Protein AF-A0A875SDY0-F1 (afdb_monomer_lite)

Secondary structure (DSSP, 8-state):
--TTSB-TTTSSSB--EEETTEEE-HHHHHHHHHHHHHHHT-SGGGSPEE-S-HHHHHHT--EEEEEE---HHHHHHHHHHHHHHHHHHHT-TTEE-S-EEEEEEE-SSS-HHHHHHHHHHHHHHTTHHHHHHHTTEEEEEE-HHHHHHH-SS------BTTB----TTPPPP--HHHHHHT---HHHHHHHHHHHHHHHHHHHHHHTT-SEEE----HHHHHHHHHHHHHTT-THHHHHHTTS-S-TTS--EEE-TTTTS-HHHHHHHHHHTT-GGGSPPPPPPPSSGGGS-HHHHHHHHHHHHTTT-HHHHHHHHHHHHT--PPPPSS--EE-TTT--EE-S-HHHHHHHSS--SPPP--SHHHHHHHHHHHHHHH---S-HHHHT---TTTHHHHHHHHHHHHHHHHHHHHHHHHHHHHHHHHHHHHHHHHHHHHHTTSTTHHHHHHHHSTTGGGSS-GGGHHHHTTEEEEEEEESEETTEE-S-TT-EEEEEEE--SSSSS--EEEEEEEEEEE-TTT--EEEEE-----PPPGGGTTT-HHHHHHT-SSS---HHHHHHHHHHTTSHHHHTT--SSSTTTS-TTHHHHHHIIIIIITTTHHHHHHHH-TTTTSSS---------S-----------------PPPPPP---

Structure (mmCIF, N/CA/C/O backbone):
data_AF-A0A875SDY0-F1
#
_entry.id   AF-A0A875SDY0-F1
#
loop_
_atom_site.group_PDB
_atom_site.id
_atom_site.type_symbol
_atom_site.label_atom_id
_atom_site.label_alt_id
_atom_site.label_comp_id
_atom_site.label_asym_id
_atom_site.label_entity_id
_atom_site.label_seq_id
_atom_site.pdbx_PDB_ins_code
_atom_site.Cartn_x
_atom_site.Cartn_y
_atom_site.Cartn_z
_atom_site.occupancy
_atom_site.B_iso_or_equiv
_atom_site.auth_seq_id
_atom_site.auth_comp_id
_atom_site.auth_asym_id
_atom_site.auth_atom_id
_atom_site.pdbx_PDB_model_num
ATOM 1 N N . MET A 1 1 ? 22.640 21.453 -15.446 1.00 47.69 1 MET A N 1
ATOM 2 C CA . MET A 1 1 ? 21.489 20.772 -14.834 1.00 47.69 1 MET A CA 1
ATOM 3 C C . MET A 1 1 ? 21.457 19.369 -15.402 1.00 47.69 1 MET A C 1
ATOM 5 O O . MET A 1 1 ? 21.454 19.221 -16.622 1.00 47.69 1 MET A O 1
ATOM 9 N N . GLY A 1 2 ? 21.637 18.367 -14.544 1.00 50.72 2 GLY A N 1
ATOM 10 C CA . GLY A 1 2 ? 21.528 16.958 -14.913 1.00 50.72 2 GLY A CA 1
ATOM 11 C C . GLY A 1 2 ? 20.076 16.587 -15.224 1.00 50.72 2 GLY A C 1
ATOM 12 O O . GLY A 1 2 ? 19.162 17.350 -14.926 1.00 50.72 2 GLY A O 1
ATOM 13 N N . SER A 1 3 ? 19.848 15.412 -15.816 1.00 58.78 3 SER A N 1
ATOM 14 C CA . SER A 1 3 ? 18.494 14.882 -16.067 1.00 58.78 3 SER A CA 1
ATOM 15 C C . SER A 1 3 ? 17.655 14.715 -14.797 1.00 58.78 3 SER A C 1
ATOM 17 O O . SER A 1 3 ? 16.435 14.640 -14.881 1.00 58.78 3 SER A O 1
ATOM 19 N N . ASP A 1 4 ? 18.313 14.658 -13.641 1.00 65.56 4 ASP A N 1
ATOM 20 C CA . ASP A 1 4 ? 17.711 14.375 -12.338 1.00 65.56 4 ASP A CA 1
ATOM 21 C C . ASP A 1 4 ? 17.230 15.661 -11.630 1.00 65.56 4 ASP A C 1
ATOM 23 O O . ASP A 1 4 ? 16.432 15.608 -10.689 1.00 65.56 4 ASP A O 1
ATOM 27 N N . ASP A 1 5 ? 17.638 16.829 -12.143 1.00 83.38 5 ASP A N 1
ATOM 28 C CA . ASP A 1 5 ? 17.277 18.145 -11.601 1.00 83.38 5 ASP A CA 1
ATOM 29 C C . ASP A 1 5 ? 15.899 18.626 -12.094 1.00 83.38 5 ASP A C 1
ATOM 31 O O . ASP A 1 5 ? 15.351 19.582 -11.551 1.00 83.38 5 ASP A O 1
ATOM 35 N N . ILE A 1 6 ? 15.327 17.983 -13.120 1.00 90.81 6 ILE A N 1
ATOM 36 C CA . ILE A 1 6 ? 14.077 18.402 -13.769 1.00 90.81 6 ILE A CA 1
ATOM 37 C C . ILE A 1 6 ? 12.999 17.330 -13.578 1.00 90.81 6 ILE A C 1
ATOM 39 O O . ILE A 1 6 ? 13.236 16.134 -13.739 1.00 90.81 6 ILE A O 1
ATOM 43 N N . CYS A 1 7 ? 11.775 17.770 -13.289 1.00 91.94 7 CYS A N 1
ATOM 44 C CA . CYS A 1 7 ? 10.616 16.905 -13.137 1.00 91.94 7 CYS A CA 1
ATOM 45 C C . CYS A 1 7 ? 10.350 16.069 -14.397 1.00 91.94 7 CYS A C 1
ATOM 47 O O . CYS A 1 7 ? 10.145 16.613 -15.482 1.00 91.94 7 CYS A O 1
ATOM 49 N N . ARG A 1 8 ? 10.220 14.747 -14.234 1.00 90.50 8 ARG A N 1
ATOM 50 C CA . ARG A 1 8 ? 9.959 13.802 -15.334 1.00 90.50 8 ARG A CA 1
ATOM 51 C C . ARG A 1 8 ? 8.550 13.873 -15.921 1.00 90.50 8 ARG A C 1
ATOM 53 O O . ARG A 1 8 ? 8.337 13.371 -17.012 1.00 90.50 8 ARG A O 1
ATOM 60 N N . ARG A 1 9 ? 7.589 14.485 -15.223 1.00 87.69 9 ARG A N 1
ATOM 61 C CA . ARG A 1 9 ? 6.194 14.585 -15.688 1.00 87.69 9 ARG A CA 1
ATOM 62 C C . ARG A 1 9 ? 5.933 15.811 -16.551 1.00 87.69 9 ARG A C 1
ATOM 64 O O . ARG A 1 9 ? 5.196 15.713 -17.521 1.00 87.69 9 ARG A O 1
ATOM 71 N N . CYS A 1 10 ? 6.475 16.970 -16.171 1.00 90.56 10 CYS A N 1
ATOM 72 C CA . CYS A 1 10 ? 6.262 18.210 -16.922 1.00 90.56 10 CYS A CA 1
ATOM 73 C C . CYS A 1 10 ? 7.485 18.672 -17.711 1.00 90.56 10 CYS A C 1
ATOM 75 O O . CYS A 1 10 ? 7.329 19.553 -18.539 1.00 90.56 10 CYS A O 1
ATOM 77 N N . HIS A 1 11 ? 8.682 18.134 -17.448 1.00 88.06 11 HIS A N 1
ATOM 78 C CA . HIS A 1 11 ? 9.944 18.506 -18.106 1.00 88.06 11 HIS A CA 1
ATOM 79 C C . HIS A 1 11 ? 10.313 20.004 -18.056 1.00 88.06 11 HIS A C 1
ATOM 81 O O . HIS A 1 11 ? 11.216 20.443 -18.760 1.00 88.06 11 HIS A O 1
ATOM 87 N N . GLU A 1 12 ? 9.642 20.784 -17.205 1.00 88.94 12 GLU A N 1
ATOM 88 C CA . GLU A 1 12 ? 9.775 22.249 -17.136 1.00 88.94 12 GLU A CA 1
ATOM 89 C C . GLU A 1 12 ? 10.271 22.749 -15.777 1.00 88.94 12 GLU A C 1
ATOM 91 O O . GLU A 1 12 ? 11.008 23.726 -15.703 1.00 88.94 12 GLU A O 1
ATOM 96 N N . ARG A 1 13 ? 9.821 22.118 -14.687 1.00 91.25 13 ARG A N 1
ATOM 97 C CA . ARG A 1 13 ? 10.078 22.567 -13.313 1.00 91.25 13 ARG A CA 1
ATOM 98 C C . ARG A 1 13 ? 11.136 21.706 -12.650 1.00 91.25 13 ARG A C 1
ATOM 100 O O . ARG A 1 13 ? 11.244 20.521 -12.959 1.00 91.25 13 ARG A O 1
ATOM 107 N N . GLU A 1 14 ? 11.846 22.295 -11.699 1.00 92.50 14 GLU A N 1
ATOM 108 C CA . GLU A 1 14 ? 12.843 21.590 -10.901 1.00 92.50 14 GLU A CA 1
ATOM 109 C C . GLU A 1 14 ? 12.214 20.487 -10.041 1.00 92.50 14 GLU A C 1
ATOM 111 O O . GLU A 1 14 ? 11.044 20.550 -9.638 1.00 92.50 14 GLU A O 1
ATOM 116 N N . THR A 1 15 ? 13.000 19.446 -9.795 1.00 92.25 15 THR A N 1
ATOM 117 C CA . THR A 1 15 ? 12.623 18.334 -8.925 1.00 92.25 15 THR A CA 1
ATOM 118 C C . THR A 1 15 ? 12.629 18.775 -7.462 1.00 92.25 15 THR A C 1
ATOM 120 O O . THR A 1 15 ? 13.616 19.306 -6.969 1.00 92.25 15 THR A O 1
ATOM 123 N N . VAL A 1 16 ? 11.535 18.495 -6.751 1.00 92.88 16 VAL A N 1
ATOM 124 C CA . VAL A 1 16 ? 11.351 18.789 -5.315 1.00 92.88 16 VAL A CA 1
ATOM 125 C C . VAL A 1 16 ? 11.131 17.508 -4.500 1.00 92.88 16 VAL A C 1
ATOM 127 O O . VAL A 1 16 ? 11.344 17.483 -3.284 1.00 92.88 16 VAL A O 1
ATOM 130 N N . VAL A 1 17 ? 10.683 16.437 -5.160 1.00 91.75 17 VAL A N 1
ATOM 131 C CA . VAL A 1 17 ? 10.389 15.140 -4.547 1.00 91.75 17 VAL A CA 1
ATOM 132 C C . VAL A 1 17 ? 10.893 14.028 -5.453 1.00 91.75 17 VAL A C 1
ATOM 134 O O . VAL A 1 17 ? 10.655 14.057 -6.659 1.00 91.75 17 VAL A O 1
ATOM 137 N N . VAL A 1 18 ? 11.537 13.022 -4.867 1.00 90.19 18 VAL A N 1
ATOM 138 C CA . VAL A 1 18 ? 11.798 11.741 -5.528 1.00 90.19 18 VAL A CA 1
ATOM 139 C C . VAL A 1 18 ? 10.926 10.694 -4.849 1.00 90.19 18 VAL A C 1
ATOM 141 O O . VAL A 1 18 ? 11.001 10.521 -3.638 1.00 90.19 18 VAL A O 1
ATOM 144 N N . SER A 1 19 ? 10.070 10.028 -5.617 1.00 87.62 19 SER A N 1
ATOM 145 C CA . SER A 1 19 ? 9.193 8.955 -5.139 1.00 87.62 19 SER A CA 1
ATOM 146 C C . SER A 1 19 ? 9.307 7.793 -6.116 1.00 87.62 19 SER A C 1
ATOM 148 O O . SER A 1 19 ? 9.231 7.995 -7.327 1.00 87.62 19 SER A O 1
ATOM 150 N N . ARG A 1 20 ? 9.558 6.583 -5.598 1.00 84.38 20 ARG A N 1
ATOM 151 C CA . ARG A 1 20 ? 9.698 5.348 -6.396 1.00 84.38 20 ARG A CA 1
ATOM 152 C C . ARG A 1 20 ? 10.662 5.497 -7.584 1.00 84.38 20 ARG A C 1
ATOM 154 O O . ARG A 1 20 ? 10.351 5.097 -8.699 1.00 84.38 20 ARG A O 1
ATOM 161 N N . LYS A 1 21 ? 11.826 6.119 -7.350 1.00 83.75 21 LYS A N 1
ATOM 162 C CA . LYS A 1 21 ? 12.869 6.397 -8.366 1.00 83.75 21 LYS A CA 1
ATOM 163 C C . LYS A 1 21 ? 12.433 7.369 -9.490 1.00 83.75 21 LYS A C 1
ATOM 165 O O . LYS A 1 21 ? 13.184 7.587 -10.444 1.00 83.75 21 LYS A O 1
ATOM 170 N N . GLU A 1 22 ? 11.259 8.000 -9.379 1.00 88.50 22 GLU A N 1
ATOM 171 C CA . GLU A 1 22 ? 10.761 9.038 -10.288 1.00 88.50 22 GLU A CA 1
ATOM 172 C C . GLU A 1 22 ? 10.897 10.440 -9.658 1.00 88.50 22 GLU A C 1
ATOM 174 O O . GLU A 1 22 ? 10.642 10.646 -8.471 1.00 88.50 22 GLU A O 1
ATOM 179 N N . HIS A 1 23 ? 11.317 11.417 -10.467 1.00 92.44 23 HIS A N 1
ATOM 180 C CA . HIS A 1 23 ? 11.578 12.795 -10.047 1.00 92.44 23 HIS A CA 1
ATOM 181 C C . HIS A 1 23 ? 10.373 13.699 -10.347 1.00 92.44 23 HIS A C 1
ATOM 183 O O . HIS A 1 23 ? 9.979 13.876 -11.507 1.00 92.44 23 HIS A O 1
ATOM 189 N N . PHE A 1 24 ? 9.811 14.327 -9.316 1.00 95.25 24 PHE A N 1
ATOM 190 C CA . PHE A 1 24 ? 8.634 15.186 -9.403 1.00 95.25 24 PHE A CA 1
ATOM 191 C C . PHE A 1 24 ? 8.930 16.619 -8.954 1.00 95.25 24 PHE A C 1
ATOM 193 O O . PHE A 1 24 ? 9.575 16.852 -7.934 1.00 95.25 24 PHE A O 1
ATOM 200 N N . CYS A 1 25 ? 8.371 17.598 -9.667 1.00 95.56 25 CYS A N 1
ATOM 201 C CA . CYS A 1 25 ? 8.109 18.912 -9.088 1.00 95.56 25 CYS A CA 1
ATOM 202 C C . CYS A 1 25 ? 6.877 18.825 -8.179 1.00 95.56 25 CYS A C 1
ATOM 204 O O . CYS A 1 25 ? 6.039 17.937 -8.355 1.00 95.56 25 CYS A O 1
ATOM 206 N N . GLU A 1 26 ? 6.719 19.794 -7.281 1.00 95.75 26 GLU A N 1
ATOM 207 C CA . GLU A 1 26 ? 5.603 19.885 -6.331 1.00 95.75 26 GLU A CA 1
ATOM 208 C C . GLU A 1 26 ? 4.230 19.621 -6.980 1.00 95.75 26 GLU A C 1
ATOM 210 O O . GLU A 1 26 ? 3.555 18.651 -6.645 1.00 95.75 26 GLU A O 1
ATOM 215 N N . LYS A 1 27 ? 3.843 20.401 -8.000 1.00 94.81 27 LYS A N 1
ATOM 216 C CA . LYS A 1 27 ? 2.528 20.261 -8.660 1.00 94.81 27 LYS A CA 1
ATOM 217 C C . LYS A 1 27 ? 2.293 18.879 -9.272 1.00 94.81 27 LYS A C 1
ATOM 219 O O . LYS A 1 27 ? 1.166 18.386 -9.275 1.00 94.81 27 LYS A O 1
ATOM 224 N N . CYS A 1 28 ? 3.331 18.274 -9.849 1.00 95.12 28 CYS A N 1
ATOM 225 C CA . CYS A 1 28 ? 3.217 16.950 -10.458 1.00 95.12 28 CYS A CA 1
ATOM 226 C C . CYS A 1 28 ? 3.124 15.856 -9.395 1.00 95.12 28 CYS A C 1
ATOM 228 O O . CYS A 1 28 ? 2.360 14.916 -9.590 1.00 95.12 28 CYS A O 1
ATOM 230 N N . PHE A 1 29 ? 3.836 16.007 -8.276 1.00 96.88 29 PHE A N 1
ATOM 231 C CA . PHE A 1 29 ? 3.736 15.099 -7.139 1.00 96.88 29 PHE A CA 1
ATOM 232 C C . PHE A 1 29 ? 2.334 15.133 -6.517 1.00 96.88 29 PHE A C 1
ATOM 234 O O . PHE A 1 29 ? 1.697 14.092 -6.395 1.00 96.88 29 PHE A O 1
ATOM 241 N N . LEU A 1 30 ? 1.791 16.323 -6.231 1.00 96.88 30 LEU A N 1
ATOM 242 C CA . LEU A 1 30 ? 0.435 16.456 -5.679 1.00 96.88 30 LEU A CA 1
ATOM 243 C C . LEU A 1 30 ? -0.616 15.824 -6.607 1.00 96.88 30 LEU A C 1
ATOM 245 O O . LEU A 1 30 ? -1.479 15.075 -6.153 1.00 96.88 30 LEU A O 1
ATOM 249 N N . ARG A 1 31 ? -0.514 16.054 -7.926 1.00 95.06 31 ARG A N 1
ATOM 250 C CA . ARG A 1 31 ? -1.393 15.412 -8.922 1.00 95.06 31 ARG A CA 1
ATOM 251 C C . ARG A 1 31 ? -1.246 13.892 -8.955 1.00 95.06 31 ARG A C 1
ATOM 253 O O . ARG A 1 31 ? -2.248 13.206 -9.120 1.00 95.06 31 ARG A O 1
ATOM 260 N N . PHE A 1 32 ? -0.026 13.380 -8.815 1.00 95.00 32 PHE A N 1
ATOM 261 C CA . PHE A 1 32 ? 0.253 11.946 -8.770 1.00 95.00 32 PHE A CA 1
ATOM 262 C C . PHE A 1 32 ? -0.393 11.271 -7.552 1.00 95.00 32 PHE A C 1
ATOM 264 O O . PHE A 1 32 ? -0.992 10.209 -7.689 1.00 95.00 32 PHE A O 1
ATOM 271 N N . ILE A 1 33 ? -0.347 11.895 -6.374 1.00 96.88 33 I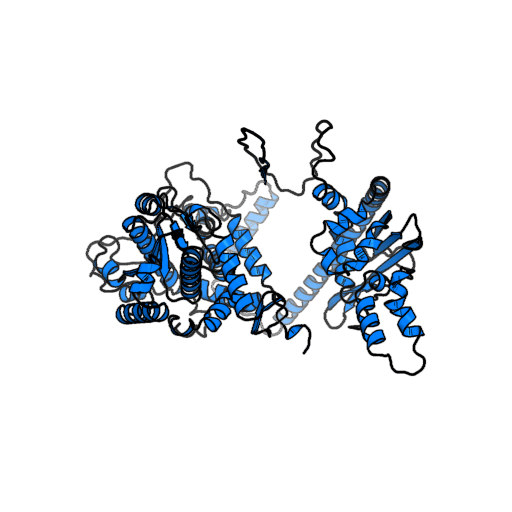LE A N 1
ATOM 272 C CA . ILE A 1 33 ? -1.013 11.350 -5.181 1.00 96.88 33 ILE A CA 1
ATOM 273 C C . ILE A 1 33 ? -2.540 11.440 -5.311 1.00 96.88 33 ILE A C 1
ATOM 275 O O . ILE A 1 33 ? -3.242 10.454 -5.082 1.00 96.88 33 ILE A O 1
ATOM 279 N N . ARG A 1 34 ? -3.067 12.581 -5.773 1.00 96.06 34 ARG A N 1
ATOM 280 C CA . ARG A 1 34 ? -4.511 12.764 -6.011 1.00 96.06 34 ARG A CA 1
ATOM 281 C C . ARG A 1 34 ? -5.066 11.776 -7.044 1.00 96.06 34 ARG A C 1
ATOM 283 O O . ARG A 1 34 ? -6.190 11.310 -6.896 1.00 96.06 34 ARG A O 1
ATOM 290 N N . SER A 1 35 ? -4.304 11.416 -8.080 1.00 93.12 35 SER A N 1
ATOM 291 C CA . SER A 1 35 ? -4.769 10.439 -9.074 1.00 93.12 35 SER A CA 1
ATOM 292 C C . SER A 1 35 ? -4.891 9.022 -8.503 1.00 93.12 35 SER A C 1
ATOM 294 O O . SER A 1 35 ? -5.816 8.305 -8.886 1.00 93.12 35 SER A O 1
ATOM 296 N N . LYS A 1 36 ? -4.029 8.633 -7.553 1.00 93.81 36 LYS A N 1
ATOM 297 C CA . LYS A 1 36 ? -4.155 7.358 -6.825 1.00 93.81 36 LYS A CA 1
ATOM 298 C C . LYS A 1 36 ? -5.433 7.315 -5.989 1.00 93.81 36 LYS A C 1
ATOM 300 O O . LYS A 1 36 ? -6.174 6.341 -6.085 1.00 93.81 36 LYS A O 1
ATOM 305 N N . GLN A 1 37 ? -5.741 8.396 -5.269 1.00 94.38 37 GLN A N 1
ATOM 306 C CA . GLN A 1 37 ? -7.007 8.526 -4.540 1.00 94.38 37 GLN A CA 1
ATOM 307 C C . GLN A 1 37 ? -8.217 8.347 -5.469 1.00 94.38 37 GLN A C 1
ATOM 309 O O . GLN A 1 37 ? -9.106 7.549 -5.177 1.00 94.38 37 GLN A O 1
ATOM 314 N N . ARG A 1 38 ? -8.227 9.013 -6.629 1.00 92.88 38 ARG A N 1
ATOM 315 C CA . ARG A 1 38 ? -9.324 8.884 -7.608 1.00 92.88 38 ARG A CA 1
ATOM 316 C C . ARG A 1 38 ? -9.472 7.474 -8.162 1.00 92.88 38 ARG A C 1
ATOM 318 O O . ARG A 1 38 ? -10.589 7.045 -8.421 1.00 92.88 38 ARG A O 1
ATOM 325 N N . LYS A 1 39 ? -8.366 6.748 -8.346 1.00 91.69 39 LYS A N 1
ATOM 326 C CA . LYS A 1 39 ? -8.401 5.344 -8.781 1.00 91.69 39 LYS A CA 1
ATOM 327 C C . LYS A 1 39 ? -9.114 4.461 -7.752 1.00 91.69 39 LYS A C 1
ATOM 329 O O . LYS A 1 39 ? -9.872 3.578 -8.146 1.00 91.69 39 LYS A O 1
ATOM 334 N N . GLN A 1 40 ? -8.890 4.719 -6.463 1.00 91.31 40 GLN A N 1
ATOM 335 C CA . GLN A 1 40 ? -9.540 4.002 -5.363 1.00 91.31 40 GLN A CA 1
ATOM 336 C C . GLN A 1 40 ? -11.013 4.413 -5.175 1.00 91.31 40 GLN A C 1
ATOM 338 O O . GLN A 1 40 ? -11.811 3.620 -4.698 1.00 91.31 40 GLN A O 1
ATOM 343 N N . MET A 1 41 ? -11.400 5.614 -5.619 1.00 92.94 41 MET A N 1
ATOM 344 C CA . MET A 1 41 ? -12.784 6.118 -5.609 1.00 92.94 41 MET A CA 1
ATOM 345 C C . MET A 1 41 ? -13.347 6.283 -7.034 1.00 92.94 41 MET A C 1
ATOM 347 O O . MET A 1 41 ? -13.889 7.331 -7.385 1.00 92.94 41 MET A O 1
ATOM 351 N N . LYS A 1 42 ? -13.173 5.261 -7.885 1.00 87.88 42 LYS A N 1
ATOM 352 C CA . LYS A 1 42 ? -13.503 5.317 -9.326 1.00 87.88 42 LYS A CA 1
ATOM 353 C C . LYS A 1 42 ? -14.993 5.181 -9.663 1.00 87.88 42 LYS A C 1
ATOM 355 O O . LYS A 1 42 ? -15.358 5.436 -10.812 1.00 87.88 42 LYS A O 1
ATOM 360 N N . ASP A 1 43 ? -15.803 4.748 -8.699 1.00 88.88 43 ASP A N 1
ATOM 361 C CA . ASP A 1 43 ? -17.248 4.558 -8.843 1.00 88.88 43 ASP A CA 1
ATOM 362 C C . ASP A 1 43 ? -17.922 5.863 -9.313 1.00 88.88 43 ASP A C 1
ATOM 364 O O . ASP A 1 43 ? -17.583 6.959 -8.854 1.00 88.88 43 ASP A O 1
ATOM 368 N N . GLU A 1 44 ? -18.863 5.745 -10.254 1.00 86.44 44 GLU A N 1
ATOM 369 C CA . GLU A 1 44 ? -19.617 6.870 -10.814 1.00 86.44 44 GLU A CA 1
ATOM 370 C C . GLU A 1 44 ? -20.330 7.680 -9.728 1.00 86.44 44 GLU A C 1
ATOM 372 O O . GLU A 1 44 ? -20.451 8.898 -9.861 1.00 86.44 44 GLU A O 1
ATOM 377 N N . LYS A 1 45 ? -20.720 7.042 -8.614 1.00 90.50 45 LYS A N 1
ATOM 378 C CA . LYS A 1 45 ? -21.420 7.716 -7.512 1.00 90.50 45 LYS A CA 1
ATOM 379 C C . LYS A 1 45 ? -20.625 8.852 -6.864 1.00 90.50 45 LYS A C 1
ATOM 381 O O . LYS A 1 45 ? -21.236 9.733 -6.278 1.00 90.50 45 LYS A O 1
ATOM 386 N N . PHE A 1 46 ? -19.292 8.857 -6.974 1.00 92.81 46 PHE A N 1
ATOM 387 C CA . PHE A 1 46 ? -18.432 9.903 -6.399 1.00 92.81 46 PHE A CA 1
ATOM 388 C C . PHE A 1 46 ? -18.019 10.987 -7.403 1.00 92.81 46 PHE A C 1
ATOM 390 O O . PHE A 1 46 ? -17.369 11.970 -7.029 1.00 92.81 46 PHE A O 1
ATOM 397 N N . LYS A 1 47 ? -18.336 10.810 -8.689 1.00 89.81 47 LYS A N 1
ATOM 398 C CA . LYS A 1 47 ? -17.937 11.745 -9.744 1.00 89.81 47 LYS A CA 1
ATOM 399 C C . LYS A 1 47 ? -18.843 12.972 -9.768 1.00 89.81 47 LYS A C 1
ATOM 401 O O . LYS A 1 47 ? -19.957 12.964 -9.255 1.00 89.81 47 LYS A O 1
ATOM 406 N N . VAL A 1 48 ? -18.338 14.035 -10.394 1.00 90.62 48 VAL A N 1
ATOM 407 C CA . VAL A 1 48 ? -19.087 15.276 -10.622 1.00 90.62 48 VAL A CA 1
ATOM 408 C C . VAL A 1 48 ? -20.424 14.980 -11.298 1.00 90.62 48 VAL A C 1
ATOM 410 O O . VAL A 1 48 ? -20.496 14.222 -12.268 1.00 90.62 48 VAL A O 1
ATOM 413 N N . LYS A 1 49 ? -21.482 15.615 -10.805 1.00 88.31 49 LYS A N 1
ATOM 414 C CA . LYS A 1 49 ? -22.832 15.471 -11.343 1.00 88.31 49 LYS A CA 1
ATOM 415 C C . LYS A 1 49 ? -23.196 16.680 -12.191 1.00 88.31 49 LYS A C 1
ATOM 417 O O . LYS A 1 49 ? -22.765 17.801 -11.925 1.00 88.31 49 LYS A O 1
ATOM 422 N N . TYR A 1 50 ? -24.020 16.465 -13.213 1.00 87.50 50 TYR A N 1
ATOM 423 C CA . TYR A 1 50 ? -24.494 17.530 -14.094 1.00 87.50 50 TYR A CA 1
ATOM 424 C C . TYR A 1 50 ? -26.011 17.497 -14.204 1.00 87.50 50 TYR A C 1
ATOM 426 O O . TYR A 1 50 ? -26.599 16.469 -14.525 1.00 87.50 50 TYR A O 1
ATOM 434 N N . GLY A 1 51 ? -26.652 18.649 -14.034 1.00 81.94 51 GLY A N 1
ATOM 435 C CA . GLY A 1 51 ? -28.085 18.769 -14.269 1.00 81.94 51 GLY A CA 1
ATOM 436 C C . GLY A 1 51 ? -28.658 20.093 -13.787 1.00 81.94 51 GLY A C 1
ATOM 437 O O . GLY A 1 51 ? -27.948 20.939 -13.248 1.00 81.94 51 GLY A O 1
ATOM 438 N N . LYS A 1 52 ? -29.949 20.292 -14.070 1.00 78.25 52 LYS A N 1
ATOM 439 C CA . LYS A 1 52 ? -30.709 21.491 -13.672 1.00 78.25 52 LYS A CA 1
ATOM 440 C C . LYS A 1 52 ? -31.625 21.252 -12.471 1.00 78.25 52 LYS A C 1
ATOM 442 O O . LYS A 1 52 ? -32.099 22.220 -11.895 1.00 78.25 52 LYS A O 1
ATOM 447 N N . ASP A 1 53 ? -31.913 19.992 -12.169 1.00 84.19 53 ASP A N 1
ATOM 448 C CA . ASP A 1 53 ? -32.790 19.584 -11.077 1.00 84.19 53 ASP A CA 1
ATOM 449 C C . ASP A 1 53 ? -31.933 19.351 -9.830 1.00 84.19 53 ASP A C 1
ATOM 451 O O . ASP A 1 53 ? -31.350 18.282 -9.654 1.00 84.19 53 ASP A O 1
ATOM 455 N N . GLU A 1 54 ? -31.753 20.407 -9.037 1.00 81.31 54 GLU A N 1
ATOM 456 C CA . GLU A 1 54 ? -30.868 20.376 -7.868 1.00 81.31 54 GLU A CA 1
ATOM 457 C C . GLU A 1 54 ? -31.382 19.441 -6.771 1.00 81.31 54 GLU A C 1
ATOM 459 O O . GLU A 1 54 ? -30.574 18.820 -6.083 1.00 81.31 54 GLU A O 1
ATOM 464 N N . ASP A 1 55 ? -32.702 19.324 -6.617 1.00 83.25 55 ASP A N 1
ATOM 465 C CA . ASP A 1 55 ? -33.315 18.519 -5.560 1.00 83.25 55 ASP A CA 1
ATOM 466 C C . ASP A 1 55 ? -33.094 17.033 -5.830 1.00 83.25 55 ASP A C 1
ATOM 468 O O . ASP A 1 55 ? -32.589 16.313 -4.967 1.00 83.25 55 ASP A O 1
ATOM 472 N N . ARG A 1 56 ? -33.334 16.594 -7.071 1.00 86.69 56 ARG A N 1
ATOM 473 C CA . ARG A 1 56 ? -33.031 15.221 -7.482 1.00 86.69 56 ARG A CA 1
ATOM 474 C C . ARG A 1 56 ? -31.542 14.895 -7.352 1.00 86.69 56 ARG A C 1
ATOM 476 O O . ARG A 1 56 ? -31.182 13.816 -6.888 1.00 86.69 56 ARG A O 1
ATOM 483 N N . ILE A 1 57 ? -30.666 15.816 -7.761 1.00 85.44 57 ILE A N 1
ATOM 484 C CA . ILE A 1 57 ? -29.214 15.609 -7.669 1.00 85.44 57 ILE A CA 1
ATOM 485 C C . ILE A 1 57 ? -28.791 15.429 -6.213 1.00 85.44 57 ILE A C 1
ATOM 487 O O . ILE A 1 57 ? -28.016 14.516 -5.937 1.00 85.44 57 ILE A O 1
ATOM 491 N N . LYS A 1 58 ? -29.313 16.256 -5.297 1.00 83.44 58 LYS A N 1
ATOM 492 C CA . LYS A 1 58 ? -29.053 16.143 -3.856 1.00 83.44 58 LYS A CA 1
ATOM 493 C C . LYS A 1 58 ? -29.539 14.814 -3.284 1.00 83.44 58 LYS A C 1
ATOM 495 O O . LYS A 1 58 ? -28.808 14.213 -2.508 1.00 83.44 58 LYS A O 1
ATOM 500 N N . GLU A 1 59 ? -30.722 14.338 -3.672 1.00 83.50 59 GLU A N 1
ATOM 501 C CA . GLU A 1 59 ? -31.241 13.038 -3.215 1.00 83.50 59 GLU A CA 1
ATOM 502 C C . GLU A 1 59 ? -30.382 11.856 -3.687 1.00 83.50 59 GLU A C 1
ATOM 504 O O . GLU A 1 59 ? -30.178 10.902 -2.941 1.00 83.50 59 GLU A O 1
ATOM 509 N N . GLU A 1 60 ? -29.835 11.926 -4.902 1.00 85.81 60 GLU A N 1
ATOM 510 C CA . GLU A 1 60 ? -28.951 10.892 -5.451 1.00 85.81 60 GLU A CA 1
ATOM 511 C C . GLU A 1 60 ? -27.502 11.003 -4.923 1.00 85.81 60 GLU A C 1
ATOM 513 O O . GLU A 1 60 ? -26.655 10.177 -5.272 1.00 85.81 60 GLU A O 1
ATOM 518 N N . THR A 1 61 ? -27.135 12.065 -4.191 1.00 91.75 61 THR A N 1
ATOM 519 C CA . THR A 1 61 ? -25.750 12.320 -3.745 1.00 91.75 61 THR A CA 1
ATOM 520 C C . THR A 1 61 ? -25.410 11.492 -2.512 1.00 91.75 61 THR A C 1
ATOM 522 O O . THR A 1 61 ? -26.004 11.704 -1.456 1.00 91.75 61 THR A O 1
ATOM 525 N N . PRO A 1 62 ? -24.455 10.542 -2.611 1.00 93.94 62 PRO A N 1
ATOM 526 C CA . PRO A 1 62 ? -24.042 9.763 -1.459 1.00 93.94 62 PRO A CA 1
ATOM 527 C C . PRO A 1 62 ? -23.396 10.665 -0.412 1.00 93.94 62 PRO A C 1
ATOM 529 O O . PRO A 1 62 ? -22.639 11.585 -0.728 1.00 93.94 62 PRO A O 1
ATOM 532 N N . LYS A 1 63 ? -23.655 10.350 0.853 1.00 95.81 63 LYS A N 1
ATOM 533 C CA . LYS A 1 63 ? -22.984 10.982 1.982 1.00 95.81 63 LYS A CA 1
ATOM 534 C C . LYS A 1 63 ? -21.905 10.050 2.503 1.00 95.81 63 LYS A C 1
ATOM 536 O O . LYS A 1 63 ? -22.186 8.894 2.825 1.00 95.81 63 LYS A O 1
ATOM 541 N N . ILE A 1 64 ? -20.682 10.551 2.592 1.00 96.50 64 ILE A N 1
ATOM 542 C CA . ILE A 1 64 ? -19.527 9.786 3.056 1.00 96.50 64 ILE A CA 1
ATOM 543 C C . ILE A 1 64 ? -18.962 10.395 4.333 1.00 96.50 64 ILE A C 1
ATOM 545 O O . ILE A 1 64 ? -19.073 11.601 4.555 1.00 96.50 64 ILE A O 1
ATOM 549 N N . MET A 1 65 ? -18.346 9.570 5.176 1.00 97.19 65 MET A N 1
ATOM 550 C CA . MET A 1 65 ? -17.730 10.019 6.423 1.00 97.19 65 MET A CA 1
ATOM 551 C C . MET A 1 65 ? -16.240 9.694 6.467 1.00 97.19 65 MET A C 1
ATOM 553 O O . MET A 1 65 ? -15.849 8.561 6.199 1.00 97.19 65 MET A O 1
ATOM 557 N N . ILE A 1 66 ? -15.424 10.671 6.868 1.00 97.19 66 ILE A N 1
ATOM 558 C CA . ILE A 1 66 ? -13.995 10.501 7.149 1.00 97.19 66 ILE A CA 1
ATOM 559 C C . ILE A 1 66 ? -13.708 10.743 8.640 1.00 97.19 66 ILE A C 1
ATOM 561 O O . ILE A 1 66 ? -13.993 11.830 9.152 1.00 97.19 66 ILE A O 1
ATOM 565 N N . PRO A 1 67 ? -13.108 9.775 9.355 1.00 96.12 67 PRO A N 1
ATOM 566 C CA . PRO A 1 67 ? -12.580 10.002 10.697 1.00 96.12 67 PRO A CA 1
ATOM 567 C C . PRO A 1 67 ? -11.305 10.859 10.656 1.00 96.12 67 PRO A C 1
ATOM 569 O O . PRO A 1 67 ? -10.303 10.473 10.050 1.00 96.12 67 PRO A O 1
ATOM 572 N N . LEU A 1 68 ? -11.310 12.003 11.341 1.00 95.88 68 LEU A N 1
ATOM 573 C CA . LEU A 1 68 ? -10.168 12.911 11.437 1.00 95.88 68 LEU A CA 1
ATOM 574 C C . LEU A 1 68 ? -9.457 12.744 12.785 1.00 95.88 68 LEU A C 1
ATOM 576 O O . LEU A 1 68 ? -9.862 13.302 13.804 1.00 95.88 68 LEU A O 1
ATOM 580 N N . ARG A 1 69 ? -8.355 11.988 12.769 1.00 92.00 69 ARG A N 1
ATOM 581 C CA . ARG A 1 69 ? -7.500 11.725 13.943 1.00 92.00 69 ARG A CA 1
ATOM 582 C C . ARG A 1 69 ? -6.330 12.699 14.091 1.00 92.00 69 ARG A C 1
ATOM 584 O O . ARG A 1 69 ? -5.500 12.523 14.976 1.00 92.00 69 ARG A O 1
ATOM 591 N N . PHE A 1 70 ? -6.218 13.683 13.198 1.00 94.81 70 PHE A N 1
ATOM 592 C CA . PHE A 1 70 ? -5.061 14.583 13.099 1.00 94.81 70 PHE A CA 1
ATOM 593 C C . PHE A 1 70 ? -3.726 13.842 12.904 1.00 94.81 70 PHE A C 1
ATOM 595 O O . PHE A 1 70 ? -2.657 14.366 13.208 1.00 94.81 70 PHE A O 1
ATOM 602 N N . THR A 1 71 ? -3.763 12.623 12.361 1.00 94.19 71 THR A N 1
ATOM 603 C CA . THR A 1 71 ? -2.576 11.966 11.806 1.00 94.19 71 THR A CA 1
ATOM 604 C C . THR A 1 71 ? -2.241 12.585 10.455 1.00 94.19 71 THR A C 1
ATOM 606 O O . THR A 1 71 ? -3.117 13.141 9.783 1.00 94.19 71 THR A O 1
ATOM 609 N N . THR A 1 72 ? -0.989 12.449 10.021 1.00 96.50 72 THR A N 1
ATOM 610 C CA . THR A 1 72 ? -0.542 12.937 8.712 1.00 96.50 72 THR A CA 1
ATOM 611 C C . THR A 1 72 ? -1.446 12.431 7.585 1.00 96.50 72 THR A C 1
ATOM 613 O O . THR A 1 72 ? -1.923 13.237 6.791 1.00 96.50 72 THR A O 1
ATOM 616 N N . SER A 1 73 ? -1.776 11.138 7.562 1.00 97.12 73 SER A N 1
ATOM 617 C CA . SER A 1 73 ? -2.635 10.548 6.529 1.00 97.12 73 SER A CA 1
ATOM 618 C C . SER A 1 73 ? -4.069 11.073 6.569 1.00 97.12 73 SER A C 1
ATOM 620 O O . SER A 1 73 ? -4.629 11.374 5.517 1.00 97.12 73 SER A O 1
ATOM 622 N N . SER A 1 74 ? -4.655 11.264 7.760 1.00 96.75 74 SER A N 1
ATOM 623 C CA . SER A 1 74 ? -6.018 11.812 7.887 1.00 96.75 74 SER A CA 1
ATOM 624 C C . SER A 1 74 ? -6.129 13.250 7.375 1.00 96.75 74 SER A C 1
ATOM 626 O O . SER A 1 74 ? -7.087 13.585 6.681 1.00 96.75 74 SER A O 1
ATOM 628 N N . LEU A 1 75 ? -5.110 14.076 7.633 1.00 98.00 75 LEU A N 1
ATOM 629 C CA . LEU A 1 75 ? -5.038 15.453 7.142 1.00 98.00 75 LEU A CA 1
ATOM 630 C C . LEU A 1 75 ? -4.800 15.504 5.629 1.00 98.00 75 LEU A C 1
ATOM 632 O O . LEU A 1 75 ? -5.433 16.295 4.935 1.00 98.00 75 LEU A O 1
ATOM 636 N N . VAL A 1 76 ? -3.916 14.647 5.111 1.00 98.56 76 VAL A N 1
ATOM 637 C CA . VAL A 1 76 ? -3.641 14.545 3.670 1.00 98.56 76 VAL A CA 1
ATOM 638 C C . VAL A 1 76 ? -4.875 14.080 2.907 1.00 98.56 76 VAL A C 1
ATOM 640 O O . VAL A 1 76 ? -5.197 14.654 1.869 1.00 98.56 76 VAL A O 1
ATOM 643 N N . LEU A 1 77 ? -5.593 13.074 3.412 1.00 98.50 77 LEU A N 1
ATOM 644 C CA . LEU A 1 77 ? -6.817 12.621 2.765 1.00 98.50 77 LEU A CA 1
ATOM 645 C C . LEU A 1 77 ? -7.890 13.717 2.775 1.00 98.50 77 LEU A C 1
ATOM 647 O O . LEU A 1 77 ? -8.512 13.946 1.740 1.00 98.50 77 LEU A O 1
ATOM 651 N N . LEU A 1 78 ? -8.071 14.423 3.898 1.00 98.25 78 LEU A N 1
ATOM 652 C CA . LEU A 1 78 ? -8.990 15.559 3.966 1.00 98.25 78 LEU A CA 1
ATOM 653 C C . LEU A 1 78 ? -8.626 16.632 2.930 1.00 98.25 78 LEU A C 1
ATOM 655 O O . LEU A 1 78 ? -9.490 17.035 2.154 1.00 98.25 78 LEU A O 1
ATOM 659 N N . ASP A 1 79 ? -7.353 17.034 2.848 1.00 98.44 79 ASP A N 1
ATOM 660 C CA . ASP A 1 79 ? -6.882 17.989 1.838 1.00 98.44 79 ASP A CA 1
ATOM 661 C C . ASP A 1 79 ? -7.217 17.525 0.414 1.00 98.44 79 ASP A C 1
ATOM 663 O O . ASP A 1 79 ? -7.768 18.290 -0.380 1.00 98.44 79 ASP A O 1
ATOM 667 N N . ILE A 1 80 ? -6.930 16.261 0.090 1.00 98.31 80 ILE A N 1
ATOM 668 C CA . ILE A 1 80 ? -7.195 15.691 -1.234 1.00 98.31 80 ILE A CA 1
ATOM 669 C C . ILE A 1 80 ? -8.691 15.727 -1.565 1.00 98.31 80 ILE A C 1
ATOM 671 O O . ILE A 1 80 ? -9.046 16.117 -2.679 1.00 98.31 80 ILE A O 1
ATOM 675 N N . LEU A 1 81 ? -9.562 15.347 -0.624 1.00 97.94 81 LEU A N 1
ATOM 676 C CA . LEU A 1 81 ? -11.012 15.335 -0.832 1.00 97.94 81 LEU A CA 1
ATOM 677 C C . LEU A 1 81 ? -11.575 16.750 -1.003 1.00 97.94 81 LEU A C 1
ATOM 679 O O . LEU A 1 81 ? -12.359 16.973 -1.923 1.00 97.94 81 LEU A O 1
ATOM 683 N N . LEU A 1 82 ? -11.129 17.716 -0.194 1.00 97.31 82 LEU A N 1
ATOM 684 C CA . LEU A 1 82 ? -11.532 19.122 -0.324 1.00 97.31 82 LEU A CA 1
ATOM 685 C C . LEU A 1 82 ? -11.125 19.701 -1.682 1.00 97.31 82 LEU A C 1
ATOM 687 O O . LEU A 1 82 ? -11.948 20.291 -2.380 1.00 97.31 82 LEU A O 1
ATOM 691 N N . ASN A 1 83 ? -9.878 19.466 -2.101 1.00 96.44 83 ASN A N 1
ATOM 692 C CA . ASN A 1 83 ? -9.408 19.874 -3.425 1.00 96.44 83 ASN A CA 1
ATOM 693 C C . ASN A 1 83 ? -10.204 19.187 -4.544 1.00 96.44 83 ASN A C 1
ATOM 695 O O . ASN A 1 83 ? -10.449 19.790 -5.583 1.00 96.44 83 ASN A O 1
ATOM 699 N N . TRP A 1 84 ? -10.602 17.925 -4.364 1.00 95.81 84 TRP A N 1
ATOM 700 C CA . TRP A 1 84 ? -11.386 17.220 -5.371 1.00 95.81 84 TRP A CA 1
ATOM 701 C C . TRP A 1 84 ? -12.793 17.806 -5.510 1.00 95.81 84 TRP A C 1
ATOM 703 O O . TRP A 1 84 ? -13.223 18.043 -6.637 1.00 95.81 84 TRP A O 1
ATOM 713 N N . LEU A 1 85 ? -13.475 18.095 -4.399 1.00 96.00 85 LEU A N 1
ATOM 714 C CA . LEU A 1 85 ? -14.784 18.755 -4.400 1.00 96.00 85 LEU A CA 1
ATOM 715 C C . LEU A 1 85 ? -14.713 20.144 -5.052 1.00 96.00 85 LEU A C 1
ATOM 717 O O . LEU A 1 85 ? -15.560 20.484 -5.882 1.00 96.00 85 LEU A O 1
ATOM 721 N N . ASP A 1 86 ? -13.666 20.915 -4.752 1.00 95.12 86 ASP A N 1
ATOM 722 C CA . ASP A 1 86 ? -13.440 22.218 -5.381 1.00 95.12 86 ASP A CA 1
ATOM 723 C C . ASP A 1 86 ? -13.198 22.102 -6.896 1.00 95.12 86 ASP A C 1
ATOM 725 O O . ASP A 1 86 ? -13.806 22.820 -7.698 1.00 95.12 86 ASP A O 1
ATOM 729 N N . GLU A 1 87 ? -12.368 21.140 -7.314 1.00 93.88 87 GLU A N 1
ATOM 730 C CA . GLU A 1 87 ? -12.128 20.852 -8.728 1.00 93.88 87 GLU A CA 1
ATOM 731 C C . GLU A 1 87 ? -13.423 20.462 -9.456 1.00 93.88 87 GLU A C 1
ATOM 733 O O . GLU A 1 87 ? -13.635 20.924 -10.577 1.00 93.88 87 GLU A O 1
ATOM 738 N N . GLN A 1 88 ? -14.300 19.659 -8.835 1.00 93.00 88 GLN A N 1
ATOM 739 C CA . GLN A 1 88 ? -15.588 19.258 -9.416 1.00 93.00 88 GLN A CA 1
ATOM 740 C C . GLN A 1 88 ? -16.497 20.468 -9.667 1.00 93.00 88 GLN A C 1
ATOM 742 O O . GLN A 1 88 ? -16.997 20.639 -10.782 1.00 93.00 88 GLN A O 1
ATOM 747 N N . LEU A 1 89 ? -16.661 21.342 -8.671 1.00 92.00 89 LEU A N 1
ATOM 748 C CA . LEU A 1 89 ? -17.471 22.559 -8.803 1.00 92.00 89 LEU A CA 1
ATOM 749 C C . LEU A 1 89 ? -16.878 23.552 -9.811 1.00 92.00 89 LEU A C 1
ATOM 751 O O . LEU A 1 89 ? -17.613 24.263 -10.496 1.00 92.00 89 LEU A O 1
ATOM 755 N N . SER A 1 90 ? -15.554 23.567 -9.955 1.00 91.56 90 SER A N 1
ATOM 756 C CA . SER A 1 90 ? -14.853 24.442 -10.898 1.00 91.56 90 SER A CA 1
ATOM 757 C C . SER A 1 90 ? -14.978 24.008 -12.367 1.00 91.56 90 SER A C 1
ATOM 759 O O . SER A 1 90 ? -14.650 24.791 -13.260 1.00 91.56 90 SER A O 1
ATOM 761 N N . MET A 1 91 ? -15.454 22.789 -12.665 1.00 89.81 91 MET A N 1
ATOM 762 C CA . MET A 1 91 ? -15.522 22.289 -14.049 1.00 89.81 91 MET A CA 1
ATOM 763 C C . MET A 1 91 ? -16.577 23.004 -14.906 1.00 89.81 91 MET A C 1
ATOM 765 O O . MET A 1 91 ? -16.404 23.135 -16.118 1.00 89.81 91 MET A O 1
ATOM 769 N N . SER A 1 92 ? -17.706 23.409 -14.317 1.00 87.81 92 SER A N 1
ATOM 770 C CA . SER A 1 92 ? -18.827 24.023 -15.038 1.00 87.81 92 SER A CA 1
ATOM 771 C C . SER A 1 92 ? -19.770 24.748 -14.075 1.00 87.81 92 SER A C 1
ATOM 773 O O . SER A 1 92 ? -20.010 24.241 -12.987 1.00 87.81 92 SER A O 1
ATOM 775 N N . PRO A 1 93 ? -20.441 25.839 -14.491 1.00 83.19 93 PRO A N 1
ATOM 776 C CA . PRO A 1 93 ? -21.487 26.479 -13.684 1.00 83.19 93 PRO A CA 1
ATOM 777 C C . PRO A 1 93 ? -22.700 25.588 -13.362 1.00 83.19 93 PRO A C 1
ATOM 779 O O . PRO A 1 93 ? -23.549 25.983 -12.574 1.00 83.19 93 PRO A O 1
ATOM 782 N N . ARG A 1 94 ? -22.838 24.431 -14.026 1.00 85.12 94 ARG A N 1
ATOM 783 C CA . ARG A 1 94 ? -23.888 23.424 -13.760 1.00 85.12 94 ARG A CA 1
ATOM 784 C C . ARG A 1 94 ? -23.335 22.148 -13.118 1.00 85.12 94 ARG A C 1
ATOM 786 O O . ARG A 1 94 ? -24.014 21.122 -13.146 1.00 85.12 94 ARG A O 1
ATOM 793 N N . ALA A 1 95 ? -22.077 22.178 -12.682 1.00 88.62 95 ALA A N 1
ATOM 794 C CA . ALA A 1 95 ? -21.470 21.074 -11.966 1.00 88.62 95 ALA A CA 1
ATOM 795 C C . ALA A 1 95 ? -21.979 21.070 -10.525 1.00 88.62 95 ALA A C 1
ATOM 797 O O . ALA A 1 95 ? -22.013 22.106 -9.865 1.00 88.62 95 ALA A O 1
ATOM 798 N N . HIS A 1 96 ? -22.344 19.887 -10.061 1.00 90.12 96 HIS A N 1
ATOM 799 C CA . HIS A 1 96 ? -22.671 19.595 -8.677 1.00 90.12 96 HIS A CA 1
ATOM 800 C C . HIS A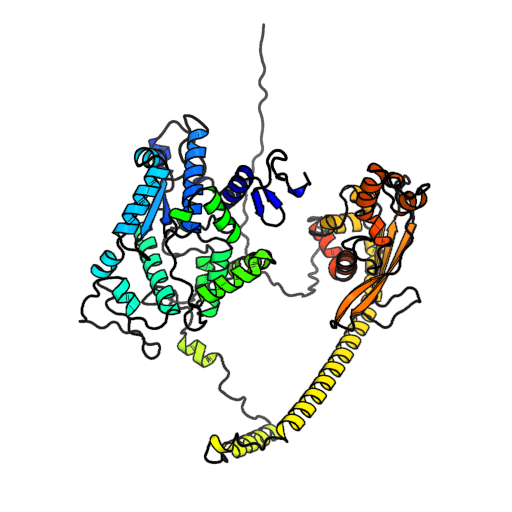 1 96 ? -21.639 18.608 -8.149 1.00 90.12 96 HIS A C 1
ATOM 802 O O . HIS A 1 96 ? -21.092 17.805 -8.913 1.00 90.12 96 HIS A O 1
ATOM 808 N N . ILE A 1 97 ? -21.366 18.667 -6.852 1.00 92.75 97 ILE A N 1
ATOM 809 C CA . ILE A 1 97 ? -20.455 17.714 -6.223 1.00 92.75 97 ILE A CA 1
ATOM 810 C C . ILE A 1 97 ? -20.983 16.280 -6.333 1.00 92.75 97 ILE A C 1
ATOM 812 O O . ILE A 1 97 ? -22.189 16.037 -6.415 1.00 92.75 97 ILE A O 1
ATOM 816 N N . GLY A 1 98 ? -20.055 15.331 -6.325 1.00 93.12 98 GLY A N 1
ATOM 817 C CA . GLY A 1 98 ? -20.363 13.910 -6.367 1.00 93.12 98 GLY A CA 1
ATOM 818 C C . GLY A 1 98 ? -20.825 13.338 -5.032 1.00 93.12 98 GLY A C 1
ATOM 819 O O . GLY A 1 98 ? -21.587 12.384 -5.041 1.00 93.12 98 GLY A O 1
ATOM 820 N N . PHE A 1 99 ? -20.405 13.904 -3.898 1.00 95.69 99 PHE A N 1
ATOM 821 C CA . PHE A 1 99 ? -20.714 13.382 -2.563 1.00 95.69 99 PHE A CA 1
ATOM 822 C C . PHE A 1 99 ? -20.731 14.487 -1.503 1.00 95.69 99 PHE A C 1
ATOM 824 O O . PHE A 1 99 ? -19.958 15.437 -1.595 1.00 95.69 99 PHE A O 1
ATOM 831 N N . ASP A 1 100 ? -21.557 14.318 -0.470 1.00 96.69 100 ASP A N 1
ATOM 832 C CA . ASP A 1 100 ? -21.511 15.139 0.745 1.00 96.69 100 ASP A CA 1
ATOM 833 C C . ASP A 1 100 ? -20.468 14.557 1.712 1.00 96.69 100 ASP A C 1
ATOM 835 O O . ASP A 1 100 ? -20.434 13.341 1.933 1.00 96.69 10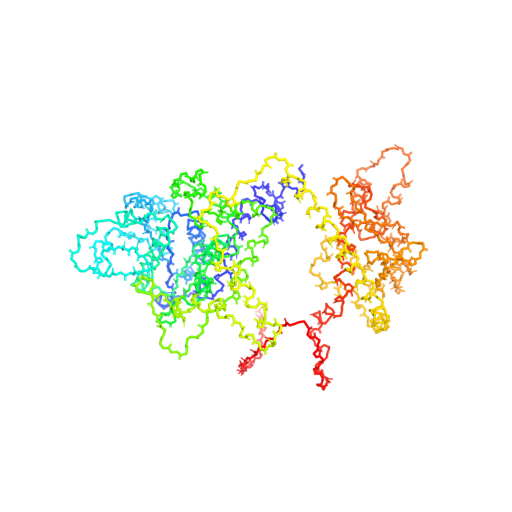0 ASP A O 1
ATOM 839 N N . LEU A 1 101 ? -19.634 15.405 2.320 1.00 97.75 101 LEU A N 1
ATOM 840 C CA . LEU A 1 101 ? -18.532 14.963 3.180 1.00 97.75 101 LEU A CA 1
ATOM 841 C C . LEU A 1 101 ? -18.790 15.297 4.653 1.00 97.75 101 LEU A C 1
ATOM 843 O O . LEU A 1 101 ? -18.838 16.462 5.043 1.00 97.75 101 LEU A O 1
ATOM 847 N N . VAL A 1 102 ? -18.867 14.270 5.497 1.00 98.19 102 VAL A N 1
ATOM 848 C CA . VAL A 1 102 ? -18.897 14.414 6.957 1.00 98.19 102 VAL A CA 1
ATOM 849 C C . VAL A 1 102 ? -17.508 14.140 7.522 1.00 98.19 102 VAL A C 1
ATOM 851 O O . VAL A 1 102 ? -16.986 13.034 7.400 1.00 98.19 102 VAL A O 1
ATOM 854 N N . VAL A 1 103 ? -16.903 15.131 8.166 1.00 98.00 103 VAL A N 1
ATOM 855 C CA . VAL A 1 103 ? -15.595 14.995 8.814 1.00 98.00 103 VAL A CA 1
ATOM 856 C C . VAL A 1 103 ? -15.811 14.821 10.310 1.00 98.00 103 VAL A C 1
ATOM 858 O O . VAL A 1 103 ? -16.280 15.739 10.979 1.00 98.00 103 VAL A O 1
ATOM 861 N N . LEU A 1 104 ? -15.469 13.647 10.835 1.00 97.44 104 LEU A N 1
ATOM 862 C CA . LEU A 1 104 ? -15.654 13.297 12.240 1.00 97.44 104 LEU A CA 1
ATOM 863 C C . LEU A 1 104 ? -14.342 13.470 13.011 1.00 97.44 104 LEU A C 1
ATOM 865 O O . LEU A 1 104 ? -13.492 12.579 13.008 1.00 97.44 104 LEU A O 1
ATOM 869 N N . ALA A 1 105 ? -14.166 14.611 13.669 1.00 96.12 105 ALA A N 1
ATOM 870 C CA . ALA A 1 105 ? -13.028 14.879 14.539 1.00 96.12 105 ALA A CA 1
ATOM 871 C C . ALA A 1 105 ? -13.281 14.332 15.951 1.00 96.12 105 ALA A C 1
ATOM 873 O O . ALA A 1 105 ? -14.334 14.562 16.544 1.00 96.12 105 ALA A O 1
ATOM 874 N N . MET A 1 106 ? -12.298 13.631 16.513 1.00 90.62 106 MET A N 1
ATOM 875 C CA . MET A 1 106 ? -12.387 13.032 17.851 1.00 90.62 106 MET A CA 1
ATOM 876 C C . MET A 1 106 ? -11.238 13.522 18.737 1.00 90.62 106 MET A C 1
ATOM 878 O O . MET A 1 106 ? -10.136 13.792 18.258 1.00 90.62 106 MET A O 1
ATOM 882 N N . ASN A 1 107 ? -11.481 13.636 20.041 1.00 88.88 107 ASN A N 1
ATOM 883 C CA . ASN A 1 107 ? -10.480 13.997 21.052 1.00 88.88 107 ASN A CA 1
ATOM 884 C C . ASN A 1 107 ? -9.727 12.770 21.604 1.00 88.88 107 ASN A C 1
ATOM 886 O O . ASN A 1 107 ? -9.489 12.667 22.802 1.00 88.88 107 ASN A O 1
ATOM 890 N N . SER A 1 108 ? -9.349 11.828 20.736 1.00 80.56 108 SER A N 1
ATOM 891 C CA . SER A 1 108 ? -8.732 10.555 21.141 1.00 80.56 108 SER A CA 1
ATOM 892 C C . SER A 1 108 ? -7.375 10.704 21.825 1.00 80.56 108 SER A C 1
ATOM 894 O O . SER A 1 108 ? -7.066 9.975 22.761 1.00 80.56 108 SER A O 1
ATOM 896 N N . PHE A 1 109 ? -6.560 11.646 21.348 1.00 79.88 109 PHE A N 1
ATOM 897 C CA . PHE A 1 109 ? -5.160 11.804 21.766 1.00 79.88 109 PHE A CA 1
ATOM 898 C C . PHE A 1 109 ? -4.875 13.146 22.450 1.00 79.88 109 PHE A C 1
ATOM 900 O O . PHE A 1 109 ? -3.789 13.353 22.982 1.00 79.88 109 PHE A O 1
ATOM 907 N N . GLN A 1 110 ? -5.813 14.088 22.381 1.00 87.44 110 GLN A N 1
ATOM 908 C CA . GLN A 1 110 ? -5.661 15.465 22.852 1.00 87.44 110 GLN A CA 1
ATOM 909 C C . GLN A 1 110 ? -6.955 15.926 23.515 1.00 87.44 110 GLN A C 1
ATOM 911 O O . GLN A 1 110 ? -7.997 15.299 23.357 1.00 87.44 110 GLN A O 1
ATOM 916 N N . SER A 1 111 ? -6.909 17.037 24.248 1.00 89.38 111 SER A N 1
ATOM 917 C CA . SER A 1 111 ? -8.108 17.580 24.886 1.00 89.38 111 SER A CA 1
ATOM 918 C C . SER A 1 111 ? -9.145 18.051 23.859 1.00 89.38 111 SER A C 1
ATOM 920 O O . SER A 1 111 ? -8.810 18.501 22.762 1.00 89.38 111 SER A O 1
ATOM 922 N N . LEU A 1 112 ? -10.422 18.054 24.255 1.00 91.00 112 LEU A N 1
ATOM 923 C CA . LEU A 1 112 ? -11.513 18.584 23.429 1.00 91.00 112 LEU A CA 1
ATOM 924 C C . LEU A 1 112 ? -11.261 20.036 22.982 1.00 91.00 112 LEU A C 1
ATOM 926 O O . LEU A 1 112 ? -11.595 20.406 21.857 1.00 91.00 112 LEU A O 1
ATOM 930 N N . SER A 1 113 ? -10.645 20.853 23.843 1.00 93.44 113 SER A N 1
ATOM 931 C CA . SER A 1 113 ? -10.284 22.236 23.518 1.00 93.44 113 SER A CA 1
ATOM 932 C C . SER A 1 113 ? -9.260 22.310 22.385 1.00 93.44 113 SER A C 1
ATOM 934 O O . SER A 1 113 ? -9.434 23.111 21.473 1.00 93.44 113 SER A O 1
ATOM 936 N N . TRP A 1 114 ? -8.234 21.451 22.414 1.00 93.81 114 TRP A N 1
ATOM 937 C CA . TRP A 1 114 ? -7.215 21.379 21.367 1.00 93.81 114 TRP A CA 1
ATOM 938 C C . TRP A 1 114 ? -7.829 20.926 20.041 1.00 93.81 114 TRP A C 1
ATOM 940 O O . TRP A 1 114 ? -7.613 21.562 19.012 1.00 93.81 114 TRP A O 1
ATOM 950 N N . THR A 1 115 ? -8.659 19.878 20.072 1.00 93.69 115 THR A N 1
ATOM 951 C CA . THR A 1 115 ? -9.359 19.377 18.881 1.00 93.69 115 THR A CA 1
ATOM 952 C C . THR A 1 115 ? -10.249 20.457 18.272 1.00 93.69 115 THR A C 1
ATOM 954 O O . THR A 1 115 ? -10.198 20.689 17.067 1.00 93.69 115 THR A O 1
ATOM 957 N N . THR A 1 116 ? -11.015 21.168 19.103 1.00 95.56 116 THR A N 1
ATOM 958 C CA . THR A 1 116 ? -11.900 22.255 18.656 1.00 95.56 116 THR A CA 1
ATOM 959 C C . THR A 1 116 ? -11.114 23.401 18.029 1.00 95.56 116 THR A C 1
ATOM 961 O O . THR A 1 116 ? -11.465 23.865 16.949 1.00 95.56 116 THR A O 1
ATOM 964 N N . GLU A 1 117 ? -10.017 23.825 18.658 1.00 96.06 117 GLU A N 1
ATOM 965 C CA . GLU A 1 117 ? -9.141 24.861 18.109 1.00 96.06 117 GLU A CA 1
ATOM 966 C C . GLU A 1 117 ? -8.569 24.454 16.743 1.00 96.06 117 GLU A C 1
ATOM 968 O O . GLU A 1 117 ? -8.576 25.247 15.801 1.00 96.06 117 GLU A O 1
ATOM 973 N N . LYS A 1 118 ? -8.110 23.204 16.609 1.00 95.50 118 LYS A N 1
ATOM 974 C CA . LYS A 1 118 ? -7.529 22.697 15.362 1.00 95.50 118 LYS A CA 1
ATOM 975 C C . LYS A 1 118 ? -8.548 22.536 14.245 1.00 95.50 118 LYS A C 1
ATOM 977 O O . LYS A 1 118 ? -8.209 22.836 13.102 1.00 95.50 118 LYS A O 1
ATOM 982 N N . VAL A 1 119 ? -9.777 22.123 14.555 1.00 96.19 119 VAL A N 1
ATOM 983 C CA . VAL A 1 119 ? -10.884 22.127 13.586 1.00 96.19 119 VAL A CA 1
ATOM 984 C C . VAL A 1 119 ? -11.132 23.546 13.076 1.00 96.19 119 VAL A C 1
ATOM 986 O O . VAL A 1 119 ? -11.117 23.744 11.866 1.00 96.19 119 VAL A O 1
ATOM 989 N N . SER A 1 120 ? -11.246 24.540 13.963 1.00 96.44 120 SER A N 1
ATOM 990 C CA . SER A 1 120 ? -11.452 25.938 13.556 1.00 96.44 120 SER A CA 1
ATOM 991 C C . SER A 1 120 ? -10.312 26.470 12.679 1.00 96.44 120 SER A C 1
ATOM 993 O O . SER A 1 120 ? -10.558 27.089 11.647 1.00 96.44 120 SER A O 1
ATOM 995 N N . GLN A 1 121 ? -9.053 26.189 13.037 1.00 96.31 121 GLN A N 1
ATOM 996 C CA . GLN A 1 121 ? -7.888 26.586 12.232 1.00 96.31 121 GLN A CA 1
ATOM 997 C C . GLN A 1 121 ? -7.874 25.906 10.850 1.00 96.31 121 GLN A C 1
ATOM 999 O O . GLN A 1 121 ? -7.467 26.523 9.863 1.00 96.31 121 GLN A O 1
ATOM 1004 N N . LEU A 1 122 ? -8.302 24.639 10.759 1.00 95.81 122 LEU A N 1
ATOM 1005 C CA . LEU A 1 122 ? -8.439 23.936 9.480 1.00 95.81 122 LEU A CA 1
ATOM 1006 C C . LEU A 1 122 ? -9.551 24.551 8.630 1.00 95.81 122 LEU A C 1
ATOM 1008 O O . LEU A 1 122 ? -9.329 24.803 7.449 1.00 95.81 122 LEU A O 1
ATOM 1012 N N . GLU A 1 123 ? -10.716 24.835 9.215 1.00 95.62 123 GLU A N 1
ATOM 1013 C CA . GLU A 1 123 ? -11.800 25.513 8.503 1.00 95.62 123 GLU A CA 1
ATOM 1014 C C . GLU A 1 123 ? -11.322 26.847 7.926 1.00 95.62 123 GLU A C 1
ATOM 1016 O O . GLU A 1 123 ? -11.506 27.094 6.737 1.00 95.62 123 GLU A O 1
ATOM 1021 N N . GLU A 1 124 ? -10.641 27.676 8.722 1.00 96.44 124 GLU A N 1
ATOM 1022 C CA . GLU A 1 124 ? -10.069 28.948 8.264 1.00 96.44 124 GLU A CA 1
ATOM 1023 C C . GLU A 1 124 ? -9.066 28.771 7.117 1.00 96.44 124 GLU A C 1
ATOM 1025 O O . GLU A 1 124 ? -9.142 29.498 6.122 1.00 96.44 124 GLU A O 1
ATOM 1030 N N . LYS A 1 125 ? -8.164 27.783 7.212 1.00 95.50 125 LYS A N 1
ATOM 1031 C CA . LYS A 1 125 ? -7.180 27.471 6.160 1.00 95.50 125 LYS A CA 1
ATOM 1032 C C . LYS A 1 125 ? -7.840 27.198 4.806 1.00 95.50 125 LYS A C 1
ATOM 1034 O O . LYS A 1 125 ? -7.291 27.578 3.774 1.00 95.50 125 LYS A O 1
ATOM 1039 N N . TYR A 1 126 ? -9.011 26.573 4.812 1.00 95.62 126 TYR A N 1
ATOM 1040 C CA . TYR A 1 126 ? -9.764 26.206 3.615 1.00 95.62 126 TYR A CA 1
ATOM 1041 C C . TYR A 1 126 ? -10.930 27.166 3.321 1.00 95.62 126 TYR A C 1
ATOM 1043 O O . TYR A 1 126 ? -11.919 26.762 2.724 1.00 95.62 126 TYR A O 1
ATOM 1051 N N . GLY A 1 127 ? -10.834 28.443 3.715 1.00 94.00 127 GLY A N 1
ATOM 1052 C CA . GLY A 1 127 ? -11.798 29.486 3.322 1.00 94.00 127 GLY A CA 1
ATOM 1053 C C . GLY A 1 127 ? -12.975 29.700 4.285 1.00 94.00 127 GLY A C 1
ATOM 1054 O O . GLY A 1 127 ? -13.875 30.497 4.004 1.00 94.00 127 GLY A O 1
ATOM 1055 N N . GLY A 1 128 ? -12.957 29.043 5.443 1.00 95.50 128 GLY A N 1
ATOM 1056 C CA . GLY A 1 128 ? -13.928 29.181 6.525 1.00 95.50 128 GLY A CA 1
ATOM 1057 C C . GLY A 1 128 ? -15.252 28.453 6.281 1.00 95.50 128 GLY A C 1
ATOM 1058 O O . GLY A 1 128 ? -15.463 27.787 5.268 1.00 95.50 128 GLY A O 1
ATOM 1059 N N . ALA A 1 129 ? -16.198 28.633 7.207 1.00 93.31 129 ALA A N 1
ATOM 1060 C CA . ALA A 1 129 ? -17.483 27.926 7.203 1.00 93.31 129 ALA A CA 1
ATOM 1061 C C . ALA A 1 129 ? -18.307 28.102 5.910 1.00 93.31 129 ALA A C 1
ATOM 1063 O O . ALA A 1 129 ? -19.036 27.198 5.511 1.00 93.31 129 ALA A O 1
ATOM 1064 N N . LYS A 1 130 ? -18.190 29.252 5.228 1.00 94.38 130 LYS A N 1
ATOM 1065 C CA . LYS A 1 130 ? -18.883 29.489 3.948 1.00 94.38 130 LYS A CA 1
ATOM 1066 C C . LYS A 1 130 ? -18.345 28.604 2.831 1.00 94.38 130 LYS A C 1
ATOM 1068 O O . LYS A 1 130 ? -19.126 28.117 2.020 1.00 94.38 130 LYS A O 1
ATOM 1073 N N . GLU A 1 131 ? -17.031 28.418 2.792 1.00 95.06 131 GLU A N 1
ATOM 1074 C CA . GLU A 1 131 ? -16.393 27.580 1.786 1.00 95.06 131 GLU A CA 1
ATOM 1075 C C . GLU A 1 131 ? -16.660 26.101 2.068 1.00 95.06 131 GLU A C 1
ATOM 1077 O O . GLU A 1 131 ? -17.043 25.368 1.161 1.00 95.06 131 GLU A O 1
ATOM 1082 N N . MET A 1 132 ? -16.618 25.689 3.339 1.00 95.69 132 MET A N 1
ATOM 1083 C CA . MET A 1 132 ? -17.055 24.348 3.748 1.00 95.69 132 MET A CA 1
ATOM 1084 C C . MET A 1 132 ? -18.503 24.073 3.343 1.00 95.69 132 MET A C 1
ATOM 1086 O O . MET A 1 132 ? -18.798 23.033 2.762 1.00 95.69 132 MET A O 1
ATOM 1090 N N . GLN A 1 133 ? -19.402 25.037 3.552 1.00 94.25 133 GLN A N 1
ATOM 1091 C CA . GLN A 1 133 ? -20.785 24.919 3.103 1.00 94.25 133 GLN A CA 1
ATOM 1092 C C . GLN A 1 133 ? -20.892 24.826 1.573 1.00 94.25 133 GLN A C 1
ATOM 1094 O O . GLN A 1 133 ? -21.681 24.024 1.078 1.00 94.25 133 GLN A O 1
ATOM 1099 N N . ARG A 1 134 ? -20.096 25.600 0.817 1.00 94.50 134 ARG A N 1
ATOM 1100 C CA . ARG A 1 134 ? -20.045 25.527 -0.656 1.00 94.50 134 ARG A CA 1
ATOM 1101 C C . ARG A 1 134 ? -19.599 24.147 -1.142 1.00 94.50 134 ARG A C 1
ATOM 1103 O O . ARG A 1 134 ? -20.134 23.659 -2.130 1.00 94.50 134 ARG A O 1
ATOM 1110 N N . LEU A 1 135 ? -18.650 23.528 -0.445 1.00 95.06 135 LEU A N 1
ATOM 1111 C CA . LEU A 1 135 ? -18.141 22.185 -0.734 1.00 95.06 135 LEU A CA 1
ATOM 1112 C C . LEU A 1 135 ? -19.024 21.060 -0.153 1.00 95.06 135 LEU A C 1
ATOM 1114 O O . LEU A 1 135 ? -18.686 19.895 -0.318 1.00 95.06 135 LEU A O 1
ATOM 1118 N N . HIS A 1 136 ? -20.129 21.395 0.526 1.00 95.19 136 HIS A N 1
ATOM 1119 C CA . HIS A 1 136 ? -20.981 20.481 1.306 1.00 95.19 136 HIS A CA 1
ATOM 1120 C C . HIS A 1 136 ? -20.193 19.608 2.297 1.00 95.19 136 HIS A C 1
ATOM 1122 O O . HIS A 1 136 ? -20.390 18.394 2.418 1.00 95.19 136 HIS A O 1
ATOM 1128 N N . VAL A 1 137 ? -19.288 20.250 3.024 1.00 97.38 137 VAL A N 1
ATOM 1129 C CA . VAL A 1 137 ? -18.487 19.630 4.073 1.00 97.38 137 VAL A CA 1
ATOM 1130 C C . VAL A 1 137 ? -19.080 20.009 5.422 1.00 97.38 137 VAL A C 1
ATOM 1132 O O . VAL A 1 137 ? -19.242 21.190 5.730 1.00 97.38 137 VAL A O 1
ATOM 1135 N N . SER A 1 138 ? -19.391 19.010 6.243 1.00 96.38 138 SER A N 1
ATOM 1136 C CA . SER A 1 138 ? -19.819 19.205 7.627 1.00 96.38 138 SER A CA 1
ATOM 1137 C C . SER A 1 138 ? -18.750 18.698 8.588 1.00 96.38 138 SER A C 1
ATOM 1139 O O . SER A 1 138 ? -18.445 17.503 8.594 1.00 96.38 138 SER A O 1
ATOM 1141 N N . MET A 1 139 ? -18.219 19.593 9.418 1.00 95.81 139 MET A N 1
ATOM 1142 C CA . MET A 1 139 ? -17.300 19.250 10.500 1.00 95.81 139 MET A CA 1
ATOM 1143 C C . MET A 1 139 ? -18.099 18.878 11.751 1.00 95.81 139 MET A C 1
ATOM 1145 O O . MET A 1 139 ? -18.936 19.647 12.223 1.00 95.81 139 MET A O 1
ATOM 1149 N N . GLU A 1 140 ? -17.841 17.699 12.302 1.00 95.31 140 GLU A N 1
ATOM 1150 C CA . GLU A 1 140 ? -18.457 17.209 13.528 1.00 95.31 140 GLU A CA 1
ATOM 1151 C C . GLU A 1 140 ? -17.366 16.875 14.549 1.00 95.31 140 GLU A C 1
ATOM 1153 O O . GLU A 1 140 ? -16.396 16.199 14.218 1.00 95.31 140 GLU A O 1
ATOM 1158 N N . ILE A 1 141 ? -17.524 17.334 15.792 1.00 95.50 141 ILE A N 1
ATOM 1159 C CA . ILE A 1 141 ? -16.593 17.040 16.886 1.00 95.50 141 ILE A CA 1
ATOM 1160 C C . ILE A 1 141 ? -17.287 16.127 17.890 1.00 95.50 141 ILE A C 1
ATOM 1162 O O . ILE A 1 141 ? -18.359 16.461 18.397 1.00 95.50 141 ILE A O 1
ATOM 1166 N N . VAL A 1 142 ? -16.655 15.000 18.208 1.00 92.38 142 VAL A N 1
ATOM 1167 C CA . VAL A 1 142 ? -17.129 14.061 19.228 1.00 92.38 142 VAL A CA 1
ATOM 1168 C C . VAL A 1 142 ? -16.225 14.119 20.449 1.00 92.38 142 VAL A C 1
ATOM 1170 O O . VAL A 1 142 ? -15.013 13.932 20.340 1.00 92.38 142 VAL A O 1
ATOM 1173 N N . ASP A 1 143 ? -16.839 14.335 21.616 1.00 90.69 143 ASP A N 1
ATOM 1174 C CA . ASP A 1 143 ? -16.193 14.162 22.916 1.00 90.69 143 ASP A CA 1
ATOM 1175 C C . ASP A 1 143 ? -16.298 12.695 23.363 1.00 90.69 143 ASP A C 1
ATOM 1177 O O . ASP A 1 143 ? -17.339 12.233 23.843 1.00 90.69 143 ASP A O 1
ATOM 1181 N N . LEU A 1 144 ? -15.205 11.950 23.210 1.00 86.25 144 LEU A N 1
ATOM 1182 C CA . LEU A 1 144 ? -15.093 10.567 23.656 1.00 86.25 144 LEU A CA 1
ATOM 1183 C C . LEU A 1 144 ? -15.223 10.439 25.178 1.00 86.25 144 LEU A C 1
ATOM 1185 O O . LEU A 1 144 ? -15.794 9.455 25.646 1.00 86.25 144 LEU A O 1
ATOM 1189 N N . ASP A 1 145 ? -14.800 11.436 25.963 1.00 84.81 145 ASP A N 1
ATOM 1190 C CA . ASP A 1 145 ? -15.000 11.417 27.416 1.00 84.81 145 ASP A CA 1
ATOM 1191 C C . ASP A 1 145 ? -16.495 11.483 27.754 1.00 84.81 145 ASP A C 1
ATOM 1193 O O . ASP A 1 145 ? -16.966 10.826 28.683 1.00 84.81 145 ASP A O 1
ATOM 1197 N N . GLU A 1 146 ? -17.275 12.253 26.989 1.00 85.56 146 GLU A N 1
ATOM 1198 C CA . GLU A 1 146 ? -18.730 12.294 27.137 1.00 85.56 146 GLU A CA 1
ATOM 1199 C C . GLU A 1 146 ? -19.377 10.968 26.748 1.00 85.56 146 GLU A C 1
ATOM 1201 O O . GLU A 1 146 ? -20.295 10.515 27.439 1.00 85.56 146 GLU A O 1
ATOM 1206 N N . MET A 1 147 ? -18.882 10.319 25.693 1.00 81.12 147 MET A N 1
ATOM 1207 C CA . MET A 1 147 ? -19.337 8.984 25.304 1.00 81.12 147 MET A CA 1
ATOM 1208 C C . MET A 1 147 ? -19.056 7.955 26.399 1.00 81.12 147 MET A C 1
ATOM 1210 O O . MET A 1 147 ? -19.967 7.212 26.764 1.00 81.12 147 MET A O 1
ATOM 1214 N N . VAL A 1 148 ? -17.865 7.970 27.004 1.00 78.06 148 VAL A N 1
ATOM 1215 C CA . VAL A 1 148 ? -17.523 7.109 28.149 1.00 78.06 148 VAL A CA 1
ATOM 1216 C C . VAL A 1 148 ? -18.434 7.400 29.346 1.00 78.06 148 VAL A C 1
ATOM 1218 O O . VAL A 1 148 ? -19.034 6.479 29.898 1.00 78.06 148 VAL A O 1
ATOM 1221 N N . ARG A 1 149 ? -18.653 8.675 29.701 1.00 79.50 149 ARG A N 1
ATOM 1222 C CA . ARG A 1 149 ? -19.541 9.078 30.815 1.00 79.50 149 ARG A CA 1
ATOM 1223 C C . ARG A 1 149 ? -21.001 8.648 30.621 1.00 79.50 149 ARG A C 1
ATOM 1225 O O . ARG A 1 149 ? -21.703 8.351 31.603 1.00 79.50 149 ARG A O 1
ATOM 1232 N N . LYS A 1 150 ? -21.480 8.663 29.372 1.00 77.88 150 LYS A N 1
ATOM 1233 C CA . LYS A 1 150 ? -22.835 8.239 28.984 1.00 77.88 150 LYS A CA 1
ATOM 1234 C C . LYS A 1 150 ? -22.949 6.731 28.773 1.00 77.88 150 LYS A C 1
ATOM 1236 O O . LYS A 1 150 ? -24.069 6.219 28.823 1.00 77.88 150 LYS A O 1
ATOM 1241 N N . ASN A 1 151 ? -21.838 6.021 28.572 1.00 71.25 151 ASN A N 1
ATOM 1242 C CA . ASN A 1 151 ? -21.848 4.578 28.399 1.00 71.25 151 ASN A CA 1
ATOM 1243 C C . ASN A 1 151 ? -22.373 3.903 29.675 1.00 71.25 151 ASN A C 1
ATOM 1245 O O . ASN A 1 151 ? -21.929 4.159 30.794 1.00 71.25 151 ASN A O 1
ATOM 1249 N N . THR A 1 152 ? -23.382 3.052 29.508 1.00 63.25 152 THR A N 1
ATOM 1250 C CA . THR A 1 152 ? -23.991 2.293 30.608 1.00 63.25 152 THR A CA 1
ATOM 1251 C C . THR A 1 152 ? -23.603 0.817 30.589 1.00 63.25 152 THR A C 1
ATOM 1253 O O . THR A 1 152 ? -23.845 0.133 31.588 1.00 63.25 152 THR A O 1
ATOM 1256 N N . GLN A 1 153 ? -22.991 0.354 29.493 1.00 59.59 153 GLN A N 1
ATOM 1257 C CA . GLN A 1 153 ? -22.666 -1.045 29.219 1.00 59.59 153 GLN A CA 1
ATOM 1258 C C . GLN A 1 153 ? -21.258 -1.418 29.703 1.00 59.59 153 GLN A C 1
ATOM 1260 O O . GLN A 1 153 ? -21.111 -2.404 30.421 1.00 59.59 153 GLN A O 1
ATOM 1265 N N . ILE A 1 154 ? -20.240 -0.610 29.383 1.00 59.16 154 ILE A N 1
ATOM 1266 C CA . ILE A 1 154 ? -18.845 -0.848 29.791 1.00 59.16 154 ILE A CA 1
ATOM 1267 C C . ILE A 1 154 ? -18.490 0.136 30.909 1.00 59.16 154 ILE A C 1
ATOM 1269 O O . ILE A 1 154 ? -18.533 1.346 30.700 1.00 59.16 154 ILE A O 1
ATOM 1273 N N . ARG A 1 155 ? -18.197 -0.380 32.111 1.00 56.62 155 ARG A N 1
ATOM 1274 C CA . ARG A 1 155 ? -17.881 0.437 33.301 1.00 56.62 155 ARG A CA 1
ATOM 1275 C C . ARG A 1 155 ? -16.432 0.330 33.759 1.00 56.62 155 ARG A C 1
ATOM 1277 O O . ARG A 1 155 ? -15.917 1.306 34.279 1.00 56.62 155 ARG A O 1
ATOM 1284 N N . GLU A 1 156 ? -15.808 -0.833 33.595 1.00 58.19 156 GLU A N 1
ATOM 1285 C CA . GLU A 1 156 ? -14.413 -1.081 33.963 1.00 58.19 156 GLU A CA 1
ATOM 1286 C C . GLU A 1 156 ? -13.880 -2.276 33.161 1.00 58.19 156 GLU A C 1
ATOM 1288 O O . GLU A 1 156 ? -14.653 -3.183 32.834 1.00 58.19 156 GLU A O 1
ATOM 1293 N N . VAL A 1 157 ? -12.583 -2.277 32.840 1.00 58.75 157 VAL A N 1
ATOM 1294 C CA . VAL A 1 157 ? -11.918 -3.364 32.107 1.00 58.75 157 VAL A CA 1
ATOM 1295 C C . VAL A 1 157 ? -10.940 -4.061 33.047 1.00 58.75 157 VAL A C 1
ATOM 1297 O O . VAL A 1 157 ? -9.866 -3.545 33.339 1.00 58.75 157 VAL A O 1
ATOM 1300 N N . TYR A 1 158 ? -11.305 -5.256 33.512 1.00 57.09 158 TYR A N 1
ATOM 1301 C CA . TYR A 1 158 ? -10.417 -6.115 34.295 1.00 57.09 158 TYR A CA 1
ATOM 1302 C C . TYR A 1 158 ? -9.934 -7.282 33.451 1.00 57.09 158 TYR A C 1
ATOM 1304 O O . TYR A 1 158 ? -10.740 -8.032 32.901 1.00 57.09 158 TYR A O 1
ATOM 1312 N N . LEU A 1 159 ? -8.619 -7.476 33.416 1.00 55.78 159 LEU A N 1
ATOM 1313 C CA . LEU A 1 159 ? -7.995 -8.598 32.731 1.00 55.78 159 LEU A CA 1
ATOM 1314 C C . LEU A 1 159 ? -7.212 -9.422 33.741 1.00 55.78 159 LEU A C 1
ATOM 1316 O O . LEU A 1 159 ? -6.142 -9.032 34.207 1.00 55.78 159 LEU A O 1
ATOM 1320 N N . ARG A 1 160 ? -7.768 -10.576 34.104 1.00 51.44 160 ARG A N 1
ATOM 1321 C CA . ARG A 1 160 ? -7.076 -11.590 34.901 1.00 51.44 160 ARG A CA 1
ATOM 1322 C C . ARG A 1 160 ? -7.339 -12.950 34.265 1.00 51.44 160 ARG A C 1
ATOM 1324 O O . ARG A 1 160 ? -8.488 -13.281 33.990 1.00 51.44 160 ARG A O 1
ATOM 1331 N N . ASN A 1 161 ? -6.282 -13.721 34.020 1.00 55.72 161 ASN A N 1
ATOM 1332 C CA . ASN A 1 161 ? -6.353 -15.094 33.499 1.00 55.72 161 ASN A CA 1
ATOM 1333 C C . ASN A 1 161 ? -7.171 -15.251 32.199 1.00 55.72 161 ASN A C 1
ATOM 1335 O O . ASN A 1 161 ? -7.923 -16.209 32.082 1.00 55.72 161 ASN A O 1
ATOM 1339 N N . TYR A 1 162 ? -7.079 -14.304 31.257 1.00 52.91 162 TYR A N 1
ATOM 1340 C CA . TYR A 1 162 ? -7.856 -14.318 30.000 1.00 52.91 162 TYR A CA 1
ATOM 1341 C C . TYR A 1 162 ? -9.387 -14.349 30.181 1.00 52.91 162 TYR A C 1
ATOM 1343 O O . TYR A 1 162 ? -10.120 -14.634 29.242 1.00 52.91 162 TYR A O 1
ATOM 1351 N N . THR A 1 163 ? -9.887 -14.017 31.375 1.00 53.28 163 THR A N 1
ATOM 1352 C CA . THR A 1 163 ? -11.324 -13.954 31.665 1.00 53.28 163 THR A CA 1
ATOM 1353 C C . THR A 1 163 ? -11.782 -12.505 31.792 1.00 53.28 163 THR A C 1
ATOM 1355 O O . THR A 1 163 ? -11.188 -11.716 32.530 1.00 53.28 163 THR A O 1
ATOM 1358 N N . SER A 1 164 ? -12.838 -12.150 31.058 1.00 55.25 164 SER A N 1
ATOM 1359 C CA . SER A 1 164 ? -13.497 -10.844 31.129 1.00 55.25 164 SER A CA 1
ATOM 1360 C C . SER A 1 164 ? -14.782 -10.950 31.950 1.00 55.25 164 SER A C 1
ATOM 1362 O O . SER A 1 164 ? -15.624 -11.801 31.662 1.00 55.25 164 SER A O 1
ATOM 1364 N N . PHE A 1 165 ? -14.978 -10.060 32.923 1.00 54.69 165 PHE A N 1
ATOM 1365 C CA . PHE A 1 165 ? -16.210 -9.997 33.715 1.00 54.69 165 PHE A CA 1
ATOM 1366 C C . PHE A 1 165 ? -16.807 -8.592 33.671 1.00 54.69 165 PHE A C 1
ATOM 1368 O O . PHE A 1 165 ? -16.096 -7.602 33.823 1.00 54.69 165 PHE A O 1
ATOM 1375 N N . CYS A 1 166 ? -18.131 -8.498 33.529 1.00 53.25 166 CYS A N 1
ATOM 1376 C CA . CYS A 1 166 ? -18.859 -7.246 33.719 1.00 53.25 166 CYS A CA 1
ATOM 1377 C C . CYS A 1 166 ? -19.340 -7.167 35.175 1.00 53.25 166 CYS A C 1
ATOM 1379 O O . CYS A 1 166 ? -20.287 -7.852 35.569 1.00 53.25 166 CYS A O 1
ATOM 1381 N N . ALA A 1 167 ? -18.681 -6.349 35.996 1.00 54.94 167 ALA A N 1
ATOM 1382 C CA . ALA A 1 167 ? -19.072 -6.154 37.388 1.00 54.94 167 ALA A CA 1
ATOM 1383 C C . ALA A 1 167 ? -20.130 -5.040 37.519 1.00 54.94 167 ALA A C 1
ATOM 1385 O O . ALA A 1 167 ? -19.953 -3.906 37.069 1.00 54.94 167 ALA A O 1
ATOM 1386 N N . LYS A 1 168 ? -21.259 -5.353 38.168 1.00 50.62 168 LYS A N 1
ATOM 1387 C CA . LYS A 1 168 ? -22.303 -4.369 38.494 1.00 50.62 168 LYS A CA 1
ATOM 1388 C C . LYS A 1 168 ? -21.932 -3.643 39.791 1.00 50.62 168 LYS A C 1
ATOM 1390 O O . LYS A 1 168 ? -21.818 -4.284 40.828 1.00 50.62 168 LYS A O 1
ATOM 1395 N N . GLY A 1 169 ? -21.818 -2.312 39.746 1.00 52.47 169 GLY A N 1
ATOM 1396 C CA . GLY A 1 169 ? -21.745 -1.469 40.955 1.00 52.47 169 GLY A CA 1
ATOM 1397 C C . GLY A 1 169 ? -20.439 -0.705 41.212 1.00 52.47 169 GLY A C 1
ATOM 1398 O O . GLY A 1 169 ? -20.294 -0.154 42.297 1.00 52.47 169 GLY A O 1
ATOM 1399 N N . LEU A 1 170 ? -19.517 -0.632 40.250 1.00 54.34 170 LEU A N 1
ATOM 1400 C CA . LEU A 1 170 ? -18.278 0.152 40.379 1.00 54.34 170 LEU A CA 1
ATOM 1401 C C . LEU A 1 170 ? -18.483 1.642 40.042 1.00 54.34 170 LEU A C 1
ATOM 1403 O O . LEU A 1 170 ? -19.464 2.005 39.378 1.00 54.34 170 LEU A O 1
ATOM 1407 N N . GLN A 1 171 ? -17.581 2.499 40.547 1.00 58.06 171 GLN A N 1
ATOM 1408 C CA . GLN A 1 171 ? -17.569 3.941 40.271 1.00 58.06 171 GLN A CA 1
ATOM 1409 C C . GLN A 1 171 ? -17.530 4.187 38.757 1.00 58.06 171 GLN A C 1
ATOM 1411 O O . GLN A 1 171 ? -16.823 3.501 38.027 1.00 58.06 171 GLN A O 1
ATOM 1416 N N . LYS A 1 172 ? -18.312 5.161 38.278 1.00 61.31 172 LYS A N 1
ATOM 1417 C CA . LYS A 1 172 ? -18.245 5.583 36.875 1.00 61.31 172 LYS A CA 1
ATOM 1418 C C . LYS A 1 172 ? -16.868 6.179 36.604 1.00 61.31 172 LYS A C 1
ATOM 1420 O O . LYS A 1 172 ? -16.483 7.117 37.297 1.00 61.31 172 LYS A O 1
ATOM 1425 N N . VAL A 1 173 ? -16.187 5.676 35.581 1.00 65.25 173 VAL A N 1
ATOM 1426 C CA . VAL A 1 173 ? -14.984 6.317 35.048 1.00 65.25 173 VAL A CA 1
ATOM 1427 C C . VAL A 1 173 ? -15.377 7.663 34.427 1.00 65.25 173 VAL A C 1
ATOM 1429 O O . VAL A 1 173 ? -16.403 7.758 33.745 1.00 65.25 173 VAL A O 1
ATOM 1432 N N . GLY A 1 174 ? -14.627 8.724 34.735 1.00 69.38 174 GLY A N 1
ATOM 1433 C CA . GLY A 1 174 ? -14.966 10.097 34.355 1.00 69.38 174 GLY A CA 1
ATOM 1434 C C . GLY A 1 174 ? -14.465 10.502 32.968 1.00 69.38 174 GLY A C 1
ATOM 1435 O O . GLY A 1 174 ? -15.044 11.405 32.356 1.00 69.38 174 GLY A O 1
ATOM 1436 N N . SER A 1 175 ? -13.421 9.836 32.468 1.00 80.69 175 SER A N 1
ATOM 1437 C CA . SER A 1 175 ? -12.792 10.116 31.171 1.00 80.69 175 SER A CA 1
ATOM 1438 C C . SER A 1 175 ? -12.258 8.854 30.486 1.00 80.69 175 SER A C 1
ATOM 1440 O O . SER A 1 175 ? -11.995 7.832 31.121 1.00 80.69 175 SER A O 1
ATOM 1442 N N . LEU A 1 176 ? -12.053 8.939 29.175 1.00 81.19 176 LEU A N 1
ATOM 1443 C CA . LEU A 1 176 ? -11.366 7.932 28.374 1.00 81.19 176 LEU A CA 1
ATOM 1444 C C . LEU A 1 176 ? -9.936 7.708 28.879 1.00 81.19 176 LEU A C 1
ATOM 1446 O O . LEU A 1 176 ? -9.498 6.566 28.977 1.00 81.19 176 LEU A O 1
ATOM 1450 N N . HIS A 1 177 ? -9.232 8.781 29.253 1.00 80.88 177 HIS A N 1
ATOM 1451 C CA . HIS A 1 177 ? -7.864 8.693 29.765 1.00 80.88 177 HIS A CA 1
ATOM 1452 C C . HIS A 1 177 ? -7.781 7.880 31.064 1.00 80.88 177 HIS A C 1
ATOM 1454 O O . HIS A 1 177 ? -6.918 7.014 31.191 1.00 80.88 177 HIS A O 1
ATOM 1460 N N . GLU A 1 178 ? -8.707 8.098 32.003 1.00 79.62 178 GLU A N 1
ATOM 1461 C CA . GLU A 1 178 ? -8.803 7.285 33.222 1.00 79.62 178 GLU A CA 1
ATOM 1462 C C . GLU A 1 178 ? -9.101 5.815 32.905 1.00 79.62 178 GLU A C 1
ATOM 1464 O O . GLU A 1 178 ? -8.545 4.931 33.552 1.00 79.62 178 GLU A O 1
ATOM 1469 N N . MET A 1 179 ? -9.948 5.545 31.906 1.00 78.19 179 MET A N 1
ATOM 1470 C CA . MET A 1 179 ? -10.323 4.183 31.514 1.00 78.19 179 MET A CA 1
ATOM 1471 C C . MET A 1 179 ? -9.151 3.429 30.878 1.00 78.19 179 MET A C 1
ATOM 1473 O O . MET A 1 179 ? -8.867 2.295 31.250 1.00 78.19 179 MET A O 1
ATOM 1477 N N . VAL A 1 180 ? -8.441 4.068 29.946 1.00 79.69 180 VAL A N 1
ATOM 1478 C CA . VAL A 1 180 ? -7.265 3.491 29.279 1.00 79.69 180 VAL A CA 1
ATOM 1479 C C . VAL A 1 180 ? -6.094 3.363 30.258 1.00 79.69 180 VAL A C 1
ATOM 1481 O O . VAL A 1 180 ? -5.377 2.366 30.233 1.00 79.69 180 VAL A O 1
ATOM 1484 N N . GLY A 1 181 ? -5.933 4.316 31.182 1.00 78.69 181 GLY A N 1
ATOM 1485 C CA . GLY A 1 181 ? -4.875 4.304 32.197 1.00 78.69 181 GLY A CA 1
ATOM 1486 C C . GLY A 1 181 ? -4.951 3.143 33.197 1.00 78.69 181 GLY A C 1
ATOM 1487 O O . GLY A 1 181 ? -3.956 2.848 33.856 1.00 78.69 181 GLY A O 1
ATOM 1488 N N . GLN A 1 182 ? -6.092 2.454 33.301 1.00 78.00 182 GLN A N 1
ATOM 1489 C CA . GLN A 1 182 ? -6.232 1.233 34.109 1.00 78.00 182 GLN A CA 1
ATOM 1490 C C . GLN A 1 182 ? -5.542 0.017 33.477 1.00 78.00 182 GLN A C 1
ATOM 1492 O O . GLN A 1 182 ? -5.226 -0.952 34.170 1.00 78.00 182 GLN A O 1
ATOM 1497 N N . ILE A 1 183 ? -5.301 0.054 32.167 1.00 79.06 183 ILE A N 1
ATOM 1498 C CA . ILE A 1 183 ? -4.652 -1.024 31.429 1.00 79.06 183 ILE A CA 1
ATOM 1499 C C . ILE A 1 183 ? -3.138 -0.855 31.574 1.00 79.06 183 ILE A C 1
ATOM 1501 O O . ILE A 1 183 ? -2.599 0.199 31.262 1.00 79.06 183 ILE A O 1
ATOM 1505 N N . THR A 1 184 ? -2.429 -1.880 32.047 1.00 80.06 184 THR A N 1
ATOM 1506 C CA . THR A 1 184 ? -0.971 -1.807 32.253 1.00 80.06 184 THR A CA 1
ATOM 1507 C C . THR A 1 184 ? -0.163 -2.086 30.986 1.00 80.06 184 THR A C 1
ATOM 1509 O O . THR A 1 184 ? 0.948 -1.575 30.846 1.00 80.06 184 THR A O 1
ATOM 1512 N N . ASP A 1 185 ? -0.701 -2.897 30.073 1.00 83.69 185 ASP A N 1
ATOM 1513 C CA . ASP A 1 185 ? -0.060 -3.234 28.803 1.00 83.69 185 ASP A CA 1
ATOM 1514 C C . ASP A 1 185 ? -0.353 -2.176 27.733 1.00 83.69 185 ASP A C 1
ATOM 1516 O O . ASP A 1 185 ? -1.506 -1.865 27.439 1.00 83.69 185 ASP A O 1
ATOM 1520 N N . LYS A 1 186 ? 0.700 -1.633 27.120 1.00 85.25 186 LYS A N 1
ATOM 1521 C CA . LYS A 1 186 ? 0.569 -0.555 26.133 1.00 85.25 186 LYS A CA 1
ATOM 1522 C C . LYS A 1 186 ? -0.052 -1.004 24.812 1.00 85.25 186 LYS A C 1
ATOM 1524 O O . LYS A 1 186 ? -0.793 -0.235 24.208 1.00 85.25 186 LYS A O 1
ATOM 1529 N N . SER A 1 187 ? 0.247 -2.221 24.350 1.00 86.56 187 SER A N 1
ATOM 1530 C CA . SER A 1 187 ? -0.330 -2.729 23.095 1.00 86.56 187 SER A CA 1
ATOM 1531 C C . SER A 1 187 ? -1.835 -2.899 23.237 1.00 86.56 187 SER A C 1
ATOM 1533 O O . SER A 1 187 ? -2.595 -2.598 22.324 1.00 86.56 187 SER A O 1
ATOM 1535 N N . LEU A 1 188 ? -2.270 -3.331 24.415 1.00 83.94 188 LEU A N 1
ATOM 1536 C CA . LEU A 1 188 ? -3.669 -3.445 24.761 1.00 83.94 188 LEU A CA 1
ATOM 1537 C C . LEU A 1 188 ? -4.346 -2.084 24.973 1.00 83.94 188 LEU A C 1
ATOM 1539 O O . LEU A 1 188 ? -5.497 -1.935 24.576 1.00 83.94 188 LEU A O 1
ATOM 1543 N N . GLN A 1 189 ? -3.663 -1.093 25.564 1.00 85.31 189 GLN A N 1
ATOM 1544 C CA . GLN A 1 189 ? -4.171 0.286 25.620 1.00 85.31 189 GLN A CA 1
ATOM 1545 C C . GLN A 1 189 ? -4.493 0.807 24.213 1.00 85.31 189 GLN A C 1
ATOM 1547 O O . GLN A 1 189 ? -5.583 1.330 23.983 1.00 85.31 189 GLN A O 1
ATOM 1552 N N . GLU A 1 190 ? -3.557 0.631 23.276 1.00 86.56 190 GLU A N 1
ATOM 1553 C CA . GLU A 1 190 ? -3.724 1.022 21.875 1.00 86.56 190 GLU A CA 1
ATOM 1554 C C . GLU A 1 190 ? -4.860 0.240 21.195 1.00 86.56 190 GLU A C 1
ATOM 1556 O O . GLU A 1 190 ? -5.742 0.842 20.586 1.00 86.56 190 GLU A O 1
ATOM 1561 N N . ASP A 1 191 ? -4.881 -1.091 21.325 1.00 85.56 191 ASP A N 1
ATOM 1562 C CA . ASP A 1 191 ? -5.908 -1.943 20.710 1.00 85.56 191 ASP A CA 1
ATOM 1563 C C . ASP A 1 191 ? -7.315 -1.621 21.234 1.00 85.56 191 ASP A C 1
ATOM 1565 O O . ASP A 1 191 ? -8.262 -1.508 20.455 1.00 85.56 191 ASP A O 1
ATOM 1569 N N . PHE A 1 192 ? -7.449 -1.406 22.544 1.00 83.88 192 PHE A N 1
ATOM 1570 C CA . PHE A 1 192 ? -8.716 -1.045 23.170 1.00 83.88 192 PHE A CA 1
ATOM 1571 C C . PHE A 1 192 ? -9.212 0.329 22.710 1.00 83.88 192 PHE A C 1
ATOM 1573 O O . PHE A 1 192 ? -10.395 0.481 22.405 1.00 83.88 192 PHE A O 1
ATOM 1580 N N . LEU A 1 193 ? -8.317 1.317 22.603 1.00 85.06 193 LEU A N 1
ATOM 1581 C CA . LEU A 1 193 ? -8.665 2.638 22.083 1.00 85.06 193 LEU A CA 1
ATOM 1582 C C . LEU A 1 193 ? -9.183 2.553 20.639 1.00 85.06 193 LEU A C 1
ATOM 1584 O O . LEU A 1 193 ? -10.218 3.141 20.333 1.00 85.06 193 LEU A O 1
ATOM 1588 N N . LEU A 1 194 ? -8.517 1.776 19.777 1.00 85.62 194 LEU A N 1
ATOM 1589 C CA . LEU A 1 194 ? -8.946 1.575 18.389 1.00 85.62 194 LEU A CA 1
ATOM 1590 C C . LEU A 1 194 ? -10.342 0.945 18.298 1.00 85.62 194 LEU A C 1
ATOM 1592 O O . LEU A 1 194 ? -11.153 1.390 17.489 1.00 85.62 194 LEU A O 1
ATOM 1596 N N . VAL A 1 195 ? -10.645 -0.043 19.149 1.00 83.50 195 VAL A N 1
ATOM 1597 C CA . VAL A 1 195 ? -11.976 -0.674 19.208 1.00 83.50 195 VAL A CA 1
ATOM 1598 C C . VAL A 1 195 ? -13.061 0.336 19.595 1.00 83.50 195 VAL A C 1
ATOM 1600 O O . VAL A 1 195 ? -14.130 0.352 18.987 1.00 83.50 195 VAL A O 1
ATOM 1603 N N . LEU A 1 196 ? -12.800 1.194 20.585 1.00 82.50 196 LEU A N 1
ATOM 1604 C CA . LEU A 1 196 ? -13.760 2.219 21.009 1.00 82.50 196 LEU A CA 1
ATOM 1605 C C . LEU A 1 196 ? -14.005 3.262 19.920 1.00 82.50 196 LEU A C 1
ATOM 1607 O O . LEU A 1 196 ? -15.147 3.655 19.685 1.00 82.50 196 LEU A O 1
ATOM 1611 N N . GLU A 1 197 ? -12.942 3.724 19.266 1.00 86.31 197 GLU A N 1
ATOM 1612 C CA . GLU A 1 197 ? -13.066 4.673 18.163 1.00 86.31 197 GLU A CA 1
ATOM 1613 C C . GLU A 1 197 ? -13.875 4.090 17.009 1.00 86.31 197 GLU A C 1
ATOM 1615 O O . GLU A 1 197 ? -14.733 4.776 16.460 1.00 86.31 197 GLU A O 1
ATOM 1620 N N . GLU A 1 198 ? -13.609 2.839 16.638 1.00 85.88 198 GLU A N 1
ATOM 1621 C CA . GLU A 1 198 ? -14.305 2.145 15.557 1.00 85.88 198 GLU A CA 1
ATOM 1622 C C . GLU A 1 198 ? -15.814 2.053 15.833 1.00 85.88 198 GLU A C 1
ATOM 1624 O O . GLU A 1 198 ? -16.617 2.443 14.983 1.00 85.88 198 GLU A O 1
ATOM 1629 N N . ASP A 1 199 ? -16.207 1.670 17.052 1.00 82.44 199 ASP A N 1
ATOM 1630 C CA . ASP A 1 199 ? -17.612 1.653 17.482 1.00 82.44 199 ASP A CA 1
ATOM 1631 C C . ASP A 1 199 ? -18.270 3.044 17.392 1.00 82.44 199 ASP A C 1
ATOM 1633 O O . ASP A 1 199 ? -19.384 3.190 16.873 1.00 82.44 199 ASP A O 1
ATOM 1637 N N . VAL A 1 200 ? -17.571 4.091 17.844 1.00 86.19 200 VAL A N 1
ATOM 1638 C CA . VAL A 1 200 ? -18.064 5.474 17.762 1.00 86.19 200 VAL A CA 1
ATOM 1639 C C . VAL A 1 200 ? -18.218 5.916 16.307 1.00 86.19 200 VAL A C 1
ATOM 1641 O O . VAL A 1 200 ? -19.266 6.459 15.949 1.00 86.19 200 VAL A O 1
ATOM 1644 N N . ILE A 1 201 ? -17.221 5.659 15.457 1.00 89.88 201 ILE A N 1
ATOM 1645 C CA . ILE A 1 201 ? -17.242 6.002 14.029 1.00 89.88 201 ILE A CA 1
ATOM 1646 C C . ILE A 1 201 ? -18.447 5.350 13.348 1.00 89.88 201 ILE A C 1
ATOM 1648 O O . ILE A 1 201 ? -19.222 6.044 12.688 1.00 89.88 201 ILE A O 1
ATOM 1652 N N . VAL A 1 202 ? -18.652 4.044 13.542 1.00 86.69 202 VAL A N 1
ATOM 1653 C CA . VAL A 1 202 ? -19.759 3.306 12.917 1.00 86.69 202 VAL A CA 1
ATOM 1654 C C . VAL A 1 202 ? -21.112 3.845 13.393 1.00 86.69 202 VAL A C 1
ATOM 1656 O O . VAL A 1 202 ? -21.982 4.150 12.573 1.00 86.69 202 VAL A O 1
ATOM 1659 N N . LYS A 1 203 ? -21.289 4.071 14.701 1.00 86.62 203 LYS A N 1
ATOM 1660 C CA . LYS A 1 203 ? -22.534 4.642 15.250 1.00 86.62 203 LYS A CA 1
ATOM 1661 C C . LYS A 1 203 ? -22.828 6.037 14.700 1.00 86.62 203 LYS A C 1
ATOM 1663 O O . LYS A 1 203 ? -23.979 6.337 14.373 1.00 86.62 203 LYS A O 1
ATOM 1668 N N . ARG A 1 204 ? -21.812 6.897 14.581 1.00 90.69 204 ARG A N 1
ATOM 1669 C CA . ARG A 1 204 ? -21.963 8.245 14.008 1.00 90.69 204 ARG A CA 1
ATOM 1670 C C . ARG A 1 204 ? -22.220 8.206 12.504 1.00 90.69 204 ARG A C 1
ATOM 1672 O O . ARG A 1 204 ? -23.007 9.019 12.022 1.00 90.69 204 ARG A O 1
ATOM 1679 N N . CYS A 1 205 ? -21.627 7.259 11.783 1.00 90.94 205 CYS A N 1
ATOM 1680 C CA . CYS A 1 205 ? -21.879 7.019 10.363 1.00 90.94 205 CYS A CA 1
ATOM 1681 C C . CYS A 1 205 ? -23.357 6.679 10.110 1.00 90.94 205 CYS A C 1
ATOM 1683 O O . CYS A 1 205 ? -24.023 7.349 9.318 1.00 90.94 205 CYS A O 1
ATOM 1685 N N . ILE A 1 206 ? -23.904 5.730 10.882 1.00 89.44 206 ILE A N 1
ATOM 1686 C CA . ILE A 1 206 ? -25.325 5.350 10.833 1.00 89.44 206 ILE A CA 1
ATOM 1687 C C . ILE A 1 206 ? -26.222 6.542 11.196 1.00 89.44 206 ILE A C 1
ATOM 1689 O O . ILE A 1 206 ? -27.186 6.836 10.488 1.00 89.44 206 ILE A O 1
ATOM 1693 N N . ALA A 1 207 ? -25.898 7.266 12.275 1.00 90.81 207 ALA A N 1
ATOM 1694 C CA . ALA A 1 207 ? -26.685 8.416 12.726 1.00 90.81 207 ALA A CA 1
ATOM 1695 C C . ALA A 1 207 ? -26.744 9.545 11.680 1.00 90.81 207 ALA A C 1
ATOM 1697 O O . ALA A 1 207 ? -27.788 10.177 11.515 1.00 90.81 207 ALA A O 1
ATOM 1698 N N . ASN A 1 208 ? -25.649 9.768 10.947 1.00 92.12 208 ASN A N 1
ATOM 1699 C CA . ASN A 1 208 ? -25.576 10.745 9.860 1.00 92.12 208 ASN A CA 1
ATOM 1700 C C . ASN A 1 208 ? -26.142 10.230 8.524 1.00 92.12 208 ASN A C 1
ATOM 1702 O O . ASN A 1 208 ? -26.226 11.007 7.568 1.00 92.12 208 ASN A O 1
ATOM 1706 N N . ARG A 1 209 ? -26.580 8.960 8.467 1.00 92.38 209 ARG A N 1
ATOM 1707 C CA . ARG A 1 209 ? -27.054 8.266 7.258 1.00 92.38 209 ARG A CA 1
ATOM 1708 C C . ARG A 1 209 ? -26.015 8.279 6.134 1.00 92.38 209 ARG A C 1
ATOM 1710 O O . ARG A 1 209 ? -26.354 8.493 4.973 1.00 92.38 209 ARG A O 1
ATOM 1717 N N . CYS A 1 210 ? -24.747 8.102 6.489 1.00 92.88 210 CYS A N 1
ATOM 1718 C CA . CYS A 1 210 ? -23.685 7.973 5.504 1.00 92.88 210 CYS A CA 1
ATOM 1719 C C . CYS A 1 210 ? -23.728 6.572 4.882 1.00 92.88 210 CYS A C 1
ATOM 1721 O O . CYS A 1 210 ? -23.933 5.580 5.579 1.00 92.88 210 CYS A O 1
ATOM 1723 N N . SER A 1 211 ? -23.533 6.495 3.568 1.00 90.94 211 SER A N 1
ATOM 1724 C CA . SER A 1 211 ? -23.494 5.232 2.826 1.00 90.94 211 SER A CA 1
ATOM 1725 C C . SER A 1 211 ? -22.095 4.616 2.790 1.00 90.94 211 SER A C 1
ATOM 1727 O O . SER A 1 211 ? -21.952 3.444 2.458 1.00 90.94 211 SER A O 1
ATOM 1729 N N . CYS A 1 212 ? -21.058 5.403 3.095 1.00 92.25 212 CYS A N 1
ATOM 1730 C CA . CYS A 1 212 ? -19.673 4.959 3.012 1.00 92.25 212 CYS A CA 1
ATOM 1731 C C . CYS A 1 212 ? -18.782 5.587 4.098 1.00 92.25 212 CYS A C 1
ATOM 1733 O O . CYS A 1 212 ? -18.851 6.793 4.364 1.00 92.25 212 CYS A O 1
ATOM 1735 N N . LEU A 1 213 ? -17.929 4.756 4.696 1.00 93.69 213 LEU A N 1
ATOM 1736 C CA . LEU A 1 213 ? -16.815 5.135 5.554 1.00 93.69 213 LEU A CA 1
ATOM 1737 C C . LEU A 1 213 ? -15.530 5.206 4.738 1.00 93.69 213 LEU A C 1
ATOM 1739 O O . LEU A 1 213 ? -15.164 4.272 4.031 1.00 93.69 213 LEU A O 1
ATOM 1743 N N . VAL A 1 214 ? -14.812 6.312 4.873 1.00 94.88 214 VAL A N 1
ATOM 1744 C CA . VAL A 1 214 ? -13.563 6.547 4.162 1.00 94.88 214 VAL A CA 1
ATOM 1745 C C . VAL A 1 214 ? -12.438 6.677 5.173 1.00 94.88 214 VAL A C 1
ATOM 1747 O O . VAL A 1 214 ? -12.333 7.664 5.900 1.00 94.88 214 VAL A O 1
ATOM 1750 N N . PHE A 1 215 ? -11.580 5.668 5.211 1.00 95.31 215 PHE A N 1
ATOM 1751 C CA . PHE A 1 215 ? -10.442 5.603 6.110 1.00 95.31 215 PHE A CA 1
ATOM 1752 C C . PHE A 1 215 ? -9.180 6.147 5.445 1.00 95.31 215 PHE A C 1
ATOM 1754 O O . PHE A 1 215 ? -8.943 5.981 4.248 1.00 95.31 215 PHE A O 1
ATOM 1761 N N . SER A 1 216 ? -8.353 6.816 6.245 1.00 95.88 216 SER A N 1
ATOM 1762 C CA . SER A 1 216 ? -7.154 7.499 5.769 1.00 95.88 216 SER A CA 1
ATOM 1763 C C . SER A 1 216 ? -5.901 6.635 5.737 1.00 95.88 216 SER A C 1
ATOM 1765 O O . SER A 1 216 ? -4.837 7.174 5.460 1.00 95.88 216 SER A O 1
ATOM 1767 N N . ASP A 1 217 ? -5.985 5.348 6.067 1.00 95.88 217 ASP A N 1
ATOM 1768 C CA . ASP A 1 217 ? -4.813 4.479 6.124 1.00 95.88 217 ASP A CA 1
ATOM 1769 C C . ASP A 1 217 ? -4.106 4.423 4.754 1.00 95.88 217 ASP A C 1
ATOM 1771 O O . ASP A 1 217 ? -4.696 4.091 3.720 1.00 95.88 217 ASP A O 1
ATOM 1775 N N . SER A 1 218 ? -2.824 4.782 4.759 1.00 96.56 218 SER A N 1
ATOM 1776 C CA . SER A 1 218 ? -1.899 4.625 3.635 1.00 96.56 218 SER A CA 1
ATOM 1777 C C . SER A 1 218 ? -1.505 3.159 3.429 1.00 96.56 218 SER A C 1
ATOM 1779 O O . SER A 1 218 ? -1.741 2.320 4.296 1.00 96.56 218 SER A O 1
ATOM 1781 N N . MET A 1 219 ? -0.840 2.833 2.316 1.00 95.25 219 MET A N 1
ATOM 1782 C CA . MET A 1 219 ? -0.313 1.481 2.073 1.00 95.25 219 MET A CA 1
ATOM 1783 C C . MET A 1 219 ? 0.546 0.987 3.246 1.00 95.25 219 MET A C 1
ATOM 1785 O O . MET A 1 219 ? 0.414 -0.157 3.672 1.00 95.25 219 MET A O 1
ATOM 1789 N N . SER A 1 220 ? 1.389 1.862 3.795 1.00 95.25 220 SER A N 1
ATOM 1790 C CA . SER A 1 220 ? 2.284 1.532 4.905 1.00 95.25 220 SER A CA 1
ATOM 1791 C C . SER A 1 220 ? 1.523 1.315 6.212 1.00 95.25 220 SER A C 1
ATOM 1793 O O . SER A 1 220 ? 1.803 0.359 6.926 1.00 95.25 220 SER A O 1
ATOM 1795 N N . GLU A 1 221 ? 0.508 2.130 6.508 1.00 95.50 221 GLU A N 1
ATOM 1796 C CA . GLU A 1 221 ? -0.345 1.943 7.696 1.00 95.50 221 GLU A CA 1
ATOM 1797 C C . GLU A 1 221 ? -1.225 0.687 7.587 1.00 95.50 221 GLU A C 1
ATOM 1799 O O . GLU A 1 221 ? -1.450 -0.012 8.579 1.00 95.50 221 GLU A O 1
ATOM 1804 N N . LEU A 1 222 ? -1.676 0.346 6.376 1.00 95.69 222 LEU A N 1
ATOM 1805 C CA . LEU A 1 222 ? -2.352 -0.922 6.110 1.00 95.69 222 LEU A CA 1
ATOM 1806 C C . LEU A 1 222 ? -1.400 -2.107 6.305 1.00 95.69 222 LEU A C 1
ATOM 1808 O O . LEU A 1 222 ? -1.784 -3.080 6.947 1.00 95.69 222 LEU A O 1
ATOM 1812 N N . ALA A 1 223 ? -0.151 -2.022 5.838 1.00 96.19 223 ALA A N 1
ATOM 1813 C CA . ALA A 1 223 ? 0.854 -3.062 6.063 1.00 96.19 223 ALA A CA 1
ATOM 1814 C C . ALA A 1 223 ? 1.166 -3.249 7.559 1.00 96.19 223 ALA A C 1
ATOM 1816 O O . ALA A 1 223 ? 1.235 -4.384 8.040 1.00 96.19 223 ALA A O 1
ATOM 1817 N N . VAL A 1 224 ? 1.273 -2.145 8.311 1.00 95.44 224 VAL A N 1
ATOM 1818 C CA . VAL A 1 224 ? 1.390 -2.169 9.779 1.00 95.44 224 VAL A CA 1
ATOM 1819 C C . VAL A 1 224 ? 0.187 -2.869 10.402 1.00 95.44 224 VAL A C 1
ATOM 1821 O O . VAL A 1 224 ? 0.358 -3.738 11.253 1.00 95.44 224 VAL A O 1
ATOM 1824 N N . SER A 1 225 ? -1.025 -2.548 9.944 1.00 94.75 225 SER A N 1
ATOM 1825 C CA . SER A 1 225 ? -2.253 -3.178 10.436 1.00 94.75 225 SER A CA 1
ATOM 1826 C C . SER A 1 225 ? -2.272 -4.684 10.167 1.00 94.75 225 SER A C 1
ATOM 1828 O O . SER A 1 225 ? -2.619 -5.441 11.068 1.00 94.75 225 SER A O 1
ATOM 1830 N N . VAL A 1 226 ? -1.858 -5.131 8.976 1.00 95.38 226 VAL A N 1
ATOM 1831 C CA . VAL A 1 226 ? -1.785 -6.559 8.614 1.00 95.38 226 VAL A CA 1
ATOM 1832 C C . VAL A 1 226 ? -0.852 -7.308 9.561 1.00 95.38 226 VAL A C 1
ATOM 1834 O O . VAL A 1 226 ? -1.286 -8.244 10.229 1.00 95.38 226 VAL A O 1
ATOM 1837 N N . LEU A 1 227 ? 0.410 -6.884 9.678 1.00 94.88 227 LEU A N 1
ATOM 1838 C CA . LEU A 1 227 ? 1.373 -7.575 10.543 1.00 94.88 227 LEU A CA 1
ATOM 1839 C C . LEU A 1 227 ? 1.017 -7.437 12.028 1.00 94.88 227 LEU A C 1
ATOM 1841 O O . LEU A 1 227 ? 1.165 -8.396 12.783 1.00 94.88 227 LEU A O 1
ATOM 1845 N N . GLY A 1 228 ? 0.499 -6.281 12.447 1.00 93.62 228 GLY A N 1
ATOM 1846 C CA . GLY A 1 228 ? 0.067 -6.050 13.820 1.00 93.62 228 GLY A CA 1
ATOM 1847 C C . GLY A 1 228 ? -1.130 -6.917 14.214 1.00 93.62 228 GLY A C 1
ATOM 1848 O O . GLY A 1 228 ? -1.171 -7.442 15.325 1.00 93.62 228 GLY A O 1
ATOM 1849 N N . LEU A 1 229 ? -2.121 -7.087 13.332 1.00 91.25 229 LEU A N 1
ATOM 1850 C CA . LEU A 1 229 ? -3.249 -8.000 13.557 1.00 91.25 229 LEU A CA 1
ATOM 1851 C C . LEU A 1 229 ? -2.779 -9.457 13.604 1.00 91.25 229 LEU A C 1
ATOM 1853 O O . LEU A 1 229 ? -3.152 -10.171 14.532 1.00 91.25 229 LEU A O 1
ATOM 1857 N N . THR A 1 230 ? -1.902 -9.871 12.686 1.00 91.06 230 THR A N 1
ATOM 1858 C CA . THR A 1 230 ? -1.303 -11.216 12.695 1.00 91.06 230 THR A CA 1
ATOM 1859 C C . THR A 1 230 ? -0.559 -11.494 13.999 1.00 91.06 230 THR A C 1
ATOM 1861 O O . THR A 1 230 ? -0.813 -12.506 14.648 1.00 91.06 230 THR A O 1
ATOM 1864 N N . ALA A 1 231 ? 0.308 -10.577 14.437 1.00 90.38 231 ALA A N 1
ATOM 1865 C CA . ALA A 1 231 ? 1.096 -10.733 15.660 1.00 90.38 231 ALA A CA 1
ATOM 1866 C C . ALA A 1 231 ? 0.230 -10.801 16.931 1.00 90.38 231 ALA A C 1
ATOM 1868 O O . ALA A 1 231 ? 0.588 -11.491 17.883 1.00 90.38 231 ALA A O 1
ATOM 1869 N N . ARG A 1 232 ? -0.923 -10.120 16.943 1.00 85.50 232 ARG A N 1
ATOM 1870 C CA . ARG A 1 232 ? -1.913 -10.180 18.034 1.00 85.50 232 ARG A CA 1
ATOM 1871 C C . ARG A 1 232 ? -2.827 -11.410 17.968 1.00 85.50 232 ARG A C 1
ATOM 1873 O O . ARG A 1 232 ? -3.618 -11.607 18.884 1.00 85.50 232 ARG A O 1
ATOM 1880 N N . GLY A 1 233 ? -2.756 -12.208 16.902 1.00 81.12 233 GLY A N 1
ATOM 1881 C CA . GLY A 1 233 ? -3.656 -13.341 16.679 1.00 81.12 233 GLY A CA 1
ATOM 1882 C C . GLY A 1 233 ? -5.066 -12.946 16.223 1.00 81.12 233 GLY A C 1
ATOM 1883 O O . GLY A 1 233 ? -5.988 -13.728 16.407 1.00 81.12 233 GLY A O 1
ATOM 1884 N N . ARG A 1 234 ? -5.240 -11.754 15.633 1.00 81.88 234 ARG A N 1
ATOM 1885 C CA . ARG A 1 234 ? -6.517 -11.225 15.109 1.00 81.88 234 ARG A CA 1
ATOM 1886 C C . ARG A 1 234 ? -6.592 -11.313 13.580 1.00 81.88 234 ARG A C 1
ATOM 1888 O O . ARG A 1 234 ? -6.965 -10.353 12.899 1.00 81.88 234 ARG A O 1
ATOM 1895 N N . GLY A 1 235 ? -6.140 -12.439 13.027 1.00 84.62 235 GLY A N 1
ATOM 1896 C CA . GLY A 1 235 ? -6.042 -12.646 11.578 1.00 84.62 235 GLY A CA 1
ATOM 1897 C C . GLY A 1 235 ? -7.389 -12.539 10.855 1.00 84.62 235 GLY A C 1
ATOM 1898 O O . GLY A 1 235 ? -7.446 -12.093 9.711 1.00 84.62 235 GLY A O 1
ATOM 1899 N N . GLU A 1 236 ? -8.489 -12.851 11.541 1.00 80.62 236 GLU A N 1
ATOM 1900 C CA . GLU A 1 236 ? -9.854 -12.767 11.021 1.00 80.62 236 GLU A CA 1
ATOM 1901 C C . GLU A 1 236 ? -10.265 -11.345 10.623 1.00 80.62 236 GLU A C 1
ATOM 1903 O O . GLU A 1 236 ? -11.080 -11.176 9.714 1.00 80.62 236 GLU A O 1
ATOM 1908 N N . LYS A 1 237 ? -9.681 -10.324 11.268 1.00 84.12 237 LYS A N 1
ATOM 1909 C CA . LYS A 1 237 ? -9.949 -8.907 10.985 1.00 84.12 237 LYS A CA 1
ATOM 1910 C C . LYS A 1 237 ? -9.162 -8.352 9.801 1.00 84.12 237 LYS A C 1
ATOM 1912 O O . LYS A 1 237 ? -9.441 -7.237 9.367 1.00 84.12 237 LYS A O 1
ATOM 1917 N N . ILE A 1 238 ? -8.178 -9.085 9.273 1.00 89.75 238 ILE A N 1
ATOM 1918 C CA . ILE A 1 238 ? -7.316 -8.573 8.198 1.00 89.75 238 ILE A CA 1
ATOM 1919 C C . ILE A 1 238 ? -8.128 -8.315 6.924 1.00 89.75 238 ILE A C 1
ATOM 1921 O O . ILE A 1 238 ? -7.986 -7.253 6.321 1.00 89.75 238 ILE A O 1
ATOM 1925 N N . SER A 1 239 ? -9.010 -9.250 6.557 1.00 86.44 239 SER A N 1
ATOM 1926 C CA . SER A 1 239 ? -9.877 -9.125 5.376 1.00 86.44 239 SER A CA 1
ATOM 1927 C C . SER A 1 239 ? -10.772 -7.878 5.447 1.00 86.44 239 SER A C 1
ATOM 1929 O O . SER A 1 239 ? -10.798 -7.066 4.526 1.00 86.44 239 SER A O 1
ATOM 1931 N N . GLU A 1 240 ? -11.424 -7.673 6.592 1.00 83.31 240 GLU A N 1
ATOM 1932 C CA . GLU A 1 240 ? -12.257 -6.510 6.911 1.00 83.31 240 GLU A CA 1
ATOM 1933 C C . GLU A 1 240 ? -11.460 -5.195 6.848 1.00 83.31 240 GLU A C 1
ATOM 1935 O O . GLU A 1 240 ? -11.830 -4.265 6.131 1.00 83.31 240 GLU A O 1
ATOM 1940 N N . LYS A 1 241 ? -10.298 -5.138 7.511 1.00 87.56 241 LYS A N 1
ATOM 1941 C CA . LYS A 1 241 ? -9.423 -3.953 7.519 1.00 87.56 241 LYS A CA 1
ATOM 1942 C C . LYS A 1 241 ? -8.886 -3.590 6.128 1.00 87.56 241 LYS A C 1
ATOM 1944 O O . LYS A 1 241 ? -8.463 -2.458 5.909 1.00 87.56 241 LYS A O 1
ATOM 1949 N N . LEU A 1 242 ? -8.884 -4.535 5.189 1.00 87.94 242 LEU A N 1
ATOM 1950 C CA . LEU A 1 242 ? -8.441 -4.349 3.810 1.00 87.94 242 LEU A CA 1
ATOM 1951 C C . LEU A 1 242 ? -9.603 -4.181 2.821 1.00 87.94 242 LEU A C 1
ATOM 1953 O O . LEU A 1 242 ? -9.404 -4.345 1.616 1.00 87.94 242 LEU A O 1
ATOM 1957 N N . GLY A 1 243 ? -10.783 -3.774 3.291 1.00 72.94 243 GLY A N 1
ATOM 1958 C CA . GLY A 1 243 ? -11.916 -3.419 2.433 1.00 72.94 243 GLY A CA 1
ATOM 1959 C C . GLY A 1 243 ? -12.878 -4.567 2.140 1.00 72.94 243 GLY A C 1
ATOM 1960 O O . GLY A 1 243 ? -13.660 -4.457 1.202 1.00 72.94 243 GLY A O 1
ATOM 1961 N N . GLY A 1 244 ? -12.835 -5.653 2.916 1.00 64.88 244 GLY A N 1
ATOM 1962 C CA . GLY A 1 244 ? -13.999 -6.527 3.056 1.00 64.88 244 GLY A CA 1
ATOM 1963 C C . GLY A 1 244 ? -15.127 -5.807 3.805 1.00 64.88 244 GLY A C 1
ATOM 1964 O O . GLY A 1 244 ? -14.863 -4.890 4.583 1.00 64.88 244 GLY A O 1
ATOM 1965 N N . ASP A 1 245 ? -16.380 -6.211 3.581 1.00 59.12 245 ASP A N 1
ATOM 1966 C CA . ASP A 1 245 ? -17.542 -5.615 4.255 1.00 59.12 245 ASP A CA 1
ATOM 1967 C C . ASP A 1 245 ? -17.359 -5.633 5.782 1.00 59.12 245 ASP A C 1
ATOM 1969 O O . ASP A 1 245 ? -17.280 -6.708 6.386 1.00 59.12 245 ASP A O 1
ATOM 1973 N N . MET A 1 246 ? -17.307 -4.447 6.410 1.00 53.97 246 MET A N 1
ATOM 1974 C CA . MET A 1 246 ? -17.062 -4.313 7.857 1.00 53.97 246 MET A CA 1
ATOM 1975 C C . MET A 1 246 ? -18.108 -5.048 8.690 1.00 53.97 246 MET A C 1
ATOM 1977 O O . MET A 1 246 ? -17.792 -5.697 9.682 1.00 53.97 246 MET A O 1
ATOM 1981 N N . VAL A 1 247 ? -19.366 -5.022 8.258 1.00 51.97 247 VAL A N 1
ATOM 1982 C CA . VAL A 1 247 ? -20.440 -5.769 8.905 1.00 51.97 247 VAL A CA 1
ATOM 1983 C C . VAL A 1 247 ? -21.469 -6.120 7.837 1.00 51.97 247 VAL A C 1
ATOM 1985 O O . VAL A 1 247 ? -22.145 -5.229 7.331 1.00 51.97 247 VAL A O 1
ATOM 1988 N N . LYS A 1 248 ? -21.657 -7.410 7.523 1.00 50.19 248 LYS A N 1
ATOM 1989 C CA . LYS A 1 248 ? -22.712 -7.872 6.589 1.00 50.19 248 LYS A CA 1
ATOM 1990 C C . LYS A 1 248 ? -24.133 -7.425 6.987 1.00 50.19 248 LYS A C 1
ATOM 1992 O O . LYS A 1 248 ? -25.049 -7.503 6.178 1.00 50.19 248 LYS A O 1
ATOM 1997 N N . GLU A 1 249 ? -24.328 -6.966 8.223 1.00 49.62 249 GLU A N 1
ATOM 1998 C CA . GLU A 1 249 ? -25.609 -6.480 8.751 1.00 49.62 249 GLU A CA 1
ATOM 1999 C C . GLU A 1 249 ? -25.860 -4.982 8.490 1.00 49.62 249 GLU A C 1
ATOM 2001 O O . GLU A 1 249 ? -26.992 -4.522 8.637 1.00 49.62 249 GLU A O 1
ATOM 2006 N N . THR A 1 250 ? -24.847 -4.209 8.075 1.00 59.62 250 THR A N 1
ATOM 2007 C CA . THR A 1 250 ? -25.001 -2.785 7.734 1.00 59.62 250 THR A CA 1
ATOM 2008 C C . THR A 1 250 ? -24.628 -2.539 6.278 1.00 59.62 250 THR A C 1
ATOM 2010 O O . THR A 1 250 ? -23.563 -2.950 5.839 1.00 59.62 250 THR A O 1
ATOM 2013 N N . SER A 1 251 ? -25.456 -1.808 5.531 1.00 69.69 251 SER A N 1
ATOM 2014 C CA . SER A 1 251 ? -25.208 -1.450 4.124 1.00 69.69 251 SER A CA 1
ATOM 2015 C C . SER A 1 251 ? -24.153 -0.338 3.951 1.00 69.69 251 SER A C 1
ATOM 2017 O O . SER A 1 251 ? -24.332 0.548 3.114 1.00 69.69 251 SER A O 1
ATOM 2019 N N . ILE A 1 252 ? -23.119 -0.309 4.799 1.00 83.69 252 ILE A N 1
ATOM 2020 C CA . ILE A 1 252 ? -22.076 0.726 4.817 1.00 83.69 252 ILE A CA 1
ATOM 2021 C C . ILE A 1 252 ? -20.823 0.168 4.150 1.00 83.69 252 ILE A C 1
ATOM 2023 O O . ILE A 1 252 ? -20.235 -0.798 4.627 1.00 83.69 252 ILE A O 1
ATOM 2027 N N . GLU A 1 253 ? -20.398 0.814 3.070 1.00 87.25 253 GLU A N 1
ATOM 2028 C CA . GLU A 1 253 ? -19.168 0.477 2.351 1.00 87.25 253 GLU A CA 1
ATOM 2029 C C . GLU A 1 253 ? -17.945 1.120 3.021 1.00 87.25 253 GLU A C 1
ATOM 2031 O O . GLU A 1 253 ? -18.004 2.283 3.421 1.00 87.25 253 GLU A O 1
ATOM 2036 N N . SER A 1 254 ? -16.814 0.416 3.077 1.00 88.69 254 SER A N 1
ATOM 2037 C CA . SER A 1 254 ? -15.554 0.953 3.609 1.00 88.69 254 SER A CA 1
ATOM 2038 C C . SER A 1 254 ? -14.498 1.110 2.520 1.00 88.69 254 SER A C 1
ATOM 2040 O O . SER A 1 254 ? -14.171 0.161 1.812 1.00 88.69 254 SER A O 1
ATOM 2042 N N . LEU A 1 255 ? -13.925 2.309 2.406 1.00 92.25 255 LEU A N 1
ATOM 2043 C CA . LEU A 1 255 ? -12.928 2.659 1.394 1.00 92.25 255 LEU A CA 1
ATOM 2044 C C . LEU A 1 255 ? -11.628 3.157 2.022 1.00 92.25 255 LEU A C 1
ATOM 2046 O O . LEU A 1 255 ? -11.627 3.837 3.046 1.00 92.25 255 LEU A O 1
ATOM 2050 N N . TYR A 1 256 ? -10.518 2.886 1.334 1.00 94.88 256 TYR A N 1
ATOM 2051 C CA . TYR A 1 256 ? -9.166 3.294 1.727 1.00 94.88 256 TYR A CA 1
ATOM 2052 C C . TYR A 1 256 ? -8.499 4.052 0.576 1.00 94.88 256 TYR A C 1
ATOM 2054 O O . TYR A 1 256 ? -7.722 3.473 -0.188 1.00 94.88 256 TYR A O 1
ATOM 2062 N N . PRO A 1 257 ? -8.787 5.349 0.378 1.00 96.06 257 PRO A N 1
ATOM 2063 C CA . PRO A 1 257 ? -8.348 6.028 -0.835 1.00 96.06 257 PRO A CA 1
ATOM 2064 C C . PRO A 1 257 ? -6.829 6.223 -0.928 1.00 96.06 257 PRO A C 1
ATOM 2066 O O . PRO A 1 257 ? -6.299 6.431 -2.017 1.00 96.06 257 PRO A O 1
ATOM 2069 N N . LEU A 1 258 ? -6.110 6.120 0.195 1.00 97.12 258 LEU A N 1
ATOM 2070 C CA . LEU A 1 258 ? -4.646 6.164 0.239 1.00 97.12 258 LEU A CA 1
ATOM 2071 C C . LEU A 1 258 ? -3.985 4.774 0.167 1.00 97.12 258 LEU A C 1
ATOM 2073 O O . LEU A 1 258 ? -2.767 4.684 0.305 1.00 97.12 258 LEU A O 1
ATOM 2077 N N . ARG A 1 259 ? -4.739 3.703 -0.129 1.00 94.62 259 ARG A N 1
ATOM 2078 C CA . ARG A 1 259 ? -4.240 2.313 -0.200 1.00 94.62 259 ARG A CA 1
ATOM 2079 C C . ARG A 1 259 ? -3.013 2.121 -1.093 1.00 94.62 259 ARG A C 1
ATOM 2081 O O . ARG A 1 259 ? -2.181 1.272 -0.802 1.00 94.62 259 ARG A O 1
ATOM 2088 N N . ASP A 1 260 ? -2.888 2.914 -2.158 1.00 92.94 260 ASP A N 1
ATOM 2089 C CA . ASP A 1 260 ? -1.771 2.841 -3.114 1.00 92.94 260 ASP A CA 1
ATOM 2090 C C . ASP A 1 260 ? -0.643 3.862 -2.838 1.00 92.94 260 ASP A C 1
ATOM 2092 O O . ASP A 1 260 ? 0.290 4.016 -3.643 1.00 92.94 260 ASP A O 1
ATOM 2096 N N . VAL A 1 261 ? -0.728 4.600 -1.730 1.00 95.81 261 VAL A N 1
ATOM 2097 C CA . VAL A 1 261 ? 0.183 5.690 -1.355 1.00 95.81 261 VAL A CA 1
ATOM 2098 C C . VAL A 1 261 ? 1.085 5.239 -0.209 1.00 95.81 261 VAL A C 1
ATOM 2100 O O . VAL A 1 261 ? 0.596 4.719 0.787 1.00 95.81 261 VAL A O 1
ATOM 2103 N N . LEU A 1 262 ? 2.398 5.429 -0.343 1.00 94.62 262 LEU A N 1
ATOM 2104 C CA . LEU A 1 262 ? 3.367 5.069 0.702 1.00 94.62 262 LEU A CA 1
ATOM 2105 C C . LEU A 1 262 ? 3.363 6.089 1.849 1.00 94.62 262 LEU A C 1
ATOM 2107 O O . LEU A 1 262 ? 3.091 7.270 1.633 1.00 94.62 262 LEU A O 1
ATOM 2111 N N . GLY A 1 263 ? 3.737 5.668 3.054 1.00 93.75 263 GLY A N 1
ATOM 2112 C CA . GLY A 1 263 ? 3.837 6.543 4.224 1.00 93.75 263 GLY A CA 1
ATOM 2113 C C . GLY A 1 263 ? 4.819 7.700 4.009 1.00 93.75 263 GLY A C 1
ATOM 2114 O O . GLY A 1 263 ? 4.522 8.845 4.355 1.00 93.75 263 GLY A O 1
ATOM 2115 N N . THR A 1 264 ? 5.955 7.445 3.356 1.00 92.81 264 THR A N 1
ATOM 2116 C CA . THR A 1 264 ? 6.905 8.492 2.932 1.00 92.81 264 THR A CA 1
ATOM 2117 C C . THR A 1 264 ? 6.294 9.490 1.940 1.00 92.81 264 THR A C 1
ATOM 2119 O O . THR A 1 264 ? 6.532 10.695 2.050 1.00 92.81 264 THR A O 1
ATOM 2122 N N . GLU A 1 265 ? 5.452 9.024 1.011 1.00 95.38 265 GLU A N 1
ATOM 2123 C CA . GLU A 1 265 ? 4.726 9.879 0.063 1.00 95.38 265 GLU A CA 1
ATOM 2124 C C . GLU A 1 265 ? 3.695 10.762 0.786 1.00 95.38 265 GLU A C 1
ATOM 2126 O O . GLU A 1 265 ? 3.594 11.955 0.491 1.00 95.38 265 GLU A O 1
ATOM 2131 N N . VAL A 1 266 ? 2.971 10.205 1.764 1.00 97.12 266 VAL A N 1
ATOM 2132 C CA . VAL A 1 266 ? 2.011 10.944 2.601 1.00 97.12 266 VAL A CA 1
ATOM 2133 C C . VAL A 1 266 ? 2.712 12.029 3.420 1.00 97.12 266 VAL A C 1
ATOM 2135 O O . VAL A 1 266 ? 2.282 13.184 3.392 1.00 97.12 266 VAL A O 1
ATOM 2138 N N . LYS A 1 267 ? 3.815 11.693 4.107 1.00 95.38 267 LYS A N 1
ATOM 2139 C CA . LYS A 1 267 ? 4.629 12.660 4.868 1.00 95.38 267 LYS A CA 1
ATOM 2140 C C . LYS A 1 267 ? 5.071 13.818 3.971 1.00 95.38 267 LYS A C 1
ATOM 2142 O O . LYS A 1 267 ? 4.874 14.981 4.321 1.00 95.38 267 LYS A O 1
ATOM 2147 N N . ARG A 1 268 ? 5.560 13.509 2.766 1.00 96.12 268 ARG A N 1
ATOM 2148 C CA . ARG A 1 268 ? 6.003 14.537 1.822 1.00 96.12 268 ARG A CA 1
ATOM 2149 C C . ARG A 1 268 ? 4.860 15.395 1.277 1.00 96.12 268 ARG A C 1
ATOM 2151 O O . ARG A 1 268 ? 5.044 16.596 1.111 1.00 96.12 268 ARG A O 1
ATOM 2158 N N . TYR A 1 269 ? 3.683 14.820 1.020 1.00 98.06 269 TYR A N 1
ATOM 2159 C CA . TYR A 1 269 ? 2.495 15.589 0.625 1.00 98.06 269 TYR A CA 1
ATOM 2160 C C . TYR A 1 269 ? 2.108 16.586 1.726 1.00 98.06 269 TYR A C 1
ATOM 2162 O O . TYR A 1 269 ? 1.874 17.759 1.443 1.00 98.06 269 TYR A O 1
ATOM 2170 N N . ALA A 1 270 ? 2.088 16.140 2.986 1.00 97.81 270 ALA A N 1
ATOM 2171 C CA . ALA A 1 270 ? 1.737 16.989 4.120 1.00 97.81 270 ALA A CA 1
ATOM 2172 C C . ALA A 1 270 ? 2.682 18.187 4.286 1.00 97.81 270 ALA A C 1
ATOM 2174 O O . ALA A 1 270 ? 2.219 19.282 4.599 1.00 97.81 270 ALA A O 1
ATOM 2175 N N . GLU A 1 271 ? 3.984 17.996 4.061 1.00 97.06 271 GLU A N 1
ATOM 2176 C CA . GLU A 1 271 ? 4.974 19.080 4.075 1.00 97.06 271 GLU A CA 1
ATOM 2177 C C . GLU A 1 271 ? 4.716 20.113 2.975 1.00 97.06 271 GLU A C 1
ATOM 2179 O O . GLU A 1 271 ? 4.731 21.306 3.248 1.00 97.06 271 GLU A O 1
ATOM 2184 N N . LEU A 1 272 ? 4.449 19.666 1.743 1.00 96.81 272 LEU A N 1
ATOM 2185 C CA . LEU A 1 272 ? 4.214 20.561 0.604 1.00 96.81 272 LEU A CA 1
ATOM 2186 C C . LEU A 1 272 ? 2.912 21.363 0.723 1.00 96.81 272 LEU A C 1
ATOM 2188 O O . LEU A 1 272 ? 2.791 22.423 0.119 1.00 96.81 272 LEU A O 1
ATOM 2192 N N . CYS A 1 273 ? 1.939 20.852 1.477 1.00 96.44 273 CYS A N 1
ATOM 2193 C CA . CYS A 1 273 ? 0.656 21.510 1.709 1.00 96.44 273 CYS A CA 1
ATOM 2194 C C . CYS A 1 273 ? 0.572 22.207 3.078 1.00 96.44 273 CYS A C 1
ATOM 2196 O O . CYS A 1 273 ? -0.526 22.587 3.489 1.00 96.44 273 CYS A O 1
ATOM 2198 N N . ASP A 1 274 ? 1.684 22.356 3.809 1.00 95.75 274 ASP A N 1
ATOM 2199 C CA . ASP A 1 274 ? 1.742 22.973 5.145 1.00 95.75 274 ASP A CA 1
ATOM 2200 C C . ASP A 1 274 ? 0.736 22.365 6.146 1.00 95.75 274 ASP A C 1
ATOM 2202 O O . ASP A 1 274 ? 0.037 23.070 6.881 1.00 95.75 274 ASP A O 1
ATOM 2206 N N . LEU A 1 275 ? 0.582 21.038 6.133 1.00 96.75 275 LEU A N 1
ATOM 2207 C CA . LEU A 1 275 ? -0.345 20.301 7.007 1.00 96.75 275 LEU A CA 1
ATOM 2208 C C . LEU A 1 275 ? 0.320 19.811 8.300 1.00 96.75 275 LEU A C 1
ATOM 2210 O O . LEU A 1 275 ? -0.365 19.425 9.244 1.00 96.75 275 LEU A O 1
ATOM 2214 N N . THR A 1 276 ? 1.649 19.848 8.375 1.00 95.31 276 THR A N 1
ATOM 2215 C CA . THR A 1 276 ? 2.432 19.318 9.504 1.00 95.31 276 THR A CA 1
ATOM 2216 C C . THR A 1 276 ? 2.136 20.015 10.836 1.00 95.31 276 THR A C 1
ATOM 2218 O O . THR A 1 276 ? 2.192 19.373 11.880 1.00 95.31 276 THR A O 1
ATOM 2221 N N . SER A 1 277 ? 1.741 21.292 10.822 1.00 93.69 277 SER A N 1
ATOM 2222 C CA . SER A 1 277 ? 1.371 22.077 12.016 1.00 93.69 277 SER A CA 1
ATOM 2223 C C . SER A 1 277 ? 0.034 21.671 12.659 1.00 93.69 277 SER A C 1
ATOM 2225 O O . SER A 1 277 ? -0.281 22.090 13.781 1.00 93.69 277 SER A O 1
ATOM 2227 N N . PHE A 1 278 ? -0.763 20.870 11.951 1.00 94.94 278 PHE A N 1
ATOM 2228 C CA . PHE A 1 278 ? -2.030 20.320 12.433 1.00 94.94 278 PHE A CA 1
ATOM 2229 C C . PHE A 1 278 ? -1.886 18.896 12.960 1.00 94.94 278 PHE A C 1
ATOM 2231 O O . PHE A 1 278 ? -2.817 18.392 13.585 1.00 94.94 278 PHE A O 1
ATOM 2238 N N . VAL A 1 279 ? -0.744 18.249 12.709 1.00 94.75 279 VAL A N 1
ATOM 2239 C CA . VAL A 1 279 ? -0.505 16.877 13.148 1.00 94.75 279 VAL A CA 1
ATOM 2240 C C . VAL A 1 279 ? -0.485 16.836 14.672 1.00 94.75 279 VAL A C 1
ATOM 2242 O O . VAL A 1 279 ? 0.153 17.670 15.321 1.00 94.75 279 VAL A O 1
ATOM 2245 N N . VAL A 1 280 ? -1.187 15.859 15.243 1.00 91.56 280 VAL A N 1
ATOM 2246 C CA . VAL A 1 280 ? -1.169 15.626 16.686 1.00 91.56 280 VAL A CA 1
ATOM 2247 C C . VAL A 1 280 ? 0.274 15.396 17.166 1.00 91.56 280 VAL A C 1
ATOM 2249 O O . VAL A 1 280 ? 0.980 14.560 16.593 1.00 91.56 280 VAL A O 1
ATOM 2252 N N . PRO A 1 281 ? 0.748 16.111 18.205 1.00 85.06 281 PRO A N 1
ATOM 2253 C CA . PRO A 1 281 ? 2.071 15.863 18.764 1.00 85.06 281 PRO A CA 1
ATOM 2254 C C . PRO A 1 281 ? 2.152 14.428 19.293 1.00 85.06 281 PRO A C 1
ATOM 2256 O O . PRO A 1 281 ? 1.419 14.066 20.212 1.00 85.06 281 PRO A O 1
ATOM 2259 N N . ARG A 1 282 ? 3.030 13.601 18.715 1.00 71.81 282 ARG A N 1
ATOM 2260 C CA . ARG A 1 282 ? 3.320 12.268 19.255 1.00 71.81 282 ARG A CA 1
ATOM 2261 C C . ARG A 1 282 ? 4.264 12.405 20.448 1.00 71.81 282 ARG A C 1
ATOM 2263 O O . ARG A 1 282 ? 5.261 13.126 20.371 1.00 71.81 282 ARG A O 1
ATOM 2270 N N . GLU A 1 283 ? 3.973 11.694 21.535 1.00 65.75 283 GLU A N 1
ATOM 2271 C CA . GLU A 1 283 ? 4.952 11.498 22.603 1.00 65.75 283 GLU A CA 1
ATOM 2272 C C . GLU A 1 283 ? 6.188 10.781 22.032 1.00 65.75 283 GLU A C 1
ATOM 2274 O O . GLU A 1 283 ? 6.089 9.959 21.119 1.00 65.75 283 GLU A O 1
ATOM 2279 N N . SER A 1 284 ? 7.381 11.127 22.519 1.00 57.09 284 SER A N 1
ATOM 2280 C CA . SER A 1 284 ? 8.634 10.544 22.027 1.00 57.09 284 SER A CA 1
ATOM 2281 C C . SER A 1 284 ? 8.605 9.015 22.130 1.00 57.09 284 SER A C 1
ATOM 2283 O O . SER A 1 284 ? 8.447 8.502 23.243 1.00 57.09 284 SER A O 1
ATOM 2285 N N . LYS A 1 285 ? 8.832 8.305 21.009 1.00 62.81 285 LYS A N 1
ATOM 2286 C CA . LYS A 1 285 ? 8.930 6.834 20.974 1.00 62.81 285 LYS A CA 1
ATOM 2287 C C . LYS A 1 285 ? 9.845 6.358 22.110 1.00 62.81 285 LYS A C 1
ATOM 2289 O O . LYS A 1 285 ? 10.969 6.849 22.273 1.00 62.81 285 LYS A O 1
ATOM 2294 N N . GLY A 1 286 ? 9.354 5.436 22.939 1.00 59.44 286 GLY A N 1
ATOM 2295 C CA . GLY A 1 286 ? 10.109 4.932 24.083 1.00 59.44 286 GLY A CA 1
ATOM 2296 C C . GLY A 1 286 ? 11.448 4.351 23.627 1.00 59.44 286 GLY A C 1
ATOM 2297 O O . GLY A 1 286 ? 11.483 3.477 22.769 1.00 59.44 286 GLY A O 1
ATOM 2298 N N . LYS A 1 287 ? 12.569 4.799 24.211 1.00 63.66 287 LYS A N 1
ATOM 2299 C CA . LYS A 1 287 ? 13.911 4.302 23.832 1.00 63.66 287 LYS A CA 1
ATOM 2300 C C . LYS A 1 287 ? 14.072 2.786 24.025 1.00 63.66 287 LYS A C 1
ATOM 2302 O O . LYS A 1 287 ? 14.928 2.178 23.396 1.00 63.66 287 LYS A O 1
ATOM 2307 N N . SER A 1 288 ? 13.274 2.190 24.911 1.00 75.50 288 SER A N 1
ATOM 2308 C CA . SER A 1 288 ? 13.269 0.754 25.187 1.00 75.50 288 SER A CA 1
ATOM 2309 C C . SER A 1 288 ? 12.187 0.049 24.377 1.00 75.50 288 SER A C 1
ATOM 2311 O O . SER A 1 288 ? 11.026 0.449 24.437 1.00 75.50 288 SER A O 1
ATOM 2313 N N . VAL A 1 289 ? 12.555 -1.055 23.721 1.00 74.81 289 VAL A N 1
ATOM 2314 C CA . VAL A 1 289 ? 11.637 -1.978 23.024 1.00 74.81 289 VAL A CA 1
ATOM 2315 C C . VAL A 1 289 ? 10.490 -2.431 23.937 1.00 74.81 289 VAL A C 1
ATOM 2317 O O . VAL A 1 289 ? 9.356 -2.524 23.491 1.00 74.81 289 VAL A O 1
ATOM 2320 N N . LYS A 1 290 ? 10.747 -2.619 25.242 1.00 73.06 290 LYS A N 1
ATOM 2321 C CA . LYS A 1 290 ? 9.726 -3.037 26.226 1.00 73.06 290 LYS A CA 1
ATOM 2322 C C . LYS A 1 290 ? 8.615 -2.009 26.458 1.00 73.06 290 LYS A C 1
ATOM 2324 O O . LYS A 1 290 ? 7.603 -2.339 27.059 1.00 73.06 290 LYS A O 1
ATOM 2329 N N . ASN A 1 291 ? 8.825 -0.766 26.032 1.00 80.69 291 ASN A N 1
ATOM 2330 C CA . ASN A 1 291 ? 7.866 0.320 26.198 1.00 80.69 291 ASN A CA 1
ATOM 2331 C C . ASN A 1 291 ? 7.135 0.651 24.894 1.00 80.69 291 ASN A C 1
ATOM 2333 O O . ASN A 1 291 ? 6.489 1.702 24.861 1.00 80.69 291 ASN A O 1
ATOM 2337 N N . LYS A 1 292 ? 7.275 -0.186 23.859 1.00 86.31 292 LYS A N 1
ATOM 2338 C CA . LYS A 1 292 ? 6.639 0.004 22.559 1.00 86.31 292 LYS A CA 1
ATOM 2339 C C . LYS A 1 292 ? 5.454 -0.933 22.380 1.00 86.31 292 LYS A C 1
ATOM 2341 O O . LYS A 1 292 ? 5.473 -2.050 22.900 1.00 86.31 292 LYS A O 1
ATOM 2346 N N . THR A 1 293 ? 4.443 -0.484 21.651 1.00 90.19 293 THR A N 1
ATOM 2347 C CA . THR A 1 293 ? 3.351 -1.354 21.214 1.00 90.19 293 THR A CA 1
ATOM 2348 C C . THR A 1 293 ? 3.788 -2.237 20.047 1.00 90.19 293 THR A C 1
ATOM 2350 O O . THR A 1 293 ? 4.789 -1.969 19.377 1.00 90.19 293 THR A O 1
ATOM 2353 N N . ILE A 1 294 ? 3.022 -3.295 19.772 1.00 91.75 294 ILE A N 1
ATOM 2354 C CA . ILE A 1 294 ? 3.231 -4.131 18.580 1.00 91.75 294 ILE A CA 1
ATOM 2355 C C . ILE A 1 294 ? 3.197 -3.273 17.306 1.00 91.75 294 ILE A C 1
ATOM 2357 O O . ILE A 1 294 ? 4.071 -3.422 16.455 1.00 91.75 294 ILE A O 1
ATOM 2361 N N . ASN A 1 295 ? 2.242 -2.345 17.185 1.00 91.25 295 ASN A N 1
ATOM 2362 C CA . ASN A 1 295 ? 2.154 -1.483 16.008 1.00 91.25 295 ASN A CA 1
ATOM 2363 C C . ASN A 1 295 ? 3.352 -0.533 15.904 1.00 91.25 295 ASN A C 1
ATOM 2365 O O . ASN A 1 295 ? 3.851 -0.338 14.804 1.00 91.25 295 ASN A O 1
ATOM 2369 N N . GLU A 1 296 ? 3.856 0.015 17.016 1.00 91.44 296 GLU A N 1
ATOM 2370 C CA . GLU A 1 296 ? 5.057 0.864 17.003 1.00 91.44 296 GLU A CA 1
ATOM 2371 C C . GLU A 1 296 ? 6.298 0.098 16.522 1.00 91.44 296 GLU A C 1
ATOM 2373 O O . GLU A 1 296 ? 7.104 0.645 15.768 1.00 91.44 296 GLU A O 1
ATOM 2378 N N . LEU A 1 297 ? 6.450 -1.170 16.921 1.00 92.00 297 LEU A N 1
ATOM 2379 C CA . LEU A 1 297 ? 7.553 -2.023 16.463 1.00 92.00 297 LEU A CA 1
ATOM 2380 C C . LEU A 1 297 ? 7.461 -2.320 14.964 1.00 92.00 297 LEU A C 1
ATOM 2382 O O . LEU A 1 297 ? 8.466 -2.275 14.256 1.00 92.00 297 LEU A O 1
ATOM 2386 N N . VAL A 1 298 ? 6.255 -2.604 14.475 1.00 93.06 298 VAL A N 1
ATOM 2387 C CA . VAL A 1 298 ? 6.009 -2.870 13.054 1.00 93.06 298 VAL A CA 1
ATOM 2388 C C . VAL A 1 298 ? 6.146 -1.590 12.217 1.00 93.06 298 VAL A C 1
ATOM 2390 O O . VAL A 1 298 ? 6.701 -1.636 11.121 1.00 93.06 298 VAL A O 1
ATOM 2393 N N . GLU A 1 299 ? 5.696 -0.439 12.727 1.00 92.06 299 GLU A N 1
ATOM 2394 C CA . GLU A 1 299 ? 5.891 0.867 12.086 1.00 92.06 299 GLU A CA 1
ATOM 2395 C C . GLU A 1 299 ? 7.390 1.155 11.933 1.00 92.06 299 GLU A C 1
ATOM 2397 O O . GLU A 1 299 ? 7.827 1.499 10.841 1.00 92.06 299 GLU A O 1
ATOM 2402 N N . GLU A 1 300 ? 8.201 0.938 12.975 1.00 91.12 300 GLU A N 1
ATOM 2403 C CA . GLU A 1 300 ? 9.660 1.109 12.895 1.00 91.12 300 GLU A CA 1
ATOM 2404 C C . GLU A 1 300 ? 10.328 0.163 11.893 1.00 91.12 300 GLU A C 1
ATOM 2406 O O . GLU A 1 300 ? 11.250 0.572 11.183 1.00 91.12 300 GLU A O 1
ATOM 2411 N N . TYR A 1 301 ? 9.851 -1.080 11.800 1.00 91.44 301 TYR A N 1
ATOM 2412 C CA . TYR A 1 301 ? 10.317 -2.020 10.785 1.00 91.44 301 TYR A CA 1
ATOM 2413 C C . TYR A 1 301 ? 10.081 -1.462 9.376 1.00 91.44 301 TYR A C 1
ATOM 2415 O O . TYR A 1 301 ? 11.034 -1.342 8.601 1.00 91.44 301 TYR A O 1
ATOM 2423 N N . PHE A 1 302 ? 8.858 -1.029 9.055 1.00 91.19 302 PHE A N 1
ATOM 2424 C CA . PHE A 1 302 ? 8.572 -0.454 7.739 1.00 91.19 302 PHE A CA 1
ATOM 2425 C C . PHE A 1 302 ? 9.264 0.892 7.508 1.00 91.19 302 PHE A C 1
ATOM 2427 O O . PHE A 1 302 ? 9.721 1.134 6.397 1.00 91.19 302 PHE A O 1
ATOM 2434 N N . GLU A 1 303 ? 9.436 1.735 8.530 1.00 89.06 303 GLU A N 1
ATOM 2435 C CA . GLU A 1 303 ? 10.222 2.974 8.417 1.00 89.06 303 GLU A CA 1
ATOM 2436 C C . GLU A 1 303 ? 11.685 2.697 8.026 1.00 89.06 303 GLU A C 1
ATOM 2438 O O . GLU A 1 303 ? 12.290 3.517 7.334 1.00 89.06 303 GLU A O 1
ATOM 2443 N N . SER A 1 304 ? 12.239 1.546 8.427 1.00 88.56 304 SER A N 1
ATOM 2444 C CA . SER A 1 304 ? 13.597 1.128 8.055 1.00 88.56 304 SER A CA 1
ATOM 2445 C C . SER A 1 304 ? 13.693 0.468 6.673 1.00 88.56 304 SER A C 1
ATOM 2447 O O . SER A 1 304 ? 14.693 0.655 5.989 1.00 88.56 304 SER A O 1
ATOM 2449 N N . VAL A 1 305 ? 12.660 -0.268 6.245 1.00 87.38 305 VAL A N 1
ATOM 2450 C CA . VAL A 1 305 ? 12.674 -1.070 5.004 1.00 87.38 305 VAL A CA 1
ATOM 2451 C C . VAL A 1 305 ? 12.112 -0.311 3.796 1.00 87.38 305 VAL A C 1
ATOM 2453 O O . VAL A 1 305 ? 12.646 -0.433 2.696 1.00 87.38 305 VAL A O 1
ATOM 2456 N N . GLU A 1 306 ? 11.063 0.498 3.977 1.00 85.31 306 GLU A N 1
ATOM 2457 C CA . GLU A 1 306 ? 10.339 1.192 2.895 1.00 85.31 306 GLU A CA 1
ATOM 2458 C C . GLU A 1 306 ? 11.223 2.062 1.976 1.00 85.31 306 GLU A C 1
ATOM 2460 O O . GLU A 1 306 ? 10.959 2.074 0.771 1.00 85.31 306 GLU A O 1
ATOM 2465 N N . PRO A 1 307 ? 12.259 2.783 2.464 1.00 82.75 307 PRO A N 1
ATOM 2466 C CA . PRO A 1 307 ? 13.103 3.605 1.593 1.00 82.75 307 PRO A CA 1
ATOM 2467 C C . PRO A 1 307 ? 13.920 2.801 0.574 1.00 82.75 307 PRO A C 1
ATOM 2469 O O . PRO A 1 307 ? 14.174 3.296 -0.526 1.00 82.75 307 PRO A O 1
ATOM 2472 N N . GLU A 1 308 ? 14.344 1.590 0.940 1.00 83.31 308 GLU A N 1
ATOM 2473 C CA . GLU A 1 308 ? 15.175 0.724 0.095 1.00 83.31 308 GLU A CA 1
ATOM 2474 C C . GLU A 1 308 ? 14.327 -0.262 -0.717 1.00 83.31 308 GLU A C 1
ATOM 2476 O O . GLU A 1 308 ? 14.598 -0.454 -1.903 1.00 83.31 308 GLU A O 1
ATOM 2481 N N . TYR A 1 309 ? 13.268 -0.806 -0.105 1.00 85.25 309 TYR A N 1
ATOM 2482 C CA . TYR A 1 309 ? 12.425 -1.872 -0.658 1.00 85.25 309 TYR A CA 1
ATOM 2483 C C . TYR A 1 309 ? 10.922 -1.541 -0.522 1.00 85.25 309 TYR A C 1
ATOM 2485 O O . TYR A 1 309 ? 10.193 -2.189 0.241 1.00 85.25 309 TYR A O 1
ATOM 2493 N N . PRO A 1 310 ? 10.408 -0.517 -1.233 1.00 85.19 310 PRO A N 1
ATOM 2494 C CA . PRO A 1 310 ? 8.996 -0.120 -1.160 1.00 85.19 310 PRO A CA 1
ATOM 2495 C C . PRO A 1 310 ? 8.019 -1.232 -1.590 1.00 85.19 310 PRO A C 1
ATOM 2497 O O . PRO A 1 310 ? 6.853 -1.232 -1.189 1.00 85.19 310 PRO A O 1
ATOM 2500 N N . GLU A 1 311 ? 8.474 -2.193 -2.392 1.00 89.19 311 GLU A N 1
ATOM 2501 C CA . GLU A 1 311 ? 7.722 -3.375 -2.809 1.00 89.19 311 GLU A CA 1
ATOM 2502 C C . GLU A 1 311 ? 7.339 -4.290 -1.639 1.00 89.19 311 GLU A C 1
ATOM 2504 O O . GLU A 1 311 ? 6.261 -4.878 -1.681 1.00 89.19 311 GLU A O 1
ATOM 2509 N N . VAL A 1 312 ? 8.133 -4.342 -0.561 1.00 90.94 312 VAL A N 1
ATOM 2510 C CA . VAL A 1 312 ? 7.834 -5.166 0.626 1.00 90.94 312 VAL A CA 1
ATOM 2511 C C . VAL A 1 312 ? 6.511 -4.737 1.258 1.00 90.94 312 VAL A C 1
ATOM 2513 O O . VAL A 1 312 ? 5.665 -5.576 1.572 1.00 90.94 312 VAL A O 1
ATOM 2516 N N . VAL A 1 313 ? 6.290 -3.424 1.374 1.00 91.88 313 VAL A N 1
ATOM 2517 C CA . VAL A 1 313 ? 5.036 -2.855 1.889 1.00 91.88 313 VAL A CA 1
ATOM 2518 C C . VAL A 1 313 ? 3.855 -3.296 1.018 1.00 91.88 313 VAL A C 1
ATOM 2520 O O . VAL A 1 313 ? 2.824 -3.740 1.528 1.00 91.88 313 VAL A O 1
ATOM 2523 N N . SER A 1 314 ? 4.016 -3.228 -0.308 1.00 90.81 314 SER A N 1
ATOM 2524 C CA . SER A 1 314 ? 2.970 -3.629 -1.252 1.00 90.81 314 SER A CA 1
ATOM 2525 C C . SER A 1 314 ? 2.663 -5.123 -1.171 1.00 90.81 314 SER A C 1
ATOM 2527 O O . SER A 1 314 ? 1.489 -5.496 -1.173 1.00 90.81 314 SER A O 1
ATOM 2529 N N . THR A 1 315 ? 3.687 -5.968 -1.059 1.00 94.19 315 THR A N 1
ATOM 2530 C CA . THR A 1 315 ? 3.539 -7.422 -0.939 1.00 94.19 315 THR A CA 1
ATOM 2531 C C . THR A 1 315 ? 2.743 -7.799 0.304 1.00 94.19 315 THR A C 1
ATOM 2533 O O . THR A 1 315 ? 1.822 -8.605 0.200 1.00 94.19 315 THR A O 1
ATOM 2536 N N . VAL A 1 316 ? 3.007 -7.167 1.453 1.00 95.19 316 VAL A N 1
ATOM 2537 C CA . VAL A 1 316 ? 2.256 -7.423 2.695 1.00 95.19 316 VAL A CA 1
ATOM 2538 C C . VAL A 1 316 ? 0.773 -7.077 2.539 1.00 95.19 316 VAL A C 1
ATOM 2540 O O . VAL A 1 316 ? -0.087 -7.885 2.889 1.00 95.19 316 VAL A O 1
ATOM 2543 N N . VAL A 1 317 ? 0.448 -5.911 1.970 1.00 93.62 317 VAL A N 1
ATOM 2544 C CA . VAL A 1 317 ? -0.953 -5.503 1.755 1.00 93.62 317 VAL A CA 1
ATOM 2545 C C . VAL A 1 317 ? -1.655 -6.417 0.748 1.00 93.62 317 VAL A C 1
ATOM 2547 O O . VAL A 1 317 ? -2.813 -6.786 0.957 1.00 93.62 317 VAL A O 1
ATOM 2550 N N . LYS A 1 318 ? -0.971 -6.817 -0.332 1.00 91.50 318 LYS A N 1
ATOM 2551 C CA . LYS A 1 318 ? -1.509 -7.759 -1.327 1.00 91.50 318 LYS A CA 1
ATOM 2552 C C . LYS A 1 318 ? -1.758 -9.135 -0.716 1.00 91.50 318 LYS A C 1
ATOM 2554 O O . LYS A 1 318 ? -2.841 -9.674 -0.905 1.00 91.50 318 LYS A O 1
ATOM 2559 N N . ALA A 1 319 ? -0.806 -9.666 0.051 1.00 92.12 319 ALA A N 1
ATOM 2560 C CA . ALA A 1 319 ? -0.951 -10.939 0.752 1.00 92.12 319 ALA A CA 1
ATOM 2561 C C . ALA A 1 319 ? -2.122 -10.900 1.742 1.00 92.12 319 ALA A C 1
ATOM 2563 O O . ALA A 1 319 ? -2.972 -11.783 1.720 1.00 92.12 319 ALA A O 1
ATOM 2564 N N . GLY A 1 320 ? -2.236 -9.830 2.537 1.00 90.94 320 GLY A N 1
ATOM 2565 C CA . GLY A 1 320 ? -3.379 -9.633 3.427 1.00 90.94 320 GLY A CA 1
ATOM 2566 C C . GLY A 1 320 ? -4.715 -9.551 2.678 1.00 90.94 320 GLY A C 1
ATOM 2567 O O . GLY A 1 320 ? -5.715 -10.057 3.171 1.00 90.94 320 GLY A O 1
ATOM 2568 N N . SER A 1 321 ? -4.738 -8.962 1.476 1.00 89.50 321 SER A N 1
ATOM 2569 C CA . SER A 1 321 ? -5.963 -8.822 0.668 1.00 89.50 321 SER A CA 1
ATOM 2570 C C . SER A 1 321 ? -6.452 -10.155 0.089 1.00 89.50 321 SER A C 1
ATOM 2572 O O . SER A 1 321 ? -7.615 -10.252 -0.284 1.00 89.50 321 SER A O 1
ATOM 2574 N N . LYS A 1 322 ? -5.581 -11.173 0.017 1.00 88.69 322 LYS A N 1
ATOM 2575 C CA . LYS A 1 322 ? -5.952 -12.546 -0.360 1.00 88.69 322 LYS A CA 1
ATOM 2576 C C . LYS A 1 322 ? -6.611 -13.314 0.792 1.00 88.69 322 LYS A C 1
ATOM 2578 O O . LYS A 1 322 ? -7.203 -14.362 0.561 1.00 88.69 322 LYS A O 1
ATOM 2583 N N . LEU A 1 323 ? -6.500 -12.826 2.031 1.00 87.06 323 LEU A N 1
ATOM 2584 C CA . LEU A 1 323 ? -7.107 -13.481 3.185 1.00 87.06 323 LEU A CA 1
ATOM 2585 C C . LEU A 1 323 ? -8.615 -13.244 3.182 1.00 87.06 323 LEU A C 1
ATOM 2587 O O . LEU A 1 323 ? -9.084 -12.112 3.071 1.00 87.06 323 LEU A O 1
ATOM 2591 N N . THR A 1 324 ? -9.374 -14.315 3.376 1.00 79.94 324 THR A N 1
ATOM 2592 C CA . THR A 1 324 ? -10.830 -14.278 3.497 1.00 79.94 324 THR A CA 1
ATOM 2593 C C . THR A 1 324 ? -11.254 -14.727 4.889 1.00 79.94 324 THR A C 1
ATOM 2595 O O . THR A 1 324 ? -10.559 -15.472 5.585 1.00 79.94 324 THR A O 1
ATOM 2598 N N . ARG A 1 325 ? -12.410 -14.237 5.339 1.00 72.88 325 ARG A N 1
ATOM 2599 C CA . ARG A 1 325 ? -13.001 -14.686 6.600 1.00 72.88 325 ARG A CA 1
ATOM 2600 C C . ARG A 1 325 ? -13.580 -16.088 6.405 1.00 72.88 325 ARG A C 1
ATOM 2602 O O . ARG A 1 325 ? -14.364 -16.291 5.481 1.00 72.88 325 ARG A O 1
ATOM 2609 N N . LYS A 1 326 ? -13.267 -17.028 7.304 1.00 70.31 326 LYS A N 1
ATOM 2610 C CA . LYS A 1 326 ? -13.951 -18.331 7.342 1.00 70.31 326 LYS A CA 1
ATOM 2611 C C . LYS A 1 326 ? -15.456 -18.128 7.564 1.00 70.31 326 LYS A C 1
ATOM 2613 O O . LYS A 1 326 ? -15.860 -17.371 8.450 1.00 70.31 326 LYS A O 1
ATOM 2618 N N . THR A 1 327 ? -16.286 -18.808 6.780 1.00 64.31 327 THR A N 1
ATOM 2619 C CA . THR A 1 327 ? -17.739 -18.857 6.978 1.00 64.31 327 THR A CA 1
ATOM 2620 C C . THR A 1 327 ? -18.073 -19.732 8.187 1.00 64.31 327 THR A C 1
ATOM 2622 O O . THR A 1 327 ? -17.614 -20.864 8.296 1.00 64.31 327 THR A O 1
ATOM 2625 N N . CYS A 1 328 ? -18.864 -19.201 9.122 1.00 60.38 328 CYS A N 1
ATOM 2626 C CA . CYS A 1 328 ? -19.377 -19.976 10.254 1.00 60.38 328 CYS A CA 1
ATOM 2627 C C . CYS A 1 328 ? -20.625 -20.751 9.810 1.00 60.38 328 CYS A C 1
ATOM 2629 O O . CYS A 1 328 ? -21.512 -20.175 9.183 1.00 60.38 328 CYS A O 1
ATOM 2631 N N . VAL A 1 329 ? -20.688 -22.048 10.126 1.00 57.19 329 VAL A N 1
ATOM 2632 C CA . VAL A 1 329 ? -21.818 -22.934 9.772 1.00 57.19 329 VAL A CA 1
ATOM 2633 C C . VAL A 1 329 ? -23.016 -22.739 10.722 1.00 57.19 329 VAL A C 1
ATOM 2635 O O . VAL A 1 329 ? -24.151 -23.045 10.367 1.00 57.19 329 VAL A O 1
ATOM 2638 N N . SER A 1 330 ? -22.776 -22.191 11.917 1.00 65.00 330 SER A N 1
ATOM 2639 C CA . SER A 1 330 ? -23.765 -21.884 12.961 1.00 65.00 330 SER A CA 1
ATOM 2640 C C . SER A 1 330 ? -23.696 -20.413 13.386 1.00 65.00 330 SER A C 1
ATOM 2642 O O . SER A 1 330 ? -22.778 -19.702 12.974 1.00 65.00 330 SER A O 1
ATOM 2644 N N . ASP A 1 331 ? -24.629 -19.973 14.244 1.00 64.88 331 ASP A N 1
ATOM 2645 C CA . ASP A 1 331 ? -24.591 -18.638 14.857 1.00 64.88 331 ASP A CA 1
ATOM 2646 C C . ASP A 1 331 ? -23.204 -18.380 15.478 1.00 64.88 331 ASP A C 1
ATOM 2648 O O . ASP A 1 331 ? -22.808 -19.096 16.406 1.00 64.88 331 ASP A O 1
ATOM 2652 N N . PRO A 1 332 ? -22.432 -17.408 14.958 1.00 69.44 332 PRO A N 1
ATOM 2653 C CA . PRO A 1 332 ? -21.079 -17.170 15.428 1.00 69.44 332 PRO A CA 1
ATOM 2654 C C . PRO A 1 332 ? -21.094 -16.610 16.850 1.00 69.44 332 PRO A C 1
ATOM 2656 O O . PRO A 1 332 ? -21.853 -15.686 17.159 1.00 69.44 332 PRO A O 1
ATOM 2659 N N . LEU A 1 333 ? -20.195 -17.110 17.701 1.00 75.69 333 LEU A N 1
ATOM 2660 C CA . LEU A 1 333 ? -19.873 -16.436 18.956 1.00 75.69 333 LEU A CA 1
ATOM 2661 C C . LEU A 1 333 ? -19.352 -15.029 18.636 1.00 75.69 333 LEU A C 1
ATOM 2663 O O . LEU A 1 333 ? -18.629 -14.828 17.660 1.00 75.69 333 LEU A O 1
ATOM 2667 N N . ARG A 1 334 ? -19.715 -14.041 19.455 1.00 77.50 334 ARG A N 1
ATOM 2668 C CA . ARG A 1 334 ? -19.264 -12.654 19.291 1.00 77.50 334 ARG A CA 1
ATOM 2669 C C . ARG A 1 334 ? -18.539 -12.170 20.530 1.00 77.50 334 ARG A C 1
ATOM 2671 O O . ARG A 1 334 ? -18.931 -12.465 21.660 1.00 77.50 334 ARG A O 1
ATOM 2678 N N . CYS A 1 335 ? -17.476 -11.407 20.315 1.00 75.62 335 CYS A N 1
ATOM 2679 C CA . CYS A 1 335 ? -16.739 -10.761 21.388 1.00 75.62 335 CYS A CA 1
ATOM 2680 C C . CYS A 1 335 ? -17.614 -9.694 22.062 1.00 75.62 335 CYS A C 1
ATOM 2682 O O . CYS A 1 335 ? -18.039 -8.744 21.419 1.00 75.62 335 CYS A O 1
ATOM 2684 N N . SER A 1 336 ? -17.807 -9.767 23.378 1.00 72.44 336 SER A N 1
ATOM 2685 C CA . SER A 1 336 ? -18.608 -8.785 24.130 1.00 72.44 336 SER A CA 1
ATOM 2686 C C . SER A 1 336 ? -18.023 -7.363 24.171 1.00 72.44 336 SER A C 1
ATOM 2688 O O . SER A 1 336 ? -18.706 -6.444 24.622 1.00 72.44 336 SER A O 1
ATOM 2690 N N . LEU A 1 337 ? -16.770 -7.177 23.734 1.00 73.62 337 LEU A N 1
ATOM 2691 C CA . LEU A 1 337 ? -16.088 -5.879 23.697 1.00 73.62 337 LEU A CA 1
ATOM 2692 C C . LEU A 1 337 ? -16.076 -5.250 22.303 1.00 73.62 337 LEU A C 1
ATOM 2694 O O . LEU A 1 337 ? -16.386 -4.073 22.174 1.00 73.62 337 LEU A O 1
ATOM 2698 N N . CYS A 1 338 ? -15.688 -6.013 21.278 1.00 73.12 338 CYS A N 1
ATOM 2699 C CA . CYS A 1 338 ? -15.525 -5.491 19.915 1.00 73.12 338 CYS A CA 1
ATOM 2700 C C . CYS A 1 338 ? -16.568 -6.005 18.918 1.00 73.12 338 CYS A C 1
ATOM 2702 O O . CYS A 1 338 ? -16.438 -5.722 17.733 1.00 73.12 338 CYS A O 1
ATOM 2704 N N . ASP A 1 339 ? -17.521 -6.823 19.374 1.00 73.31 339 ASP A N 1
ATOM 2705 C CA . ASP A 1 339 ? -18.533 -7.527 18.570 1.00 73.31 339 ASP A CA 1
ATOM 2706 C C . ASP A 1 339 ? -17.976 -8.386 17.415 1.00 73.31 339 ASP A C 1
ATOM 2708 O O . ASP A 1 339 ? -18.704 -8.887 16.561 1.00 73.31 339 ASP A O 1
ATOM 2712 N N . GLY A 1 340 ? -16.656 -8.606 17.409 1.00 74.81 340 GLY A N 1
ATOM 2713 C CA . GLY A 1 340 ? -15.972 -9.423 16.420 1.00 74.81 340 GLY A CA 1
ATOM 2714 C C . GLY A 1 340 ? -16.434 -10.875 16.477 1.00 74.81 340 GLY A C 1
ATOM 2715 O O . GLY A 1 340 ? -16.603 -11.439 17.559 1.00 74.81 340 GLY A O 1
ATOM 2716 N N . ILE A 1 341 ? -16.610 -11.468 15.298 1.00 75.56 341 ILE A N 1
ATOM 2717 C CA . ILE A 1 341 ? -16.962 -12.879 15.129 1.00 75.56 341 ILE A CA 1
ATOM 2718 C C . ILE A 1 341 ? -15.807 -13.761 15.607 1.00 75.56 341 ILE A C 1
ATOM 2720 O O . ILE A 1 341 ? -14.670 -13.588 15.172 1.00 75.56 341 ILE A O 1
ATOM 2724 N N . ILE A 1 342 ? -16.135 -14.726 16.459 1.00 76.81 342 ILE A N 1
ATOM 2725 C CA . ILE A 1 342 ? -15.256 -15.768 16.979 1.00 76.81 342 ILE A CA 1
ATOM 2726 C C . ILE A 1 342 ? -15.676 -17.077 16.289 1.00 76.81 342 ILE A C 1
ATOM 2728 O O . ILE A 1 342 ? -16.691 -17.662 16.673 1.00 76.81 342 ILE A O 1
ATOM 2732 N N . PRO A 1 343 ? -14.969 -17.499 15.223 1.00 69.19 343 PRO A N 1
ATOM 2733 C CA . PRO A 1 343 ? -15.385 -18.641 14.408 1.00 69.19 343 PRO A CA 1
ATOM 2734 C C . PRO A 1 343 ? -15.170 -19.996 15.095 1.00 69.19 343 PRO A C 1
ATOM 2736 O O . PRO A 1 343 ? -15.919 -20.933 14.840 1.00 69.19 343 PRO A O 1
ATOM 2739 N N . GLU A 1 344 ? -14.161 -20.096 15.957 1.00 71.69 344 GLU A N 1
ATOM 2740 C CA . GLU A 1 344 ? -13.777 -21.297 16.706 1.00 71.69 344 GLU A CA 1
ATOM 2741 C C . GLU A 1 344 ? -13.513 -20.874 18.161 1.00 71.69 344 GLU A C 1
ATOM 2743 O O . GLU A 1 344 ? -13.074 -19.742 18.389 1.00 71.69 344 GLU A O 1
ATOM 2748 N N . ASP A 1 345 ? -13.782 -21.740 19.145 1.00 71.94 345 ASP A N 1
ATOM 2749 C CA . ASP A 1 345 ? -13.461 -21.438 20.546 1.00 71.94 345 ASP A CA 1
ATOM 2750 C C . ASP A 1 345 ? -11.931 -21.286 20.695 1.00 71.94 345 ASP A C 1
ATOM 2752 O O . ASP A 1 345 ? -11.192 -22.239 20.428 1.00 71.94 345 ASP A O 1
ATOM 2756 N N . PRO A 1 346 ? -11.414 -20.106 21.097 1.00 69.44 346 PRO A N 1
ATOM 2757 C CA . PRO A 1 346 ? -9.972 -19.883 21.157 1.00 69.44 346 PRO A CA 1
ATOM 2758 C C . PRO A 1 346 ? -9.261 -20.780 22.174 1.00 69.44 346 PRO A C 1
ATOM 2760 O O . PRO A 1 346 ? -8.085 -21.085 21.985 1.00 69.44 346 PRO A O 1
ATOM 2763 N N . GLY A 1 347 ? -9.946 -21.175 23.252 1.00 70.75 347 GLY A N 1
ATOM 2764 C CA . GLY A 1 347 ? -9.417 -22.080 24.268 1.00 70.75 347 GLY A CA 1
ATOM 2765 C C . GLY A 1 347 ? -9.276 -23.493 23.719 1.00 70.75 347 GLY A C 1
ATOM 2766 O O . GLY A 1 347 ? -8.183 -24.050 23.768 1.00 70.75 347 GLY A O 1
ATOM 2767 N N . GLU A 1 348 ? -10.335 -24.021 23.103 1.00 71.31 348 GLU A N 1
ATOM 2768 C CA . GLU A 1 348 ? -10.315 -25.341 22.455 1.00 71.31 348 GLU A CA 1
ATOM 2769 C C . GLU A 1 348 ? -9.277 -25.399 21.324 1.00 71.31 348 GLU A C 1
ATOM 2771 O O . GLU A 1 348 ? -8.507 -26.355 21.217 1.00 71.31 348 GLU A O 1
ATOM 2776 N N . TRP A 1 349 ? -9.191 -24.347 20.505 1.00 71.81 349 TRP A N 1
ATOM 2777 C CA . TRP A 1 349 ? -8.184 -24.253 19.451 1.00 71.81 349 TRP A CA 1
ATOM 2778 C C . TRP A 1 349 ? -6.755 -24.222 20.013 1.00 71.81 349 TRP A C 1
ATOM 2780 O O . TRP A 1 349 ? -5.873 -24.900 19.488 1.00 71.81 349 TRP A O 1
ATOM 2790 N N . LEU A 1 350 ? -6.500 -23.471 21.093 1.00 69.81 350 LEU A N 1
ATOM 2791 C CA . LEU A 1 350 ? -5.187 -23.442 21.749 1.00 69.81 350 LEU A CA 1
ATOM 2792 C C . LEU A 1 350 ? -4.816 -24.793 22.370 1.00 69.81 350 LEU A C 1
ATOM 2794 O O . LEU A 1 350 ? -3.659 -25.199 22.263 1.00 69.81 350 LEU A O 1
ATOM 2798 N N . GLU A 1 351 ? -5.774 -25.485 22.987 1.00 71.75 351 GLU A N 1
ATOM 2799 C CA . GLU A 1 351 ? -5.569 -26.808 23.588 1.00 71.75 351 GLU A CA 1
ATOM 2800 C C . GLU A 1 351 ? -5.281 -27.882 22.526 1.00 71.75 351 GLU A C 1
ATOM 2802 O O . GLU A 1 351 ? -4.422 -28.737 22.742 1.00 71.75 351 GLU A O 1
ATOM 2807 N N . ASN A 1 352 ? -5.901 -27.780 21.345 1.00 70.00 352 ASN A N 1
ATOM 2808 C CA . ASN A 1 352 ? -5.779 -28.754 20.253 1.00 70.00 352 ASN A CA 1
ATOM 2809 C C . ASN A 1 352 ? -4.718 -28.404 19.187 1.00 70.00 352 ASN A C 1
ATOM 2811 O O . ASN A 1 352 ? -4.546 -29.137 18.213 1.00 70.00 352 ASN A O 1
ATOM 2815 N N . ARG A 1 353 ? -3.980 -27.296 19.342 1.00 65.00 353 ARG A N 1
ATOM 2816 C CA . ARG A 1 353 ? -2.938 -26.851 18.385 1.00 65.00 353 ARG A CA 1
ATOM 2817 C C . ARG A 1 353 ? -1.667 -27.686 18.383 1.00 65.00 353 ARG A C 1
ATOM 2819 O O . ARG A 1 353 ? -0.861 -27.584 17.460 1.00 65.00 353 ARG A O 1
ATOM 2826 N N . THR A 1 354 ? -1.465 -28.457 19.436 1.00 60.03 354 THR A N 1
ATOM 2827 C CA . THR A 1 354 ? -0.317 -29.338 19.611 1.00 60.03 354 THR A CA 1
ATOM 2828 C C . THR A 1 354 ? -0.870 -30.708 19.923 1.00 60.03 354 THR A C 1
ATOM 2830 O O . THR A 1 354 ? -1.686 -30.835 20.829 1.00 60.03 354 THR A O 1
ATOM 2833 N N . VAL A 1 355 ? -0.425 -31.725 19.189 1.00 64.50 355 VAL A N 1
ATOM 2834 C CA . VAL A 1 355 ? -0.727 -33.118 19.521 1.00 64.50 355 VAL A CA 1
ATOM 2835 C C . VAL A 1 355 ? -0.049 -33.410 20.863 1.00 64.50 355 VAL A C 1
ATOM 2837 O O . VAL A 1 355 ? 1.156 -33.645 20.926 1.00 64.50 355 VAL A O 1
ATOM 2840 N N . THR A 1 356 ? -0.799 -33.263 21.952 1.00 61.16 356 THR A N 1
ATOM 2841 C CA . THR A 1 356 ? -0.341 -33.493 23.331 1.00 61.16 356 THR A CA 1
ATOM 2842 C C . THR A 1 356 ? -0.287 -34.979 23.660 1.00 61.16 356 THR A C 1
ATOM 2844 O O . THR A 1 356 ? 0.507 -35.396 24.505 1.00 61.16 356 THR A O 1
ATOM 2847 N N . ASP A 1 357 ? -1.079 -35.778 22.951 1.00 63.56 357 ASP A N 1
ATOM 2848 C CA . ASP A 1 357 ? -1.093 -37.223 23.076 1.00 63.56 357 ASP A CA 1
ATOM 2849 C C . ASP A 1 357 ? 0.007 -37.842 22.212 1.00 63.56 357 ASP A C 1
ATOM 2851 O O . ASP A 1 357 ? 0.010 -37.748 20.986 1.00 63.56 357 ASP A O 1
ATOM 2855 N N . GLY A 1 358 ? 0.969 -38.503 22.855 1.00 64.00 358 GLY A N 1
ATOM 2856 C CA . GLY A 1 358 ? 1.944 -39.311 22.132 1.00 64.00 358 GLY A CA 1
ATOM 2857 C C . GLY A 1 358 ? 1.240 -40.423 21.352 1.00 64.00 358 GLY A C 1
ATOM 2858 O O . GLY A 1 358 ? 0.319 -41.058 21.868 1.00 64.00 358 GLY A O 1
ATOM 2859 N N . ILE A 1 359 ? 1.696 -40.690 20.126 1.00 72.19 359 ILE A N 1
ATOM 2860 C CA . ILE A 1 359 ? 1.255 -41.866 19.368 1.00 72.19 359 ILE A CA 1
ATOM 2861 C C . ILE A 1 359 ? 1.548 -43.109 20.233 1.00 72.19 359 ILE A C 1
ATOM 2863 O O . ILE A 1 359 ? 2.684 -43.263 20.697 1.00 72.19 359 ILE A O 1
ATOM 2867 N N . PRO A 1 360 ? 0.552 -43.969 20.519 1.00 77.12 360 PRO A N 1
ATOM 2868 C CA . PRO A 1 360 ? 0.769 -45.146 21.348 1.00 77.12 360 PRO A CA 1
ATOM 2869 C C . PRO A 1 360 ? 1.778 -46.083 20.678 1.00 77.12 360 PRO A C 1
ATOM 2871 O O . PRO A 1 360 ? 1.700 -46.329 19.482 1.00 77.12 360 PRO A O 1
ATOM 2874 N N . ALA A 1 361 ? 2.720 -46.616 21.458 1.00 78.94 361 ALA A N 1
ATOM 2875 C CA . ALA A 1 361 ? 3.738 -47.534 20.954 1.00 78.94 361 ALA A CA 1
ATOM 2876 C C . ALA A 1 361 ? 3.101 -48.828 20.411 1.00 78.94 361 ALA A C 1
ATOM 2878 O O . ALA A 1 361 ? 2.602 -49.663 21.181 1.00 78.94 361 ALA A O 1
ATOM 2879 N N . GLU A 1 362 ? 3.137 -49.008 19.092 1.00 83.00 362 GLU A N 1
ATOM 2880 C CA . GLU A 1 362 ? 2.529 -50.151 18.408 1.00 83.00 362 GLU A CA 1
ATOM 2881 C C . GLU A 1 362 ? 3.487 -51.348 18.399 1.00 83.00 362 GLU A C 1
ATOM 2883 O O . GLU A 1 362 ? 3.078 -52.494 18.635 1.00 83.00 362 GLU A O 1
ATOM 2888 N N . THR A 1 363 ? 4.783 -51.076 18.231 1.00 87.38 363 THR A N 1
ATOM 2889 C CA . THR A 1 363 ? 5.849 -52.082 18.163 1.00 87.38 363 THR A CA 1
ATOM 2890 C C . THR A 1 363 ? 6.527 -52.332 19.514 1.00 87.38 363 THR A C 1
ATOM 2892 O O . THR A 1 363 ? 6.504 -51.511 20.434 1.00 87.38 363 THR A O 1
ATOM 2895 N N . ASP A 1 364 ? 7.178 -53.490 19.648 1.00 83.12 364 ASP A N 1
ATOM 2896 C CA . ASP A 1 364 ? 7.925 -53.836 20.865 1.00 83.12 364 ASP A CA 1
ATOM 2897 C C . ASP A 1 364 ? 9.157 -52.940 21.081 1.00 83.12 364 ASP A C 1
ATOM 2899 O O . ASP A 1 364 ? 9.545 -52.679 22.221 1.00 83.12 364 ASP A O 1
ATOM 2903 N N . GLU A 1 365 ? 9.740 -52.418 20.000 1.00 77.44 365 GLU A N 1
ATOM 2904 C CA . GLU A 1 365 ? 10.867 -51.485 20.047 1.00 77.44 365 GLU A CA 1
ATOM 2905 C C . GLU A 1 365 ? 10.440 -50.103 20.567 1.00 77.44 365 GLU A C 1
ATOM 2907 O O . GLU A 1 365 ? 11.091 -49.540 21.450 1.00 77.44 365 GLU A O 1
ATOM 2912 N N . GLU A 1 366 ? 9.296 -49.591 20.107 1.00 80.75 366 GLU A N 1
ATOM 2913 C CA . GLU A 1 366 ? 8.707 -48.344 20.610 1.00 80.75 366 GLU A CA 1
ATOM 2914 C C . GLU A 1 366 ? 8.308 -48.465 22.081 1.00 80.75 366 GLU A C 1
ATOM 2916 O O . GLU A 1 366 ? 8.580 -47.555 22.866 1.00 80.75 366 GLU A O 1
ATOM 2921 N N . ARG A 1 367 ? 7.741 -49.611 22.491 1.00 85.38 367 ARG A N 1
ATOM 2922 C CA . ARG A 1 367 ? 7.421 -49.880 23.902 1.00 85.38 367 ARG A CA 1
ATOM 2923 C C . ARG A 1 367 ? 8.681 -49.861 24.769 1.00 85.38 367 ARG A C 1
ATOM 2925 O O . ARG A 1 367 ? 8.680 -49.242 25.833 1.00 85.38 367 ARG A O 1
ATOM 2932 N N . ALA A 1 368 ? 9.772 -50.474 24.306 1.00 81.38 368 ALA A N 1
ATOM 2933 C CA . ALA A 1 368 ? 11.049 -50.480 25.020 1.00 81.38 368 ALA A CA 1
ATOM 2934 C C . ALA A 1 368 ? 11.684 -49.079 25.117 1.00 81.38 368 ALA A C 1
ATOM 2936 O O . ALA A 1 368 ? 12.224 -48.713 26.165 1.00 81.38 368 ALA A O 1
ATOM 2937 N N . ASN A 1 369 ? 11.605 -48.277 24.054 1.00 78.94 369 ASN A N 1
ATOM 2938 C CA . ASN A 1 369 ? 12.115 -46.905 24.042 1.00 78.94 369 ASN A CA 1
ATOM 2939 C C . ASN A 1 369 ? 11.280 -45.970 24.926 1.00 78.94 369 ASN A C 1
ATOM 2941 O O . ASN A 1 369 ? 11.848 -45.191 25.693 1.00 78.94 369 ASN A O 1
ATOM 2945 N N . TYR A 1 370 ? 9.953 -46.109 24.906 1.00 79.94 370 TYR A N 1
ATOM 2946 C CA . TYR A 1 370 ? 9.056 -45.391 25.810 1.00 79.94 370 TYR A CA 1
ATOM 2947 C C . TYR A 1 370 ? 9.368 -45.713 27.277 1.00 79.94 370 TYR A C 1
ATOM 2949 O O . TYR A 1 370 ? 9.456 -44.819 28.117 1.00 79.94 370 TYR A O 1
ATOM 2957 N N . GLN A 1 371 ? 9.648 -46.979 27.588 1.00 79.81 371 GLN A N 1
ATOM 2958 C CA . GLN A 1 371 ? 10.002 -47.401 28.942 1.00 79.81 371 GLN A CA 1
ATOM 2959 C C . GLN A 1 371 ? 11.351 -46.823 29.409 1.00 79.81 371 GLN A C 1
ATOM 2961 O O . GLN A 1 371 ? 11.468 -46.398 30.558 1.00 79.81 371 GLN A O 1
ATOM 2966 N N . LYS A 1 372 ? 12.350 -46.724 28.517 1.00 78.44 372 LYS A N 1
ATOM 2967 C CA . LYS A 1 372 ? 13.620 -46.022 28.795 1.00 78.44 372 LYS A CA 1
ATOM 2968 C C . LYS A 1 372 ? 13.417 -44.525 29.031 1.00 78.44 372 LYS A C 1
ATOM 2970 O O . LYS A 1 372 ? 14.029 -43.968 29.939 1.00 78.44 372 LYS A O 1
ATOM 2975 N N . TYR A 1 373 ? 12.555 -43.887 28.241 1.00 76.38 373 TYR A N 1
ATOM 2976 C CA . TYR A 1 373 ? 12.205 -42.481 28.421 1.00 76.38 373 TYR A CA 1
ATOM 2977 C C . TYR A 1 373 ? 11.560 -42.244 29.789 1.00 76.38 373 TYR A C 1
ATOM 2979 O O . TYR A 1 373 ? 12.040 -41.402 30.544 1.00 76.38 373 TYR A O 1
ATOM 2987 N N . ILE A 1 374 ? 10.549 -43.035 30.161 1.00 79.19 374 ILE A N 1
ATOM 2988 C CA . ILE A 1 374 ? 9.893 -42.916 31.470 1.00 79.19 374 ILE A CA 1
ATOM 2989 C C . ILE A 1 374 ? 10.908 -43.053 32.608 1.00 79.19 374 ILE A C 1
ATOM 2991 O O . ILE A 1 374 ? 10.925 -42.195 33.487 1.00 79.19 374 ILE A O 1
ATOM 2995 N N . LEU A 1 375 ? 11.807 -44.043 32.540 1.00 75.56 375 LEU A N 1
ATOM 2996 C CA . LEU A 1 375 ? 12.887 -44.225 33.518 1.00 75.56 375 LEU A CA 1
ATOM 2997 C C . LEU A 1 375 ? 13.775 -42.975 33.639 1.00 75.56 375 LEU A C 1
ATOM 2999 O O . LEU A 1 375 ? 14.030 -42.518 34.754 1.00 75.56 375 LEU A O 1
ATOM 3003 N N . SER A 1 376 ? 14.160 -42.372 32.508 1.00 68.88 376 SER A N 1
ATOM 3004 C CA . SER A 1 376 ? 14.976 -41.147 32.476 1.00 68.88 376 SER A CA 1
ATOM 3005 C C . SER A 1 376 ? 14.270 -39.906 33.041 1.00 68.88 376 SER A C 1
ATOM 3007 O O . SER A 1 376 ? 14.926 -38.983 33.514 1.00 68.88 376 SER A O 1
ATOM 3009 N N . VAL A 1 377 ? 12.933 -39.878 33.016 1.00 69.69 377 VAL A N 1
ATOM 3010 C CA . VAL A 1 377 ? 12.127 -38.771 33.554 1.00 69.69 377 VAL A CA 1
ATOM 3011 C C . VAL A 1 377 ? 11.841 -38.959 35.046 1.00 69.69 377 VAL A C 1
ATOM 3013 O O . VAL A 1 377 ? 11.777 -37.972 35.781 1.00 69.69 377 VAL A O 1
ATOM 3016 N N . THR A 1 378 ? 11.690 -40.204 35.511 1.00 65.25 378 THR A N 1
ATOM 3017 C CA . THR A 1 378 ? 11.471 -40.522 36.933 1.00 65.25 378 THR A CA 1
ATOM 3018 C C . THR A 1 378 ? 12.722 -40.374 37.799 1.00 65.25 378 THR A C 1
ATOM 3020 O O . THR A 1 378 ? 12.596 -40.091 38.989 1.00 65.25 378 THR A O 1
ATOM 3023 N N . GLU A 1 379 ? 13.921 -40.504 37.231 1.00 61.53 379 GLU A N 1
ATOM 3024 C CA . GLU A 1 379 ? 15.189 -40.277 37.936 1.00 61.53 379 GLU A CA 1
ATOM 3025 C C . GLU A 1 379 ? 15.700 -38.838 37.721 1.00 61.53 379 GLU A C 1
ATOM 3027 O O . GLU A 1 379 ? 16.682 -38.609 37.020 1.00 61.53 379 GLU A O 1
ATOM 3032 N N . LYS A 1 380 ? 15.047 -37.830 38.320 1.00 53.50 380 LYS A N 1
ATOM 3033 C CA . LYS A 1 380 ? 15.586 -36.453 38.344 1.00 53.50 380 LYS A CA 1
ATOM 3034 C C . LYS A 1 380 ? 16.392 -36.177 39.627 1.00 53.50 380 LYS A C 1
ATOM 3036 O O . LYS A 1 380 ? 15.857 -36.388 40.716 1.00 53.50 380 LYS A O 1
ATOM 3041 N N . PRO A 1 381 ? 17.631 -35.647 39.545 1.00 52.22 381 PRO A N 1
ATOM 3042 C CA . PRO A 1 381 ? 18.333 -35.096 40.703 1.00 52.22 381 PRO A CA 1
ATOM 3043 C C . PRO A 1 381 ? 17.691 -33.776 41.167 1.00 52.22 381 PRO A C 1
ATOM 3045 O O . PRO A 1 381 ? 17.006 -33.085 40.414 1.00 52.22 381 PRO A O 1
ATOM 3048 N N . SER A 1 382 ? 17.875 -33.452 42.447 1.00 54.81 382 SER A N 1
ATOM 3049 C CA . SER A 1 382 ? 16.959 -32.620 43.238 1.00 54.81 382 SER A CA 1
ATOM 3050 C C . SER A 1 382 ? 17.039 -31.094 43.066 1.00 54.81 382 SER A C 1
ATOM 3052 O O . SER A 1 382 ? 16.213 -30.409 43.667 1.00 54.81 382 SER A O 1
ATOM 3054 N N . THR A 1 383 ? 17.960 -30.518 42.282 1.00 55.75 383 THR A N 1
ATOM 3055 C CA . THR A 1 383 ? 18.034 -29.048 42.116 1.00 55.75 383 THR A CA 1
ATOM 3056 C C . THR A 1 383 ? 18.563 -28.573 40.754 1.00 55.75 383 THR A C 1
ATOM 3058 O O . THR A 1 383 ? 19.592 -29.019 40.254 1.00 55.75 383 THR A O 1
ATOM 3061 N N . GLU A 1 384 ? 17.899 -27.549 40.204 1.00 47.75 384 GLU A N 1
ATOM 3062 C CA . GLU A 1 384 ? 18.234 -26.845 38.948 1.00 47.75 384 GLU A CA 1
ATOM 3063 C C . GLU A 1 384 ? 19.628 -26.176 38.976 1.00 47.75 384 GLU A C 1
ATOM 3065 O O . GLU A 1 384 ? 20.277 -26.011 37.947 1.00 47.75 384 GLU A O 1
ATOM 3070 N N . ALA A 1 385 ? 20.146 -25.865 40.170 1.00 49.41 385 ALA A N 1
ATOM 3071 C CA . ALA A 1 385 ? 21.475 -25.282 40.370 1.00 49.41 385 ALA A CA 1
ATOM 3072 C C . ALA A 1 385 ? 22.643 -26.277 40.184 1.00 49.41 385 ALA A C 1
ATOM 3074 O O . ALA A 1 385 ? 23.787 -25.847 40.025 1.00 49.41 385 ALA A O 1
ATOM 3075 N N . GLU A 1 386 ? 22.383 -27.588 40.201 1.00 52.75 386 GLU A N 1
ATOM 3076 C CA . GLU A 1 386 ? 23.390 -28.617 39.890 1.00 52.75 386 GLU A CA 1
ATOM 3077 C C . GLU A 1 386 ? 23.453 -28.927 38.390 1.00 52.75 386 GLU A C 1
ATOM 3079 O O . GLU A 1 386 ? 24.496 -29.346 37.896 1.00 52.75 386 GLU A O 1
ATOM 3084 N N . MET A 1 387 ? 22.386 -28.624 37.644 1.00 49.12 387 MET A N 1
ATOM 3085 C CA . MET A 1 387 ? 22.291 -28.865 36.200 1.00 49.12 387 MET A CA 1
ATOM 3086 C C . MET A 1 387 ? 23.208 -27.944 35.369 1.00 49.12 387 MET A C 1
ATOM 3088 O O . MET A 1 387 ? 23.586 -28.300 34.257 1.00 49.12 387 MET A O 1
ATOM 3092 N N . TYR A 1 388 ? 23.593 -26.781 35.917 1.00 49.47 388 TYR A N 1
ATOM 3093 C CA . TYR A 1 388 ? 24.362 -25.732 35.222 1.00 49.47 388 TYR A CA 1
ATOM 3094 C C . TYR A 1 388 ? 25.736 -25.419 35.836 1.00 49.47 388 TYR A C 1
ATOM 3096 O O . TYR A 1 388 ? 26.345 -24.397 35.515 1.00 49.47 388 TYR A O 1
ATOM 3104 N N . LYS A 1 389 ? 26.275 -26.281 36.706 1.00 47.69 389 LYS A N 1
ATOM 3105 C CA . LYS A 1 389 ? 27.688 -26.180 37.103 1.00 47.69 389 LYS A CA 1
ATOM 3106 C C . LYS A 1 389 ? 28.546 -27.018 36.163 1.00 47.69 389 LYS A C 1
ATOM 3108 O O . LYS A 1 389 ? 28.795 -28.187 36.433 1.00 47.69 389 LYS A O 1
ATOM 3113 N N . MET A 1 390 ? 29.045 -26.401 35.094 1.00 47.09 390 MET A N 1
ATOM 3114 C CA . MET A 1 390 ? 30.144 -26.968 34.309 1.00 47.09 390 MET A CA 1
ATOM 3115 C C . MET A 1 390 ? 31.461 -26.228 34.590 1.00 47.09 390 MET A C 1
ATOM 3117 O O . MET A 1 390 ? 31.443 -25.005 34.754 1.00 47.09 390 MET A O 1
ATOM 3121 N N . PRO A 1 391 ? 32.607 -26.932 34.672 1.00 45.91 391 PRO A N 1
ATOM 3122 C CA . PRO A 1 391 ? 33.899 -26.301 34.901 1.00 45.91 391 PRO A CA 1
ATOM 3123 C C . PRO A 1 391 ? 34.305 -25.486 33.668 1.00 45.91 391 PRO A C 1
ATOM 3125 O O . PRO A 1 391 ? 34.292 -25.984 32.542 1.00 45.91 391 PRO A O 1
ATOM 3128 N N . SER A 1 392 ? 34.691 -24.230 33.882 1.00 53.69 392 SER A N 1
ATOM 3129 C CA . SER A 1 392 ? 35.227 -23.351 32.842 1.00 53.69 392 SER A CA 1
ATOM 3130 C C . SER A 1 392 ? 36.490 -23.966 32.223 1.00 53.69 392 SER A C 1
ATOM 3132 O O . SER A 1 392 ? 37.513 -24.075 32.905 1.00 53.69 392 SER A O 1
ATOM 3134 N N . GLY A 1 393 ? 36.393 -24.370 30.952 1.00 54.62 393 GLY A N 1
ATOM 3135 C CA . GLY A 1 393 ? 37.480 -24.930 30.137 1.00 54.62 393 GLY A CA 1
ATOM 3136 C C . GLY A 1 393 ? 37.060 -26.105 29.240 1.00 54.62 393 GLY A C 1
ATOM 3137 O O . GLY A 1 393 ? 37.594 -26.256 28.148 1.00 54.62 393 GLY A O 1
ATOM 3138 N N . GLU A 1 394 ? 36.076 -26.909 29.656 1.00 55.97 394 GLU A N 1
ATOM 3139 C CA . GLU A 1 394 ? 35.607 -28.088 28.896 1.00 55.97 394 GLU A CA 1
ATOM 3140 C C . GLU A 1 394 ? 34.456 -27.754 27.924 1.00 55.97 394 GLU A C 1
ATOM 3142 O O . GLU A 1 394 ? 34.289 -28.414 26.898 1.00 55.97 394 GLU A O 1
ATOM 3147 N N . SER A 1 395 ? 33.699 -26.687 28.209 1.00 56.16 395 SER A N 1
ATOM 3148 C CA . SER A 1 395 ? 32.567 -26.204 27.403 1.00 56.16 395 SER A CA 1
ATOM 3149 C C . SER A 1 395 ? 32.974 -25.711 26.016 1.00 56.16 395 SER A C 1
ATOM 3151 O O . SER A 1 395 ? 32.288 -26.001 25.039 1.00 56.16 395 SER A O 1
ATOM 3153 N N . ASP A 1 396 ? 34.105 -25.012 25.920 1.00 59.38 396 ASP A N 1
ATOM 3154 C CA . ASP A 1 396 ? 34.578 -24.438 24.657 1.00 59.38 396 ASP A CA 1
ATOM 3155 C C . ASP A 1 396 ? 35.050 -25.543 23.703 1.00 59.38 396 ASP A C 1
ATOM 3157 O O . ASP A 1 396 ? 34.810 -25.465 22.505 1.00 59.38 396 ASP A O 1
ATOM 3161 N N . ILE A 1 397 ? 35.606 -26.634 24.244 1.00 71.31 397 ILE A N 1
ATOM 3162 C CA . ILE A 1 397 ? 36.033 -27.812 23.474 1.00 71.31 397 ILE A CA 1
ATOM 3163 C C . ILE A 1 397 ? 34.822 -28.589 22.937 1.00 71.31 397 ILE A C 1
ATOM 3165 O O . ILE A 1 397 ? 34.861 -29.113 21.824 1.00 71.31 397 ILE A O 1
ATOM 3169 N N . ILE A 1 398 ? 33.744 -28.696 23.721 1.00 76.94 398 ILE A N 1
ATOM 3170 C CA . ILE A 1 398 ? 32.502 -29.356 23.286 1.00 76.94 398 ILE A CA 1
ATOM 3171 C C . ILE A 1 398 ? 31.813 -28.521 22.203 1.00 76.94 398 ILE A C 1
ATOM 3173 O O . ILE A 1 398 ? 31.394 -29.075 21.188 1.00 76.94 398 ILE A O 1
ATOM 3177 N N . LEU A 1 399 ? 31.748 -27.199 22.387 1.00 73.94 399 LEU A N 1
ATOM 3178 C CA . LEU A 1 399 ? 31.197 -26.277 21.398 1.00 73.94 399 LEU A CA 1
ATOM 3179 C C . LEU A 1 399 ? 32.010 -26.298 20.098 1.00 73.94 399 LEU A C 1
ATOM 3181 O O . LEU A 1 399 ? 31.433 -26.410 19.022 1.00 73.94 399 LEU A O 1
ATOM 3185 N N . GLU A 1 400 ? 33.340 -26.263 20.186 1.00 75.19 400 GLU A N 1
ATOM 3186 C CA . GLU A 1 400 ? 34.226 -26.339 19.022 1.00 75.19 400 GLU A CA 1
ATOM 3187 C C . GLU A 1 400 ? 34.037 -27.657 18.255 1.00 75.19 400 GLU A C 1
ATOM 3189 O O . GLU A 1 400 ? 33.899 -27.647 17.032 1.00 75.19 400 GLU A O 1
ATOM 3194 N N . LYS A 1 401 ? 33.926 -28.793 18.957 1.00 84.25 401 LYS A N 1
ATOM 3195 C CA . LYS A 1 401 ? 33.621 -30.088 18.327 1.00 84.25 401 LYS A CA 1
ATOM 3196 C C . LYS A 1 401 ? 32.256 -30.102 17.640 1.00 84.25 401 LYS A C 1
ATOM 3198 O O . LYS A 1 401 ? 32.167 -30.585 16.514 1.00 84.25 401 LYS A O 1
ATOM 3203 N N . ALA A 1 402 ? 31.222 -29.562 18.286 1.00 82.75 402 ALA A N 1
ATOM 3204 C CA . ALA A 1 402 ? 29.880 -29.493 17.715 1.00 82.75 402 ALA A CA 1
ATOM 3205 C C . ALA A 1 402 ? 29.839 -28.603 16.461 1.00 82.75 402 ALA A C 1
ATOM 3207 O O . ALA A 1 402 ? 29.232 -28.977 15.463 1.00 82.75 402 ALA A O 1
ATOM 3208 N N . LEU A 1 403 ? 30.536 -27.463 16.470 1.00 84.12 403 LEU A N 1
ATOM 3209 C CA . LEU A 1 403 ? 30.637 -26.579 15.305 1.00 84.12 403 LEU A CA 1
ATOM 3210 C C . LEU A 1 403 ? 31.386 -27.240 14.138 1.00 84.12 403 LEU A C 1
ATOM 3212 O O . LEU A 1 403 ? 30.971 -27.097 12.990 1.00 84.12 403 LEU A O 1
ATOM 3216 N N . ILE A 1 404 ? 32.447 -28.005 14.416 1.00 88.25 404 ILE A N 1
ATOM 3217 C CA . ILE A 1 404 ? 33.158 -28.790 13.393 1.00 88.25 404 ILE A CA 1
ATOM 3218 C C . ILE A 1 404 ? 32.244 -29.871 12.796 1.00 88.25 404 ILE A C 1
ATOM 3220 O O . ILE A 1 404 ? 32.270 -30.106 11.586 1.00 88.25 404 ILE A O 1
ATOM 3224 N N . GLU A 1 405 ? 31.433 -30.530 13.624 1.00 90.31 405 GLU A N 1
ATOM 3225 C CA . GLU A 1 405 ? 30.488 -31.553 13.174 1.00 90.31 405 GLU A CA 1
ATOM 3226 C C . GLU A 1 405 ? 29.360 -30.953 12.324 1.00 90.31 405 GLU A C 1
ATOM 3228 O O . GLU A 1 405 ? 29.082 -31.462 11.240 1.00 90.31 405 GLU A O 1
ATOM 3233 N N . LEU A 1 406 ? 28.795 -29.814 12.735 1.00 87.25 406 LEU A N 1
ATOM 3234 C CA . LEU A 1 406 ? 27.811 -29.072 11.943 1.00 87.25 406 LEU A CA 1
ATOM 3235 C C . LEU A 1 406 ? 28.387 -28.622 10.597 1.00 87.25 406 LEU A C 1
ATOM 3237 O O . LEU A 1 406 ? 27.763 -28.844 9.563 1.00 87.25 406 LEU A O 1
ATOM 3241 N N . GLN A 1 407 ? 29.617 -28.098 10.575 1.00 85.25 407 GLN A N 1
ATOM 3242 C CA . GLN A 1 407 ? 30.285 -27.722 9.326 1.00 85.25 407 GLN A CA 1
ATOM 3243 C C . GLN A 1 407 ? 30.479 -28.926 8.386 1.00 85.25 407 GLN A C 1
ATOM 3245 O O . GLN A 1 407 ? 30.483 -28.779 7.162 1.00 85.25 407 GLN A O 1
ATOM 3250 N N . LYS A 1 408 ? 30.665 -30.132 8.936 1.00 91.50 408 LYS A N 1
ATOM 3251 C CA . LYS A 1 408 ? 30.742 -31.363 8.144 1.00 91.50 408 LYS A CA 1
ATOM 3252 C C . LYS A 1 408 ? 29.379 -31.725 7.550 1.00 91.50 408 LYS A C 1
ATOM 3254 O O . LYS A 1 408 ? 29.325 -32.033 6.362 1.00 91.50 408 LYS A O 1
ATOM 3259 N N . VAL A 1 409 ? 28.307 -31.642 8.339 1.00 91.62 409 VAL A N 1
ATOM 3260 C CA . VAL A 1 409 ? 26.932 -31.890 7.874 1.00 91.62 409 VAL A CA 1
ATOM 3261 C C . VAL A 1 409 ? 26.539 -30.905 6.771 1.00 91.62 409 VAL A C 1
ATOM 3263 O O . VAL A 1 409 ? 26.042 -31.329 5.732 1.00 91.62 409 VAL A O 1
ATOM 3266 N N . GLU A 1 410 ? 26.837 -29.614 6.930 1.00 87.44 410 GLU A N 1
ATOM 3267 C CA . GLU A 1 410 ? 26.566 -28.601 5.899 1.00 87.44 410 GLU A CA 1
ATOM 3268 C C . GLU A 1 410 ? 27.310 -28.892 4.589 1.00 87.44 410 GLU A C 1
ATOM 3270 O O . GLU A 1 410 ? 26.736 -28.781 3.506 1.00 87.44 410 GLU A O 1
ATOM 3275 N N . LYS A 1 411 ? 28.577 -29.323 4.663 1.00 86.94 411 LYS A N 1
ATOM 3276 C CA . LYS A 1 411 ? 29.335 -29.743 3.472 1.00 86.94 411 LYS A CA 1
ATOM 3277 C C . LYS A 1 411 ? 28.716 -30.966 2.799 1.00 86.94 411 LYS A C 1
ATOM 3279 O O . LYS A 1 411 ? 28.660 -31.022 1.574 1.00 86.94 411 LYS A O 1
ATOM 3284 N N . GLU A 1 412 ? 28.258 -31.944 3.578 1.00 89.62 412 GLU A N 1
ATOM 3285 C CA . GLU A 1 412 ? 27.576 -33.126 3.042 1.00 89.62 412 GLU A CA 1
ATOM 3286 C C . GLU A 1 412 ? 26.253 -32.748 2.358 1.00 89.62 412 GLU A C 1
ATOM 3288 O O . GLU A 1 412 ? 25.975 -33.242 1.265 1.00 89.62 412 GLU A O 1
ATOM 3293 N N . GLN A 1 413 ? 25.487 -31.821 2.938 1.00 87.12 413 GLN A N 1
ATOM 3294 C CA . GLN A 1 413 ? 24.266 -31.288 2.336 1.00 87.12 413 GLN A CA 1
ATOM 3295 C C . GLN A 1 413 ? 24.546 -30.573 1.004 1.00 87.12 413 GLN A C 1
ATOM 3297 O O . GLN A 1 413 ? 23.923 -30.902 -0.003 1.00 87.12 413 GLN A O 1
ATOM 3302 N N . GLN A 1 414 ? 25.545 -29.684 0.955 1.00 82.69 414 GLN A N 1
ATOM 3303 C CA . GLN A 1 414 ? 25.942 -28.990 -0.280 1.00 82.69 414 GLN A CA 1
ATOM 3304 C C . GLN A 1 414 ? 26.350 -29.965 -1.400 1.00 82.69 414 GLN A C 1
ATOM 3306 O O . GLN A 1 414 ? 26.023 -29.758 -2.572 1.00 82.69 414 GLN A O 1
ATOM 3311 N N . GLU A 1 415 ? 27.039 -31.058 -1.058 1.00 87.31 415 GLU A N 1
ATOM 3312 C CA . GLU A 1 415 ? 27.397 -32.116 -2.010 1.00 87.31 415 GLU A CA 1
ATOM 3313 C C . GLU A 1 415 ? 26.173 -32.900 -2.512 1.00 87.31 415 GLU A C 1
ATOM 3315 O O . GLU A 1 415 ? 26.130 -33.298 -3.682 1.00 87.31 415 GLU A O 1
ATOM 3320 N N . ILE A 1 416 ? 25.169 -33.128 -1.658 1.00 88.81 416 ILE A N 1
ATOM 3321 C CA . ILE A 1 416 ? 23.898 -33.755 -2.049 1.00 88.81 416 ILE A CA 1
ATOM 3322 C C . ILE A 1 416 ? 23.131 -32.840 -3.008 1.00 88.81 416 ILE A C 1
ATOM 3324 O O . ILE A 1 416 ? 22.764 -33.288 -4.098 1.00 88.81 416 ILE A O 1
ATOM 3328 N N . ASP A 1 417 ? 22.968 -31.562 -2.672 1.00 84.88 417 ASP A N 1
ATOM 3329 C CA . ASP A 1 417 ? 22.245 -30.592 -3.502 1.00 84.88 417 ASP A CA 1
ATOM 3330 C C . ASP A 1 417 ? 22.887 -30.456 -4.890 1.00 84.88 417 ASP A C 1
ATOM 3332 O O . ASP A 1 417 ? 22.208 -30.494 -5.923 1.00 84.88 417 ASP A O 1
ATOM 3336 N N . LYS A 1 418 ? 24.226 -30.423 -4.949 1.00 84.06 418 LYS A N 1
ATOM 3337 C CA . LYS A 1 418 ? 24.973 -30.411 -6.215 1.00 84.06 418 LYS A CA 1
ATOM 3338 C C . LYS A 1 418 ? 24.702 -31.657 -7.063 1.00 84.06 418 LYS A C 1
ATOM 3340 O O . LYS A 1 418 ? 24.596 -31.551 -8.288 1.00 84.06 418 LYS A O 1
ATOM 3345 N N . LYS A 1 419 ? 24.580 -32.841 -6.450 1.00 87.75 419 LYS A N 1
ATOM 3346 C CA . LYS A 1 419 ? 24.244 -34.089 -7.163 1.00 87.75 419 LYS A CA 1
ATOM 3347 C C . LYS A 1 419 ? 22.817 -34.070 -7.703 1.00 87.75 419 LYS A C 1
ATOM 3349 O O . LYS A 1 419 ? 22.621 -34.443 -8.860 1.00 87.75 419 LYS A O 1
ATOM 3354 N N . VAL A 1 420 ? 21.848 -33.611 -6.910 1.00 89.56 420 VAL A N 1
ATOM 3355 C CA . VAL A 1 420 ? 20.445 -33.481 -7.338 1.00 89.56 420 VAL A CA 1
ATOM 3356 C C . VAL A 1 420 ? 20.343 -32.536 -8.532 1.00 89.56 420 VAL A C 1
ATOM 3358 O O . VAL A 1 420 ? 19.726 -32.874 -9.543 1.00 89.56 420 VAL A O 1
ATOM 3361 N N . GLN A 1 421 ? 21.034 -31.399 -8.476 1.00 85.44 421 GLN A N 1
ATOM 3362 C CA . GLN A 1 421 ? 21.019 -30.424 -9.558 1.00 85.44 421 GLN A CA 1
ATOM 3363 C C . GLN A 1 421 ? 21.655 -30.965 -10.849 1.00 85.44 421 GLN A C 1
ATOM 3365 O O . GLN A 1 421 ? 21.090 -30.800 -11.933 1.00 85.44 421 GLN A O 1
ATOM 3370 N N . LYS A 1 422 ? 22.791 -31.672 -10.749 1.00 88.81 422 LYS A N 1
ATOM 3371 C CA . LYS A 1 422 ? 23.403 -32.382 -11.890 1.00 88.81 422 LYS A CA 1
ATOM 3372 C C . LYS A 1 422 ? 22.424 -33.377 -12.519 1.00 88.81 422 LYS A C 1
ATOM 3374 O O . LYS A 1 422 ? 22.281 -33.416 -13.740 1.00 88.81 422 LYS A O 1
ATOM 3379 N N . TYR A 1 423 ? 21.739 -34.164 -11.692 1.00 89.56 423 TYR A N 1
ATOM 3380 C CA . TYR A 1 423 ? 20.767 -35.153 -12.154 1.00 89.56 423 TYR A CA 1
ATOM 3381 C C . TYR A 1 423 ? 19.573 -34.494 -12.866 1.00 89.56 423 TYR A C 1
ATOM 3383 O O . TYR A 1 423 ? 19.200 -34.908 -13.965 1.00 89.56 423 TYR A O 1
ATOM 3391 N N . ARG A 1 424 ? 19.046 -33.392 -12.314 1.00 88.75 424 ARG A N 1
ATOM 3392 C CA . ARG A 1 424 ? 17.980 -32.584 -12.933 1.00 88.75 424 ARG A CA 1
ATOM 3393 C C . ARG A 1 424 ? 18.367 -32.077 -14.323 1.00 88.75 424 ARG A C 1
ATOM 3395 O O . ARG A 1 424 ? 17.578 -32.182 -15.263 1.00 88.75 424 ARG A O 1
ATOM 3402 N N . VAL A 1 425 ? 19.583 -31.549 -14.478 1.00 87.81 425 VAL A N 1
ATOM 3403 C CA . VAL A 1 425 ? 20.094 -31.073 -15.777 1.00 87.81 425 VAL A CA 1
ATOM 3404 C C . VAL A 1 425 ? 20.186 -32.216 -16.794 1.00 87.81 425 VAL A C 1
ATOM 3406 O O . VAL A 1 425 ? 19.816 -32.038 -17.954 1.00 87.81 425 VAL A O 1
ATOM 3409 N N . GLN A 1 426 ? 20.625 -33.407 -16.376 1.00 88.75 426 GLN A N 1
ATOM 3410 C CA . GLN A 1 426 ? 20.720 -34.568 -17.269 1.00 88.75 426 GLN A CA 1
ATOM 3411 C C . GLN A 1 426 ? 19.351 -35.026 -17.787 1.00 88.75 426 GLN A C 1
ATOM 3413 O O . GLN A 1 426 ? 19.227 -35.317 -18.976 1.00 88.75 426 GLN A O 1
ATOM 3418 N N . LEU A 1 427 ? 18.330 -35.044 -16.924 1.00 91.75 427 LEU A N 1
ATOM 3419 C CA . LEU A 1 427 ? 16.966 -35.425 -17.306 1.00 91.75 427 LEU A CA 1
ATOM 3420 C C . LEU A 1 427 ? 16.288 -34.387 -18.209 1.00 91.75 427 LEU A C 1
ATOM 3422 O O . LEU A 1 427 ? 15.586 -34.747 -19.151 1.00 91.75 427 LEU A O 1
ATOM 3426 N N . THR A 1 428 ? 16.509 -33.098 -17.952 1.00 89.56 428 THR A N 1
ATOM 3427 C CA . THR A 1 428 ? 15.835 -32.015 -18.689 1.00 89.56 428 THR A CA 1
ATOM 3428 C C . THR A 1 428 ? 16.481 -31.701 -20.039 1.00 89.56 428 THR A C 1
ATOM 3430 O O . THR A 1 428 ? 15.807 -31.212 -20.946 1.00 89.56 428 THR A O 1
ATOM 3433 N N . LYS A 1 429 ? 17.767 -32.025 -20.234 1.00 88.38 429 LYS A N 1
ATOM 3434 C CA . LYS A 1 429 ? 18.492 -31.786 -21.494 1.00 88.38 429 LYS A CA 1
ATOM 3435 C C . LYS A 1 429 ? 17.788 -32.334 -22.755 1.00 88.38 429 LYS A C 1
ATOM 3437 O O . LYS A 1 429 ? 17.638 -31.558 -23.703 1.00 88.38 429 LYS A O 1
ATOM 3442 N N . PRO A 1 430 ? 17.353 -33.611 -22.829 1.00 92.06 430 PRO A N 1
ATOM 3443 C CA . PRO A 1 430 ? 16.630 -34.113 -24.002 1.00 92.06 430 PRO A CA 1
ATOM 3444 C C . PRO A 1 430 ? 15.273 -33.421 -24.201 1.00 92.06 430 PRO A C 1
ATOM 3446 O O . PRO A 1 430 ? 14.942 -33.080 -25.336 1.00 92.06 430 PRO A O 1
ATOM 3449 N N . LEU A 1 431 ? 14.545 -33.120 -23.119 1.00 91.25 431 LEU A N 1
ATOM 3450 C CA . LEU A 1 431 ? 13.252 -32.426 -23.177 1.00 91.25 431 LEU A CA 1
ATOM 3451 C C . LEU A 1 431 ? 13.394 -31.027 -23.786 1.00 91.25 431 LEU A C 1
ATOM 3453 O O . LEU A 1 431 ? 12.654 -30.656 -24.696 1.00 91.25 431 LEU A O 1
ATOM 3457 N N . PHE A 1 432 ? 14.401 -30.258 -23.364 1.00 91.38 432 PHE A N 1
ATOM 3458 C CA . PHE A 1 432 ? 14.654 -28.940 -23.945 1.00 91.38 432 PHE A CA 1
ATOM 3459 C C . PHE A 1 432 ? 15.115 -29.003 -25.405 1.00 91.38 432 PHE A C 1
ATOM 3461 O O . PHE A 1 432 ? 14.812 -28.089 -26.176 1.00 91.38 432 PHE A O 1
ATOM 3468 N N . ALA A 1 433 ? 15.796 -30.075 -25.820 1.00 90.44 433 ALA A N 1
ATOM 3469 C CA . ALA A 1 433 ? 16.149 -30.286 -27.221 1.00 90.44 433 ALA A CA 1
ATOM 3470 C C . ALA A 1 433 ? 14.916 -30.582 -28.093 1.00 90.44 433 ALA A C 1
ATOM 3472 O O . ALA A 1 433 ? 14.840 -30.096 -29.224 1.00 90.44 433 ALA A O 1
ATOM 3473 N N . GLU A 1 434 ? 13.942 -31.338 -27.582 1.00 92.75 434 GLU A N 1
ATOM 3474 C CA . GLU A 1 434 ? 12.653 -31.563 -28.246 1.00 92.75 434 GLU A CA 1
ATOM 3475 C C . GLU A 1 434 ? 11.822 -30.279 -28.301 1.00 92.75 434 GLU A C 1
ATOM 3477 O O . GLU A 1 434 ? 11.412 -29.865 -29.389 1.00 92.75 434 GLU A O 1
ATOM 3482 N N . ARG A 1 435 ? 11.703 -29.568 -27.172 1.00 94.06 435 ARG A N 1
ATOM 3483 C CA . ARG A 1 435 ? 11.032 -28.262 -27.083 1.00 94.06 435 ARG A CA 1
ATOM 3484 C C . ARG A 1 435 ? 11.588 -27.262 -28.097 1.00 94.06 435 ARG A C 1
ATOM 3486 O O . ARG A 1 435 ? 10.831 -26.589 -28.793 1.00 94.06 435 ARG A O 1
ATOM 3493 N N . ARG A 1 436 ? 12.915 -27.203 -28.253 1.00 93.31 436 ARG A N 1
ATOM 3494 C CA . ARG A 1 436 ? 13.584 -26.327 -29.230 1.00 93.31 436 ARG A CA 1
ATOM 3495 C C . ARG A 1 436 ? 13.171 -26.630 -30.676 1.00 93.31 436 ARG A C 1
ATOM 3497 O O . ARG A 1 436 ? 13.062 -25.706 -31.478 1.00 93.31 436 ARG A O 1
ATOM 3504 N N . LYS A 1 437 ? 12.928 -27.900 -31.035 1.00 93.06 437 LYS A N 1
ATOM 3505 C CA . LYS A 1 437 ? 12.466 -28.274 -32.389 1.00 93.06 437 LYS A CA 1
ATOM 3506 C C . LYS A 1 437 ? 11.048 -27.774 -32.672 1.00 93.06 437 LYS A C 1
ATOM 3508 O O . LYS A 1 437 ? 10.777 -27.402 -33.812 1.00 93.06 437 LYS A O 1
ATOM 3513 N N . ALA A 1 438 ? 10.176 -27.767 -31.663 1.00 92.81 438 ALA A N 1
ATOM 3514 C CA . ALA A 1 438 ? 8.818 -27.237 -31.775 1.00 92.81 438 ALA A CA 1
ATOM 3515 C C . ALA A 1 438 ? 8.826 -25.703 -31.865 1.00 92.81 438 ALA A C 1
ATOM 3517 O O . ALA A 1 438 ? 8.302 -25.142 -32.823 1.00 92.81 438 ALA A O 1
ATOM 3518 N N . ILE A 1 439 ? 9.528 -25.030 -30.943 1.00 92.56 439 ILE A N 1
ATOM 3519 C CA . ILE A 1 439 ? 9.616 -23.560 -30.887 1.00 92.56 439 ILE A CA 1
ATOM 3520 C C . ILE A 1 439 ? 10.113 -22.957 -32.210 1.00 92.56 439 ILE A C 1
ATOM 3522 O O . ILE A 1 439 ? 9.577 -21.956 -32.674 1.00 92.56 439 ILE A O 1
ATOM 3526 N N . ARG A 1 440 ? 11.097 -23.586 -32.869 1.00 90.25 440 ARG A N 1
ATOM 3527 C CA . ARG A 1 440 ? 11.648 -23.108 -34.154 1.00 90.25 440 ARG A CA 1
ATOM 3528 C C . ARG A 1 440 ? 10.636 -23.043 -35.302 1.00 90.25 440 ARG A C 1
ATOM 3530 O O . ARG A 1 440 ? 10.930 -22.411 -36.314 1.00 90.25 440 ARG A O 1
ATOM 3537 N N . GLN A 1 441 ? 9.495 -23.718 -35.183 1.00 90.12 441 GLN A N 1
ATOM 3538 C CA . GLN A 1 441 ? 8.432 -23.697 -36.191 1.00 90.12 441 GLN A CA 1
ATOM 3539 C C . GLN A 1 441 ? 7.474 -22.517 -35.993 1.00 90.12 441 GLN A C 1
ATOM 3541 O O . GLN A 1 441 ? 6.731 -22.185 -36.913 1.00 90.12 441 GLN A O 1
ATOM 3546 N N . ILE A 1 442 ? 7.505 -21.871 -34.822 1.00 90.69 442 ILE A N 1
ATOM 3547 C CA . ILE A 1 442 ? 6.602 -20.784 -34.451 1.00 90.69 442 ILE A CA 1
ATOM 3548 C C . ILE A 1 442 ? 7.245 -19.438 -34.826 1.00 90.69 442 ILE A C 1
ATOM 3550 O O . ILE A 1 442 ? 8.275 -19.058 -34.257 1.00 90.69 442 ILE A O 1
ATOM 3554 N N . PRO A 1 443 ? 6.666 -18.677 -35.774 1.00 89.00 443 PRO A N 1
ATOM 3555 C CA . PRO A 1 443 ? 7.211 -17.385 -36.170 1.00 89.00 443 PRO A CA 1
ATOM 3556 C C . PRO A 1 443 ? 7.226 -16.394 -35.005 1.00 89.00 443 PRO A C 1
ATOM 3558 O O . PRO A 1 443 ? 6.247 -16.272 -34.273 1.00 89.00 443 PRO A O 1
ATOM 3561 N N . LYS A 1 444 ? 8.328 -15.646 -34.869 1.00 89.75 444 LYS A N 1
ATOM 3562 C CA . LYS A 1 444 ? 8.508 -14.588 -33.857 1.00 89.75 444 LYS A CA 1
ATOM 3563 C C . LYS A 1 444 ? 8.304 -15.042 -32.404 1.00 89.75 444 LYS A C 1
ATOM 3565 O O . LYS A 1 444 ? 8.094 -14.194 -31.542 1.00 89.75 444 LYS A O 1
ATOM 3570 N N . PHE A 1 445 ? 8.399 -16.344 -32.117 1.00 94.69 445 PHE A N 1
ATOM 3571 C CA . PHE A 1 445 ? 8.182 -16.891 -30.775 1.00 94.69 445 PHE A CA 1
ATOM 3572 C C . PHE A 1 445 ? 8.992 -16.147 -29.708 1.00 94.69 445 PHE A C 1
ATOM 3574 O O . PHE A 1 445 ? 8.422 -15.568 -28.790 1.00 94.69 445 PHE A O 1
ATOM 3581 N N . TRP A 1 446 ? 10.316 -16.081 -29.876 1.00 95.50 446 TRP A N 1
ATOM 3582 C CA . TRP A 1 446 ? 11.195 -15.446 -28.894 1.00 95.50 446 TRP A CA 1
ATOM 3583 C C . TRP A 1 446 ? 10.957 -13.945 -28.765 1.00 95.50 446 TRP A C 1
ATOM 3585 O O . TRP A 1 446 ? 11.025 -13.421 -27.665 1.00 95.50 446 TRP A O 1
ATOM 3595 N N . TYR A 1 447 ? 10.615 -13.256 -29.851 1.00 94.62 447 TYR A N 1
ATOM 3596 C CA . TYR A 1 447 ? 10.248 -11.844 -29.776 1.00 94.62 447 TYR A CA 1
ATOM 3597 C C . TYR A 1 447 ? 9.000 -11.618 -28.917 1.00 94.62 447 TYR A C 1
ATOM 3599 O O . TYR A 1 447 ? 9.001 -10.725 -28.077 1.00 94.62 447 TYR A O 1
ATOM 3607 N N . ILE A 1 448 ? 7.964 -12.444 -29.095 1.00 93.56 448 ILE A N 1
ATOM 3608 C CA . ILE A 1 448 ? 6.721 -12.363 -28.316 1.00 93.56 448 ILE A CA 1
ATOM 3609 C C . ILE A 1 448 ? 6.998 -12.651 -26.837 1.00 93.56 448 ILE A C 1
ATOM 3611 O O . ILE A 1 448 ? 6.584 -11.872 -25.985 1.00 93.56 448 ILE A O 1
ATOM 3615 N N . VAL A 1 449 ? 7.763 -13.706 -26.540 1.00 95.50 449 VAL A N 1
ATOM 3616 C CA . VAL A 1 449 ? 8.177 -14.054 -25.168 1.00 95.50 449 VAL A CA 1
ATOM 3617 C C . VAL A 1 449 ? 8.912 -12.894 -24.499 1.00 95.50 449 VAL A C 1
ATOM 3619 O O . VAL A 1 449 ? 8.552 -12.480 -23.402 1.00 95.50 449 VAL A O 1
ATOM 3622 N N . LEU A 1 450 ? 9.910 -12.326 -25.179 1.00 94.88 450 LEU A N 1
ATOM 3623 C CA . LEU A 1 450 ? 10.699 -11.213 -24.649 1.00 94.88 450 LEU A CA 1
ATOM 3624 C C . LEU A 1 450 ? 9.882 -9.925 -24.495 1.00 94.88 450 LEU A C 1
ATOM 3626 O O . LEU A 1 450 ? 10.147 -9.141 -23.591 1.00 94.88 450 LEU A O 1
ATOM 3630 N N . ALA A 1 451 ? 8.899 -9.689 -25.366 1.00 92.06 451 ALA A N 1
ATOM 3631 C CA . ALA A 1 451 ? 8.021 -8.529 -25.268 1.00 92.06 451 ALA A CA 1
ATOM 3632 C C . ALA A 1 451 ? 7.001 -8.654 -24.124 1.00 92.06 451 ALA A C 1
ATOM 3634 O O . ALA A 1 451 ? 6.656 -7.631 -23.534 1.00 92.06 451 ALA A O 1
ATOM 3635 N N . GLN A 1 452 ? 6.535 -9.874 -23.833 1.00 92.62 452 GLN A N 1
ATOM 3636 C CA . GLN A 1 452 ? 5.564 -10.168 -22.776 1.00 92.62 452 GLN A CA 1
ATOM 3637 C C . GLN A 1 452 ? 6.183 -10.167 -21.376 1.00 92.62 452 GLN A C 1
ATOM 3639 O O . GLN A 1 452 ? 5.501 -9.832 -20.411 1.00 92.62 452 GLN A O 1
ATOM 3644 N N . HIS A 1 453 ? 7.455 -10.547 -21.254 1.00 92.19 453 HIS A N 1
ATOM 3645 C CA . HIS A 1 453 ? 8.152 -10.561 -19.974 1.00 92.19 453 HIS A CA 1
ATOM 3646 C C . HIS A 1 453 ? 8.229 -9.145 -19.370 1.00 92.19 453 HIS A C 1
ATOM 3648 O O . HIS A 1 453 ? 8.800 -8.241 -19.983 1.00 92.19 453 HIS A O 1
ATOM 3654 N N . GLU A 1 454 ? 7.700 -8.965 -18.152 1.00 85.69 454 GLU A N 1
ATOM 3655 C CA . GLU A 1 454 ? 7.461 -7.645 -17.538 1.00 85.69 454 GLU A CA 1
ATOM 3656 C C . GLU A 1 454 ? 8.742 -6.805 -17.406 1.00 85.69 454 GLU A C 1
ATOM 3658 O O . GLU A 1 454 ? 8.763 -5.636 -17.794 1.00 85.69 454 GLU A O 1
ATOM 3663 N N . ASP A 1 455 ? 9.837 -7.427 -16.958 1.00 89.75 455 ASP A N 1
ATOM 3664 C CA . ASP A 1 455 ? 11.066 -6.693 -16.636 1.00 89.75 455 ASP A CA 1
ATOM 3665 C C . ASP A 1 455 ? 12.090 -6.619 -17.781 1.00 89.75 455 ASP A C 1
ATOM 3667 O O . ASP A 1 455 ? 12.995 -5.785 -17.747 1.00 89.75 455 ASP A O 1
ATOM 3671 N N . PHE A 1 456 ? 11.992 -7.460 -18.822 1.00 92.25 456 PHE A N 1
ATOM 3672 C CA . PHE A 1 456 ? 13.054 -7.603 -19.833 1.00 92.25 456 PHE A CA 1
ATOM 3673 C C . PHE A 1 456 ? 13.355 -6.275 -20.549 1.00 92.25 456 PHE A C 1
ATOM 3675 O O . PHE A 1 456 ? 14.511 -5.942 -20.828 1.00 92.25 456 PHE A O 1
ATOM 3682 N N . GLN A 1 457 ? 12.314 -5.475 -20.790 1.00 89.19 457 GLN A N 1
ATOM 3683 C CA . GLN A 1 457 ? 12.420 -4.180 -21.461 1.00 89.19 457 GLN A CA 1
ATOM 3684 C C . GLN A 1 457 ? 13.202 -3.136 -20.646 1.00 89.19 457 GLN A C 1
ATOM 3686 O O . GLN A 1 457 ? 13.714 -2.181 -21.230 1.00 89.19 457 GLN A O 1
ATOM 3691 N N . GLU A 1 458 ? 13.350 -3.310 -19.328 1.00 89.44 458 GLU A N 1
ATOM 3692 C CA . GLU A 1 458 ? 14.132 -2.401 -18.478 1.00 89.44 458 GLU A CA 1
ATOM 3693 C C . GLU A 1 458 ? 15.650 -2.554 -18.678 1.00 89.44 458 GLU A C 1
ATOM 3695 O O . GLU A 1 458 ? 16.422 -1.631 -18.390 1.00 89.44 458 GLU A O 1
ATOM 3700 N N . TYR A 1 459 ? 16.090 -3.701 -19.204 1.00 89.56 459 TYR A N 1
ATOM 3701 C CA . TYR A 1 459 ? 17.505 -4.047 -19.360 1.00 89.56 459 TYR A CA 1
ATOM 3702 C C . TYR A 1 459 ? 18.107 -3.620 -20.702 1.00 89.56 459 TYR A C 1
ATOM 3704 O O . TYR A 1 459 ? 19.332 -3.594 -20.840 1.00 89.56 459 TYR A O 1
ATOM 3712 N N . ILE A 1 460 ? 17.277 -3.278 -21.687 1.00 90.94 460 ILE A N 1
ATOM 3713 C CA . ILE A 1 460 ? 17.688 -2.983 -23.067 1.00 90.94 460 ILE A CA 1
ATOM 3714 C C . ILE A 1 460 ? 17.204 -1.599 -23.513 1.00 90.94 460 ILE A C 1
ATOM 3716 O O . ILE A 1 460 ? 16.434 -0.935 -22.822 1.00 90.94 460 ILE A O 1
ATOM 3720 N N . GLN A 1 461 ? 17.654 -1.126 -24.677 1.00 90.62 461 GLN A N 1
ATOM 3721 C CA . GLN A 1 461 ? 17.106 0.094 -25.269 1.00 90.62 461 GLN A CA 1
ATOM 3722 C C . GLN A 1 461 ? 15.886 -0.214 -26.140 1.00 90.62 461 GLN A C 1
ATOM 3724 O O . GLN A 1 461 ? 15.793 -1.267 -26.768 1.00 90.62 461 GLN A O 1
ATOM 3729 N N . THR A 1 462 ? 14.967 0.745 -26.252 1.00 89.06 462 THR A N 1
ATOM 3730 C CA . THR A 1 462 ? 13.782 0.619 -27.114 1.00 89.06 462 THR A CA 1
ATOM 3731 C C . THR A 1 462 ? 14.169 0.357 -28.572 1.00 89.06 462 THR A C 1
ATOM 3733 O O . THR A 1 462 ? 13.504 -0.408 -29.267 1.00 89.06 462 THR A O 1
ATOM 3736 N N . GLU A 1 463 ? 15.280 0.934 -29.036 1.00 89.69 463 GLU A N 1
ATOM 3737 C CA . GLU A 1 463 ? 15.811 0.720 -30.380 1.00 89.69 463 GLU A CA 1
ATOM 3738 C C . GLU A 1 463 ? 16.383 -0.687 -30.600 1.00 89.69 463 GLU A C 1
ATOM 3740 O O . GLU A 1 463 ? 16.553 -1.073 -31.753 1.00 89.69 463 GLU A O 1
ATOM 3745 N N . ASP A 1 464 ? 16.677 -1.456 -29.546 1.00 92.19 464 ASP A N 1
ATOM 3746 C CA . ASP A 1 464 ? 17.149 -2.840 -29.671 1.00 92.19 464 ASP A CA 1
ATOM 3747 C C . ASP A 1 464 ? 15.999 -3.789 -30.055 1.00 92.19 464 ASP A C 1
ATOM 3749 O O . ASP A 1 464 ? 16.223 -4.752 -30.791 1.00 92.19 464 ASP A O 1
ATOM 3753 N N . MET A 1 465 ? 14.757 -3.491 -29.640 1.00 90.56 465 MET A N 1
ATOM 3754 C CA . MET A 1 465 ? 13.578 -4.352 -29.852 1.00 90.56 465 MET A CA 1
ATOM 3755 C C . MET A 1 465 ? 13.336 -4.702 -31.323 1.00 90.56 465 MET A C 1
ATOM 3757 O O . MET A 1 465 ? 12.928 -5.823 -31.623 1.00 90.56 465 MET A O 1
ATOM 3761 N N . LYS A 1 466 ? 13.641 -3.782 -32.250 1.00 91.25 466 LYS A N 1
ATOM 3762 C CA . LYS A 1 466 ? 13.503 -4.038 -33.695 1.00 91.25 466 LYS A CA 1
ATOM 3763 C C . LYS A 1 466 ? 14.404 -5.171 -34.186 1.00 91.25 466 LYS A C 1
ATOM 3765 O O . LYS A 1 466 ? 14.080 -5.817 -35.171 1.00 91.25 466 LYS A O 1
ATOM 3770 N N . TYR A 1 467 ? 15.536 -5.407 -33.521 1.00 93.12 467 TYR A N 1
ATOM 3771 C CA . TYR A 1 467 ? 16.459 -6.474 -33.897 1.00 93.12 467 TYR A CA 1
ATOM 3772 C C . TYR A 1 467 ? 16.174 -7.786 -33.175 1.00 93.12 467 TYR A C 1
ATOM 3774 O O . TYR A 1 467 ? 16.514 -8.850 -33.692 1.00 93.12 467 TYR A O 1
ATOM 3782 N N . LEU A 1 468 ? 15.523 -7.727 -32.011 1.00 92.88 468 LEU A N 1
ATOM 3783 C CA . LEU A 1 468 ? 15.089 -8.919 -31.283 1.00 92.88 468 LEU A CA 1
ATOM 3784 C C . LEU A 1 468 ? 13.988 -9.681 -32.031 1.00 92.88 468 LEU A C 1
ATOM 3786 O O . LEU A 1 468 ? 13.882 -10.895 -31.883 1.00 92.88 468 LEU A O 1
ATOM 3790 N N . GLU A 1 469 ? 13.235 -9.005 -32.905 1.00 91.75 469 GLU A N 1
ATOM 3791 C CA . GLU A 1 469 ? 12.297 -9.642 -33.841 1.00 91.75 469 GLU A CA 1
ATOM 3792 C C . GLU A 1 469 ? 12.976 -10.679 -34.755 1.00 91.75 469 GLU A C 1
ATOM 3794 O O . GLU A 1 469 ? 12.351 -11.660 -35.158 1.00 91.75 469 GLU A O 1
ATOM 3799 N N . PHE A 1 470 ? 14.273 -10.504 -35.036 1.00 93.88 470 PHE A N 1
ATOM 3800 C CA . PHE A 1 470 ? 15.062 -11.406 -35.878 1.00 93.88 470 PHE A CA 1
ATOM 3801 C C . PHE A 1 470 ? 15.716 -12.558 -35.103 1.00 93.88 470 PHE A C 1
ATOM 3803 O O . PHE A 1 470 ? 16.516 -13.301 -35.678 1.00 93.88 470 PHE A O 1
ATOM 3810 N N . ILE A 1 471 ? 15.407 -12.736 -33.811 1.00 94.69 471 ILE A N 1
ATOM 3811 C CA . ILE A 1 471 ? 15.846 -13.913 -33.052 1.00 94.69 471 ILE A CA 1
ATOM 3812 C C . ILE A 1 471 ? 15.034 -15.120 -33.516 1.00 94.69 471 ILE A C 1
ATOM 3814 O O . ILE A 1 471 ? 13.868 -15.299 -33.162 1.00 94.69 471 ILE A O 1
ATOM 3818 N N . LYS A 1 472 ? 15.686 -15.988 -34.287 1.00 91.88 472 LYS A N 1
ATOM 3819 C CA . LYS A 1 472 ? 15.115 -17.262 -34.726 1.00 91.88 472 LYS A CA 1
ATOM 3820 C C . LYS A 1 472 ? 15.137 -18.309 -33.621 1.00 91.88 472 LYS A C 1
ATOM 3822 O O . LYS A 1 472 ? 14.266 -19.171 -33.561 1.00 91.88 472 LYS A O 1
ATOM 3827 N N . ASP A 1 473 ? 16.167 -18.278 -32.784 1.00 94.56 473 ASP A N 1
ATOM 3828 C CA . ASP A 1 473 ? 16.403 -19.320 -31.794 1.00 94.56 473 ASP A CA 1
ATOM 3829 C C . ASP A 1 473 ? 17.220 -18.779 -30.619 1.00 94.56 473 ASP A C 1
ATOM 3831 O O . ASP A 1 473 ? 18.263 -18.154 -30.821 1.00 94.56 473 ASP A O 1
ATOM 3835 N N . LEU A 1 474 ? 16.748 -19.060 -29.407 1.00 95.81 474 LEU A N 1
ATOM 3836 C CA . LEU A 1 474 ? 17.412 -18.782 -28.140 1.00 95.81 474 LEU A CA 1
ATOM 3837 C C . LEU A 1 474 ? 17.508 -20.095 -27.368 1.00 95.81 474 LEU A C 1
ATOM 3839 O O . LEU A 1 474 ? 16.524 -20.821 -27.226 1.00 95.81 474 LEU A O 1
ATOM 3843 N N . TYR A 1 475 ? 18.706 -20.436 -26.903 1.00 95.50 475 TYR A N 1
ATOM 3844 C CA . TYR A 1 475 ? 18.924 -21.688 -26.190 1.00 95.50 475 TYR A CA 1
ATOM 3845 C C . TYR A 1 475 ? 19.901 -21.541 -25.035 1.00 95.50 475 TYR A C 1
ATOM 3847 O O . TYR A 1 475 ? 20.992 -21.003 -25.222 1.00 95.50 475 TYR A O 1
ATOM 3855 N N . VAL A 1 476 ? 19.520 -22.074 -23.873 1.00 95.50 476 VAL A N 1
ATOM 3856 C CA . VAL A 1 476 ? 20.376 -22.171 -22.688 1.00 95.50 476 VAL A CA 1
ATOM 3857 C C . VAL A 1 476 ? 20.813 -23.619 -22.509 1.00 95.50 476 VAL A C 1
ATOM 3859 O O . VAL A 1 476 ? 19.993 -24.512 -22.303 1.00 95.50 476 VAL A O 1
ATOM 3862 N N . GLU A 1 477 ? 22.119 -23.856 -22.573 1.00 92.81 477 GLU A N 1
ATOM 3863 C CA . GLU A 1 477 ? 22.728 -25.139 -22.237 1.00 92.81 477 GLU A CA 1
ATOM 3864 C C . GLU A 1 477 ? 23.385 -25.044 -20.857 1.00 92.81 477 GLU A C 1
ATOM 3866 O O . GLU A 1 477 ? 24.399 -24.372 -20.703 1.00 92.81 477 GLU A O 1
ATOM 3871 N N . LYS A 1 478 ? 22.811 -25.703 -19.845 1.00 92.12 478 LYS A N 1
ATOM 3872 C CA . LYS A 1 478 ? 23.432 -25.830 -18.515 1.00 92.12 478 LYS A CA 1
ATOM 3873 C C . LYS A 1 478 ? 24.639 -26.779 -18.579 1.00 92.12 478 LYS A C 1
ATOM 3875 O O . LYS A 1 478 ? 24.690 -27.652 -19.448 1.00 92.12 478 LYS A O 1
ATOM 3880 N N . MET A 1 479 ? 25.566 -26.654 -17.627 1.00 89.00 479 MET A N 1
ATOM 3881 C CA . MET A 1 479 ? 26.789 -27.466 -17.530 1.00 89.00 479 MET A CA 1
ATOM 3882 C C . MET A 1 479 ? 27.704 -27.323 -18.760 1.00 89.00 479 MET A C 1
ATOM 3884 O O . MET A 1 479 ? 28.270 -28.300 -19.260 1.00 89.00 479 MET A O 1
ATOM 3888 N N . ALA A 1 480 ? 27.826 -26.097 -19.273 1.00 87.19 480 ALA A N 1
ATOM 3889 C CA . ALA A 1 480 ? 28.599 -25.770 -20.467 1.00 87.19 480 ALA A CA 1
ATOM 3890 C C . ALA A 1 480 ? 29.504 -24.556 -20.233 1.00 87.19 480 ALA A C 1
ATOM 3892 O O . ALA A 1 480 ? 29.088 -23.560 -19.645 1.00 87.19 480 ALA A O 1
ATOM 3893 N N . ASP A 1 481 ? 30.729 -24.645 -20.742 1.00 86.94 481 ASP A N 1
ATOM 3894 C CA . ASP A 1 481 ? 31.789 -23.647 -20.611 1.00 86.94 481 ASP A CA 1
ATOM 3895 C C . ASP A 1 481 ? 32.583 -23.550 -21.933 1.00 86.94 481 ASP A C 1
ATOM 3897 O O . ASP A 1 481 ? 32.457 -24.408 -22.811 1.00 86.94 481 ASP A O 1
ATOM 3901 N N . GLU A 1 482 ? 33.433 -22.533 -22.092 1.00 82.31 482 GLU A N 1
ATOM 3902 C CA . GLU A 1 482 ? 34.227 -22.284 -23.307 1.00 82.31 482 GLU A CA 1
ATOM 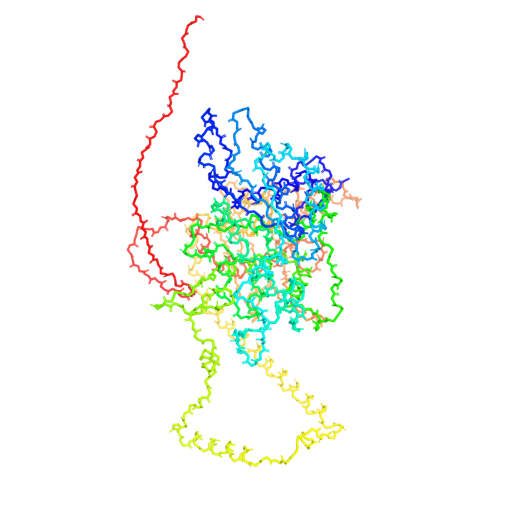3903 C C . GLU A 1 482 ? 35.130 -23.483 -23.661 1.00 82.31 482 GLU A C 1
ATOM 3905 O O . GLU A 1 482 ? 35.413 -23.749 -24.830 1.00 82.31 482 GLU A O 1
ATOM 3910 N N . LYS A 1 483 ? 35.562 -24.245 -22.647 1.00 80.62 483 LYS A N 1
ATOM 3911 C CA . LYS A 1 483 ? 36.423 -25.432 -22.790 1.00 80.62 483 LYS A CA 1
ATOM 3912 C C . LYS A 1 483 ? 35.650 -26.736 -23.024 1.00 80.62 483 LYS A C 1
ATOM 3914 O O . LYS A 1 483 ? 36.284 -27.778 -23.193 1.00 80.62 483 LYS A O 1
ATOM 3919 N N . GLY A 1 484 ? 34.317 -26.693 -23.040 1.00 77.12 484 GLY A N 1
ATOM 3920 C CA . GLY A 1 484 ? 33.445 -27.853 -23.211 1.00 77.12 484 GLY A CA 1
ATOM 3921 C C . GLY A 1 484 ? 32.509 -28.091 -22.018 1.00 77.12 484 GLY A C 1
ATOM 3922 O O . GLY A 1 484 ? 32.171 -27.149 -21.302 1.00 77.12 484 GLY A O 1
ATOM 3923 N N . PRO A 1 485 ? 32.051 -29.340 -21.807 1.00 79.50 485 PRO A N 1
ATOM 3924 C CA . PRO A 1 485 ? 31.163 -29.679 -20.699 1.00 79.50 485 PRO A CA 1
ATOM 3925 C C . PRO A 1 485 ? 31.815 -29.356 -19.355 1.00 79.50 485 PRO A C 1
ATOM 3927 O O . PRO A 1 485 ? 32.967 -29.725 -19.121 1.00 79.50 485 PRO A O 1
ATOM 3930 N N . ASN A 1 486 ? 31.069 -28.705 -18.469 1.00 82.31 486 ASN A N 1
ATOM 3931 C CA . ASN A 1 486 ? 31.524 -28.355 -17.132 1.00 82.31 486 ASN A CA 1
ATOM 3932 C C . ASN A 1 486 ? 30.658 -29.077 -16.097 1.00 82.31 486 ASN A C 1
ATOM 3934 O O . ASN A 1 486 ? 29.439 -29.139 -16.210 1.00 82.31 486 ASN A O 1
ATOM 3938 N N . GLU A 1 487 ? 31.294 -29.672 -15.094 1.00 79.38 487 GLU A N 1
ATOM 3939 C CA . GLU A 1 487 ? 30.591 -30.393 -14.038 1.00 79.38 487 GLU A CA 1
ATOM 3940 C C . GLU A 1 487 ? 29.838 -29.485 -13.063 1.00 79.38 487 GLU A C 1
ATOM 3942 O O . GLU A 1 487 ? 29.087 -29.982 -12.225 1.00 79.38 487 GLU A O 1
ATOM 3947 N N . ASP A 1 488 ? 30.029 -28.174 -13.115 1.00 84.12 488 ASP A N 1
ATOM 3948 C CA . ASP A 1 488 ? 29.287 -27.265 -12.260 1.00 84.12 488 ASP A CA 1
ATOM 3949 C C . ASP A 1 488 ? 27.886 -26.991 -12.839 1.00 84.12 488 ASP A C 1
ATOM 3951 O O . ASP A 1 488 ? 27.780 -26.410 -13.924 1.00 84.12 488 ASP A O 1
ATOM 3955 N N . PRO A 1 489 ? 26.797 -27.371 -12.141 1.00 83.19 489 PRO A N 1
ATOM 3956 C CA . PRO A 1 489 ? 25.441 -27.108 -12.608 1.00 83.19 489 PRO A CA 1
ATOM 3957 C C . PRO A 1 489 ? 25.077 -25.619 -12.695 1.00 83.19 489 PRO A C 1
ATOM 3959 O O . PRO A 1 489 ? 24.092 -25.296 -13.359 1.00 83.19 489 PRO A O 1
ATOM 3962 N N . LYS A 1 490 ? 25.839 -24.726 -12.048 1.00 85.88 490 LYS A N 1
ATOM 3963 C CA . LYS A 1 490 ? 25.642 -23.270 -12.127 1.00 85.88 490 LYS A CA 1
ATOM 3964 C C . LYS A 1 490 ? 26.229 -22.658 -13.405 1.00 85.88 490 LYS A C 1
ATOM 3966 O O . LYS A 1 490 ? 25.894 -21.532 -13.755 1.00 85.88 490 LYS A O 1
ATOM 3971 N N . THR A 1 491 ? 27.082 -23.385 -14.127 1.00 92.50 491 THR A N 1
ATOM 3972 C CA . THR A 1 491 ? 27.629 -22.916 -15.412 1.00 92.50 491 THR A CA 1
ATOM 3973 C C . THR A 1 491 ? 26.640 -23.125 -16.546 1.00 92.50 491 THR A C 1
ATOM 3975 O O . THR A 1 491 ? 25.899 -24.114 -16.569 1.00 92.50 491 THR A O 1
ATOM 3978 N N . PHE A 1 492 ? 26.620 -22.205 -17.509 1.00 95.06 492 PHE A N 1
ATOM 3979 C CA . PHE A 1 492 ? 25.748 -22.334 -18.671 1.00 95.06 492 PHE A CA 1
ATOM 3980 C C . PHE A 1 492 ? 26.225 -21.537 -19.884 1.00 95.06 492 PHE A C 1
ATOM 3982 O O . PHE A 1 492 ? 26.934 -20.539 -19.774 1.00 95.06 492 PHE A O 1
ATOM 3989 N N . ALA A 1 493 ? 25.775 -21.966 -21.059 1.00 96.12 493 ALA A N 1
ATOM 3990 C CA . ALA A 1 493 ? 25.974 -21.287 -22.327 1.00 96.12 493 ALA A CA 1
ATOM 3991 C C . ALA A 1 493 ? 24.638 -20.765 -22.867 1.00 96.12 493 ALA A C 1
ATOM 3993 O O . ALA A 1 493 ? 23.681 -21.524 -23.017 1.00 96.12 493 ALA A O 1
ATOM 3994 N N . LEU A 1 494 ? 24.580 -19.481 -23.205 1.00 96.81 494 LEU A N 1
ATOM 3995 C CA . LEU A 1 494 ? 23.432 -18.841 -23.842 1.00 96.81 494 LEU A CA 1
ATOM 3996 C C . LEU A 1 494 ? 23.739 -18.624 -25.325 1.00 96.81 494 LEU A C 1
ATOM 3998 O O . LEU A 1 494 ? 24.710 -17.953 -25.673 1.00 96.81 494 LEU A O 1
ATOM 4002 N N . THR A 1 495 ? 22.921 -19.201 -26.200 1.00 96.44 495 THR A N 1
ATOM 4003 C CA . THR A 1 495 ? 23.089 -19.130 -27.655 1.00 96.44 495 THR A CA 1
ATOM 4004 C C . THR A 1 495 ? 21.926 -18.395 -28.302 1.00 96.44 495 THR A C 1
ATOM 4006 O O . THR A 1 495 ? 20.783 -18.826 -28.165 1.00 96.44 495 THR A O 1
ATOM 4009 N N . PHE A 1 496 ? 22.230 -17.350 -29.071 1.00 96.50 496 PHE A N 1
ATOM 4010 C CA . PHE A 1 496 ? 21.276 -16.632 -29.916 1.00 96.50 496 PHE A CA 1
ATOM 4011 C C . PHE A 1 496 ? 21.568 -16.903 -31.389 1.00 96.50 496 PHE A C 1
ATOM 4013 O O . PHE A 1 496 ? 22.717 -16.828 -31.821 1.00 96.50 496 PHE A O 1
ATOM 4020 N N . THR A 1 497 ? 20.528 -17.176 -32.173 1.00 96.06 497 THR A N 1
ATOM 4021 C CA . THR A 1 497 ? 20.599 -17.243 -33.637 1.00 96.06 497 THR A CA 1
ATOM 4022 C C . THR A 1 497 ? 19.749 -16.133 -34.227 1.00 96.06 497 THR A C 1
ATOM 4024 O O . THR A 1 497 ? 18.530 -16.129 -34.048 1.00 96.06 497 THR A O 1
ATOM 4027 N N . PHE A 1 498 ? 20.392 -15.219 -34.947 1.00 94.69 498 PHE A N 1
ATOM 4028 C CA . PHE A 1 498 ? 19.736 -14.134 -35.663 1.00 94.69 498 PHE A CA 1
ATOM 4029 C C . PHE A 1 498 ? 19.605 -14.490 -37.140 1.00 94.69 498 PHE A C 1
ATOM 4031 O O . PHE A 1 498 ? 20.575 -14.922 -37.767 1.00 94.69 498 PHE A O 1
ATOM 4038 N N . GLU A 1 499 ? 18.421 -14.276 -37.704 1.00 92.81 499 GLU A N 1
ATOM 4039 C CA . GLU A 1 499 ? 18.156 -14.441 -39.131 1.00 92.81 499 GLU A CA 1
ATOM 4040 C C . GLU A 1 499 ? 17.204 -13.336 -39.589 1.00 92.81 499 GLU A C 1
ATOM 4042 O O . GLU A 1 499 ? 16.079 -13.235 -39.102 1.00 92.81 499 GLU A O 1
ATOM 4047 N N . SER A 1 500 ? 17.664 -12.491 -40.515 1.00 89.69 500 SER A N 1
ATOM 4048 C CA . SER A 1 500 ? 16.872 -11.388 -41.064 1.00 89.69 500 SER A CA 1
ATOM 4049 C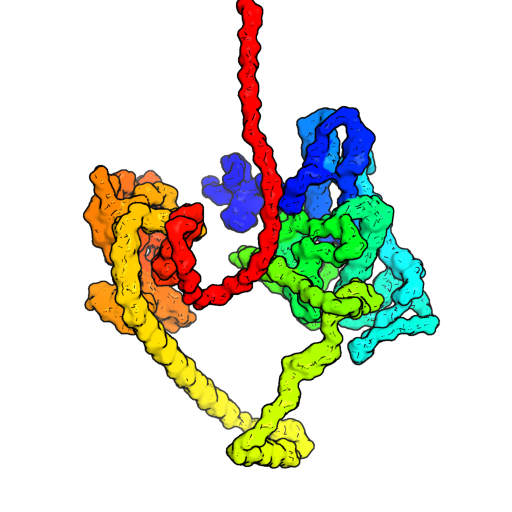 C . SER A 1 500 ? 16.738 -11.523 -42.586 1.00 89.69 500 SER A C 1
ATOM 4051 O O . SER A 1 500 ? 17.717 -11.853 -43.265 1.00 89.69 500 SER A O 1
ATOM 4053 N N . PRO A 1 501 ? 15.544 -11.285 -43.154 1.00 81.56 501 PRO A N 1
ATOM 4054 C CA . PRO A 1 501 ? 15.311 -11.451 -44.584 1.00 81.56 501 PRO A CA 1
ATOM 4055 C C . PRO A 1 501 ? 15.949 -10.341 -45.436 1.00 81.56 501 PRO A C 1
ATOM 4057 O O . PRO A 1 501 ? 16.400 -10.632 -46.545 1.00 81.56 501 PRO A O 1
ATOM 4060 N N . ASN A 1 502 ? 16.041 -9.096 -44.943 1.00 83.56 502 ASN A N 1
ATOM 4061 C CA . ASN A 1 502 ? 16.567 -7.960 -45.717 1.00 83.56 502 ASN A CA 1
ATOM 4062 C C . ASN A 1 502 ? 17.935 -7.460 -45.223 1.00 83.56 502 ASN A C 1
ATOM 4064 O O . ASN A 1 502 ? 18.359 -6.368 -45.606 1.00 83.56 502 ASN A O 1
ATOM 4068 N N . LYS A 1 503 ? 18.664 -8.269 -44.439 1.00 84.88 503 LYS A N 1
ATOM 4069 C CA . LYS A 1 503 ? 19.988 -7.935 -43.880 1.00 84.88 503 LYS A CA 1
ATOM 4070 C C . LYS A 1 503 ? 19.974 -6.713 -42.954 1.00 84.88 503 LYS A C 1
ATOM 4072 O O . LYS A 1 503 ? 20.955 -5.972 -42.895 1.00 84.88 503 LYS A O 1
ATOM 4077 N N . GLU A 1 504 ? 18.882 -6.519 -42.218 1.00 88.19 504 GLU A N 1
ATOM 4078 C CA . GLU A 1 504 ? 18.788 -5.555 -41.117 1.00 88.19 504 GLU A CA 1
ATOM 4079 C C . GLU A 1 504 ? 19.826 -5.865 -40.023 1.00 88.19 504 GLU A C 1
ATOM 4081 O O . GLU A 1 504 ? 20.446 -4.965 -39.456 1.00 88.19 504 GLU A O 1
ATOM 4086 N N . ILE A 1 505 ? 20.066 -7.158 -39.787 1.00 90.94 505 ILE A N 1
ATOM 4087 C CA . ILE A 1 505 ? 21.185 -7.693 -39.008 1.00 90.94 505 ILE A CA 1
ATOM 4088 C C . ILE A 1 505 ? 21.799 -8.884 -39.753 1.00 90.94 505 ILE A C 1
ATOM 4090 O O . ILE A 1 505 ? 21.075 -9.710 -40.319 1.00 90.94 505 ILE A O 1
ATOM 4094 N N . ASP A 1 506 ? 23.129 -8.981 -39.775 1.00 90.44 506 ASP A N 1
ATOM 4095 C CA . ASP A 1 506 ? 23.809 -10.109 -40.411 1.00 90.44 506 ASP A CA 1
ATOM 4096 C C . ASP A 1 506 ? 23.407 -11.424 -39.724 1.00 90.44 506 ASP A C 1
ATOM 4098 O O . ASP A 1 506 ? 23.361 -11.516 -38.494 1.00 90.44 506 ASP A O 1
ATOM 4102 N N . SER A 1 507 ? 23.086 -12.441 -40.532 1.00 93.25 507 SER A N 1
ATOM 4103 C CA . SER A 1 507 ? 22.701 -13.755 -40.011 1.00 93.25 507 SER A CA 1
ATOM 4104 C C . SER A 1 507 ? 23.891 -14.391 -39.307 1.00 93.25 507 SER A C 1
ATOM 4106 O O . SER A 1 507 ? 24.941 -14.603 -39.915 1.00 93.25 507 SER A O 1
ATOM 4108 N N . GLN A 1 508 ? 23.729 -14.674 -38.020 1.00 95.31 508 GLN A N 1
ATOM 4109 C CA . GLN A 1 508 ? 24.818 -15.109 -37.156 1.00 95.31 508 GLN A CA 1
ATOM 4110 C C . GLN A 1 508 ? 24.291 -15.924 -35.978 1.00 95.31 508 GLN A C 1
ATOM 4112 O O . GLN A 1 508 ? 23.147 -15.768 -35.546 1.00 95.31 508 GLN A O 1
ATOM 4117 N N . THR A 1 509 ? 25.160 -16.766 -35.428 1.00 96.50 509 THR A N 1
ATOM 4118 C CA . THR A 1 509 ? 24.902 -17.505 -34.194 1.00 96.50 509 THR A CA 1
ATOM 4119 C C . THR A 1 509 ? 25.983 -17.148 -33.193 1.00 96.50 509 THR A C 1
ATOM 4121 O O . THR A 1 509 ? 27.167 -17.321 -33.477 1.00 96.50 509 THR A O 1
ATOM 4124 N N . VAL A 1 510 ? 25.575 -16.638 -32.035 1.00 96.38 510 VAL A N 1
ATOM 4125 C CA . VAL A 1 510 ? 26.486 -16.171 -30.990 1.00 96.38 510 VAL A CA 1
ATOM 4126 C C . VAL A 1 510 ? 26.207 -16.948 -29.718 1.00 96.38 510 VAL A C 1
ATOM 4128 O O . VAL A 1 510 ? 25.084 -16.936 -29.216 1.00 96.38 510 VAL A O 1
ATOM 4131 N N . THR A 1 511 ? 27.239 -17.605 -29.195 1.00 96.56 511 THR A N 1
ATOM 4132 C CA . THR A 1 511 ? 27.191 -18.340 -27.929 1.00 96.56 511 THR A CA 1
ATOM 4133 C C . THR A 1 511 ? 28.063 -17.634 -26.903 1.00 96.56 511 THR A C 1
ATOM 4135 O O . THR A 1 511 ? 29.222 -17.323 -27.177 1.00 96.56 511 THR A O 1
ATOM 4138 N N . LYS A 1 512 ? 27.500 -17.388 -25.722 1.00 96.06 512 LYS A N 1
ATOM 4139 C CA . LYS A 1 512 ? 28.168 -16.756 -24.587 1.00 96.06 512 LYS A CA 1
ATOM 4140 C C . LYS A 1 512 ? 28.158 -17.696 -23.386 1.00 96.06 512 LYS A C 1
ATOM 4142 O O . LYS A 1 512 ? 27.115 -18.263 -23.077 1.00 96.06 512 LYS A O 1
ATOM 4147 N N . TYR A 1 513 ? 29.304 -17.841 -22.726 1.00 96.19 513 TYR A N 1
ATOM 4148 C CA . TYR A 1 513 ? 29.506 -18.766 -21.606 1.00 96.19 513 TYR A CA 1
ATOM 4149 C C . TYR A 1 513 ? 29.560 -18.020 -20.275 1.00 96.19 513 TYR A C 1
ATOM 4151 O O . TYR A 1 513 ? 30.214 -16.975 -20.183 1.00 96.19 513 TYR A O 1
ATOM 4159 N N . PHE A 1 514 ? 28.892 -18.574 -19.265 1.00 95.88 514 PHE A N 1
ATOM 4160 C CA . PHE A 1 514 ? 28.721 -18.005 -17.932 1.00 95.88 514 PHE A CA 1
ATOM 4161 C C . PHE A 1 514 ? 29.165 -18.992 -16.854 1.00 95.88 514 PHE A C 1
ATOM 4163 O O . PHE A 1 514 ? 28.940 -20.200 -16.964 1.00 95.88 514 PHE A O 1
ATOM 4170 N N . TYR A 1 515 ? 29.769 -18.458 -15.797 1.00 93.38 515 TYR A N 1
ATOM 4171 C CA . TYR A 1 515 ? 30.215 -19.216 -14.634 1.00 93.38 515 TYR A CA 1
ATOM 4172 C C . TYR A 1 515 ? 30.038 -18.397 -13.356 1.00 93.38 515 TYR A C 1
ATOM 4174 O O . TYR A 1 515 ? 30.044 -17.167 -13.392 1.00 93.38 515 TYR A O 1
ATOM 4182 N N . THR A 1 516 ? 29.888 -19.078 -12.224 1.00 90.12 516 THR A N 1
ATOM 4183 C CA . THR A 1 516 ? 29.777 -18.437 -10.911 1.00 90.12 516 THR A CA 1
ATOM 4184 C C . THR A 1 516 ? 31.155 -18.315 -10.272 1.00 90.12 516 THR A C 1
ATOM 4186 O O . THR A 1 516 ? 31.926 -19.274 -10.246 1.00 90.12 516 THR A O 1
ATOM 4189 N N . GLU A 1 517 ? 31.466 -17.138 -9.740 1.00 87.56 517 GLU A N 1
ATOM 4190 C CA . GLU A 1 517 ? 32.674 -16.876 -8.964 1.00 87.56 517 GLU A CA 1
ATOM 4191 C C . GLU A 1 517 ? 32.281 -16.456 -7.545 1.00 87.56 517 GLU A C 1
ATOM 4193 O O . GLU A 1 517 ? 31.478 -15.539 -7.358 1.00 87.56 517 GLU A O 1
ATOM 4198 N N . VAL A 1 518 ? 32.843 -17.139 -6.545 1.00 85.69 518 VAL A N 1
ATOM 4199 C CA . VAL A 1 518 ? 32.627 -16.834 -5.126 1.00 85.69 518 VAL A CA 1
ATOM 4200 C C . VAL A 1 518 ? 33.734 -15.908 -4.651 1.00 85.69 518 VAL A C 1
ATOM 4202 O O . VAL A 1 518 ? 34.917 -16.230 -4.778 1.00 85.69 518 VAL A O 1
ATOM 4205 N N . ASN A 1 519 ? 33.364 -14.762 -4.087 1.00 80.19 519 ASN A N 1
ATOM 4206 C CA . ASN A 1 519 ? 34.334 -13.845 -3.511 1.00 80.19 519 ASN A CA 1
ATOM 4207 C C . ASN A 1 519 ? 34.922 -14.453 -2.216 1.00 80.19 519 ASN A C 1
ATOM 4209 O O . ASN A 1 519 ? 34.162 -14.709 -1.280 1.00 80.19 519 ASN A O 1
ATOM 4213 N N . PRO A 1 520 ? 36.249 -14.667 -2.125 1.00 76.19 520 PRO A N 1
ATOM 4214 C CA . PRO A 1 520 ? 36.870 -15.316 -0.969 1.00 76.19 520 PRO A CA 1
ATOM 4215 C C . PRO A 1 520 ? 36.792 -14.487 0.321 1.00 76.19 520 PRO A C 1
ATOM 4217 O O . PRO A 1 520 ? 36.851 -15.064 1.403 1.00 76.19 520 PRO A O 1
ATOM 4220 N N . ASP A 1 521 ? 36.644 -13.163 0.220 1.00 73.62 521 ASP A N 1
ATOM 4221 C CA . ASP A 1 521 ? 36.609 -12.262 1.375 1.00 73.62 521 ASP A CA 1
ATOM 4222 C C . ASP A 1 521 ? 35.189 -12.092 1.940 1.00 73.62 521 ASP A C 1
ATOM 4224 O O . ASP A 1 521 ? 35.020 -11.904 3.144 1.00 73.62 521 ASP A O 1
ATOM 4228 N N . THR A 1 522 ? 34.161 -12.140 1.083 1.00 74.25 522 THR A N 1
ATOM 4229 C CA . THR A 1 522 ? 32.761 -11.879 1.475 1.00 74.25 522 THR A CA 1
ATOM 4230 C C . THR A 1 522 ? 31.856 -13.108 1.424 1.00 74.25 522 THR A C 1
ATOM 4232 O O . THR A 1 522 ? 30.753 -13.061 1.959 1.00 74.25 522 THR A O 1
ATOM 4235 N N . GLY A 1 523 ? 32.283 -14.188 0.763 1.00 75.00 523 GLY A N 1
ATOM 4236 C CA . GLY A 1 523 ? 31.467 -15.380 0.518 1.00 75.00 523 GLY A CA 1
ATOM 4237 C C . GLY A 1 523 ? 30.331 -15.178 -0.492 1.00 75.00 523 GLY A C 1
ATOM 4238 O O . GLY A 1 523 ? 29.551 -16.099 -0.709 1.00 75.00 523 GLY A O 1
ATOM 4239 N N . TYR A 1 524 ? 30.218 -13.996 -1.110 1.00 77.94 524 TYR A N 1
ATOM 4240 C CA . TYR A 1 524 ? 29.144 -13.688 -2.054 1.00 77.94 524 TYR A CA 1
ATOM 4241 C C . TYR A 1 524 ? 29.419 -14.322 -3.422 1.00 77.94 524 TYR A C 1
ATOM 4243 O O . TYR A 1 524 ? 30.521 -14.187 -3.963 1.00 77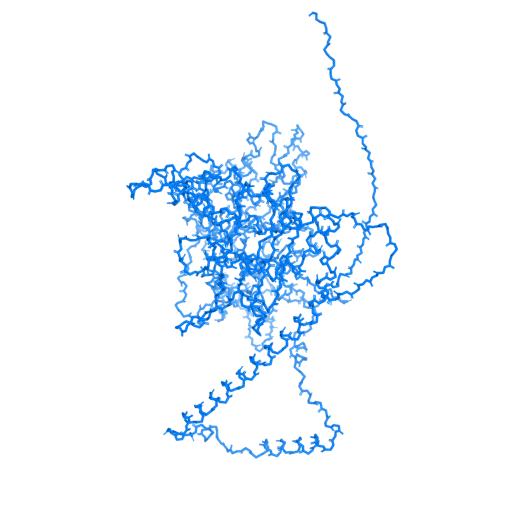.94 524 TYR A O 1
ATOM 4251 N N . GLU A 1 525 ? 28.419 -14.996 -3.984 1.00 85.12 525 GLU A N 1
ATOM 4252 C CA . GLU A 1 525 ? 28.479 -15.569 -5.328 1.00 85.12 525 GLU A CA 1
ATOM 4253 C C . GLU A 1 525 ? 28.058 -14.525 -6.368 1.00 85.12 525 GLU A C 1
ATOM 4255 O O . GLU A 1 525 ? 27.089 -13.803 -6.159 1.00 85.12 525 GLU A O 1
ATOM 4260 N N . SER A 1 526 ? 28.772 -14.441 -7.492 1.00 87.94 526 SER A N 1
ATOM 4261 C CA . SER A 1 526 ? 28.363 -13.593 -8.619 1.00 87.94 526 SER A CA 1
ATOM 4262 C C . SER A 1 526 ? 28.562 -14.291 -9.958 1.00 87.94 526 SER A C 1
ATOM 4264 O O . SER A 1 526 ? 29.500 -15.077 -10.124 1.00 87.94 526 SER A O 1
ATOM 4266 N N . ILE A 1 527 ? 27.702 -13.997 -10.929 1.00 92.44 527 ILE A N 1
ATOM 4267 C CA . ILE A 1 527 ? 27.817 -14.518 -12.293 1.00 92.44 527 ILE A CA 1
ATOM 4268 C C . ILE A 1 527 ? 28.860 -13.697 -13.058 1.00 92.44 527 ILE A C 1
ATOM 4270 O O . ILE A 1 527 ? 28.835 -12.465 -13.087 1.00 92.44 527 ILE A O 1
ATOM 4274 N N . LYS A 1 528 ? 29.779 -14.393 -13.723 1.00 93.62 528 LYS A N 1
ATOM 4275 C CA . LYS A 1 528 ? 30.770 -13.852 -14.659 1.00 93.62 528 LYS A CA 1
ATOM 4276 C C . LYS A 1 528 ? 30.582 -14.485 -16.030 1.00 93.62 528 LYS A C 1
ATOM 4278 O O . LYS A 1 528 ? 29.877 -15.482 -16.180 1.00 93.62 528 LYS A O 1
ATOM 4283 N N . SER A 1 529 ? 31.198 -13.899 -17.055 1.00 94.69 529 SER A N 1
ATOM 4284 C CA . SER A 1 529 ? 31.118 -14.459 -18.406 1.00 94.69 529 SER A CA 1
ATOM 4285 C C . SER A 1 529 ? 32.343 -14.198 -19.270 1.00 94.69 529 SER A C 1
ATOM 4287 O O . SER A 1 529 ? 33.122 -13.271 -19.041 1.00 94.69 529 SER A O 1
ATOM 4289 N N . HIS A 1 530 ? 32.474 -15.015 -20.312 1.00 93.00 530 HIS A N 1
ATOM 4290 C CA . HIS A 1 530 ? 33.455 -14.831 -21.376 1.00 93.00 530 HIS A CA 1
ATOM 4291 C C . HIS A 1 530 ? 32.922 -13.871 -22.447 1.00 93.00 530 HIS A C 1
ATOM 4293 O O . HIS A 1 530 ? 31.726 -13.865 -22.748 1.00 93.00 530 HIS A O 1
ATOM 4299 N N . ASP A 1 531 ? 33.803 -13.056 -23.035 1.00 91.50 531 ASP A N 1
ATOM 4300 C CA . ASP A 1 531 ? 33.464 -12.167 -24.155 1.00 91.50 531 ASP A CA 1
ATOM 4301 C C . ASP A 1 531 ? 33.003 -12.988 -25.372 1.00 91.50 531 ASP A C 1
ATOM 4303 O O . ASP A 1 531 ? 33.670 -13.939 -25.779 1.00 91.50 531 ASP A O 1
ATOM 4307 N N . ALA A 1 532 ? 31.868 -12.613 -25.960 1.00 93.56 532 ALA A N 1
ATOM 4308 C CA . ALA A 1 532 ? 31.297 -13.257 -27.134 1.00 93.56 532 ALA A CA 1
ATOM 4309 C C . ALA A 1 532 ? 31.259 -12.263 -28.299 1.00 93.56 532 ALA A C 1
ATOM 4311 O O . ALA A 1 532 ? 30.691 -11.173 -28.207 1.00 93.56 532 ALA A O 1
ATOM 4312 N N . LYS A 1 533 ? 31.860 -12.644 -29.429 1.00 92.81 533 LYS A N 1
ATOM 4313 C CA . LYS A 1 533 ? 31.897 -11.789 -30.620 1.00 92.81 533 LYS A CA 1
ATOM 4314 C C . LYS A 1 533 ? 30.544 -11.816 -31.327 1.00 92.81 533 LYS A C 1
ATOM 4316 O O . LYS A 1 533 ? 30.113 -12.871 -31.779 1.00 92.81 533 LYS A O 1
ATOM 4321 N N . ILE A 1 534 ? 29.931 -10.643 -31.446 1.00 94.25 534 ILE A N 1
ATOM 4322 C CA . ILE A 1 534 ? 28.698 -10.399 -32.197 1.00 94.25 534 ILE A CA 1
ATOM 4323 C C . ILE A 1 534 ? 28.933 -9.289 -33.222 1.00 94.25 534 ILE A C 1
ATOM 4325 O O . ILE A 1 534 ? 29.571 -8.276 -32.915 1.00 94.25 534 ILE A O 1
ATOM 4329 N N . GLU A 1 535 ? 28.405 -9.469 -34.427 1.00 93.38 535 GLU A N 1
ATOM 4330 C CA . GLU A 1 535 ? 28.333 -8.418 -35.437 1.00 93.38 535 GLU A CA 1
ATOM 4331 C C . GLU A 1 535 ? 27.132 -7.518 -35.124 1.00 93.38 535 GLU A C 1
ATOM 4333 O O . GLU A 1 535 ? 25.989 -7.975 -35.058 1.00 93.38 535 GLU A O 1
ATOM 4338 N N . TRP A 1 536 ? 27.396 -6.236 -34.872 1.00 94.12 536 TRP A N 1
ATOM 4339 C CA . TRP A 1 536 ? 26.354 -5.268 -34.526 1.00 94.12 536 TRP A CA 1
ATOM 4340 C C . TRP A 1 536 ? 25.568 -4.863 -35.782 1.00 94.12 536 TRP A C 1
ATOM 4342 O O . TRP A 1 536 ? 26.136 -4.846 -36.876 1.00 94.12 536 TRP A O 1
ATOM 4352 N N . PRO A 1 537 ? 24.291 -4.469 -35.653 1.00 93.38 537 PRO A N 1
ATOM 4353 C CA . PRO A 1 537 ? 23.553 -3.882 -36.764 1.00 93.38 537 PRO A CA 1
ATOM 4354 C C . PRO A 1 537 ? 24.256 -2.635 -37.309 1.00 93.38 537 PRO A C 1
ATOM 4356 O O . PRO A 1 537 ? 24.716 -1.796 -36.535 1.00 93.38 537 PRO A O 1
ATOM 4359 N N . LYS A 1 538 ? 24.285 -2.469 -38.636 1.00 89.94 538 LYS A N 1
ATOM 4360 C CA . LYS A 1 538 ? 25.001 -1.355 -39.293 1.00 89.94 538 LYS A CA 1
ATOM 4361 C C . LYS A 1 538 ? 24.486 0.020 -38.873 1.00 89.94 538 LYS A C 1
ATOM 4363 O O . LYS A 1 538 ? 25.257 0.966 -38.766 1.00 89.94 538 LYS A O 1
ATOM 4368 N N . GLU A 1 539 ? 23.191 0.141 -38.578 1.00 89.94 539 GLU A N 1
ATOM 4369 C CA . GLU A 1 539 ? 22.619 1.394 -38.062 1.00 89.94 539 GLU A CA 1
ATOM 4370 C C . GLU A 1 539 ? 23.160 1.770 -36.673 1.00 89.94 539 GLU A C 1
ATOM 4372 O O . GLU A 1 539 ? 23.031 2.915 -36.247 1.00 89.94 539 GLU A O 1
ATOM 4377 N N . PHE A 1 540 ? 23.766 0.821 -35.954 1.00 93.00 540 PHE A N 1
ATOM 4378 C CA . PHE A 1 540 ? 24.388 1.045 -34.653 1.00 93.00 540 PHE A CA 1
ATOM 4379 C C . PHE A 1 540 ? 25.897 1.312 -34.738 1.00 93.00 540 PHE A C 1
ATOM 4381 O O . PHE A 1 540 ? 26.533 1.469 -33.695 1.00 93.00 540 PHE A O 1
ATOM 4388 N N . ASP A 1 541 ? 26.485 1.446 -35.931 1.00 89.88 541 ASP A N 1
ATOM 4389 C CA . ASP A 1 541 ? 27.921 1.726 -36.098 1.00 89.88 541 ASP A CA 1
ATOM 4390 C C . ASP A 1 541 ? 28.369 2.994 -35.348 1.00 89.88 541 ASP A C 1
ATOM 4392 O O . ASP A 1 541 ? 29.436 3.012 -34.723 1.00 89.88 541 ASP A O 1
ATOM 4396 N N . ASP A 1 542 ? 27.522 4.029 -35.325 1.00 88.00 542 ASP A N 1
ATOM 4397 C CA . ASP A 1 542 ? 27.795 5.308 -34.657 1.00 88.00 542 ASP A CA 1
ATOM 4398 C C . ASP A 1 542 ? 27.782 5.226 -33.125 1.00 88.00 542 ASP A C 1
ATOM 4400 O O . ASP A 1 542 ? 28.380 6.081 -32.457 1.00 88.00 542 ASP A O 1
ATOM 4404 N N . ILE A 1 543 ? 27.102 4.218 -32.566 1.00 90.75 543 ILE A N 1
ATOM 4405 C CA . ILE A 1 543 ? 27.031 3.950 -31.123 1.00 90.75 543 ILE A CA 1
ATOM 4406 C C . ILE A 1 543 ? 27.884 2.747 -30.706 1.00 90.75 543 ILE A C 1
ATOM 4408 O O . ILE A 1 543 ? 28.124 2.573 -29.513 1.00 90.75 543 ILE A O 1
ATOM 4412 N N . ASN A 1 544 ? 28.414 1.968 -31.655 1.00 90.69 544 ASN A N 1
ATOM 4413 C CA . ASN A 1 544 ? 29.191 0.763 -31.391 1.00 90.69 544 ASN A CA 1
ATOM 4414 C C . ASN A 1 544 ? 30.453 1.084 -30.558 1.00 90.69 544 ASN A C 1
ATOM 4416 O O . ASN A 1 544 ? 31.400 1.721 -31.047 1.00 90.69 544 ASN A O 1
ATOM 4420 N N . PRO A 1 545 ? 30.538 0.597 -29.308 1.00 87.62 545 PRO A N 1
ATOM 4421 C CA . PRO A 1 545 ? 31.637 0.926 -28.409 1.00 87.62 545 PRO A CA 1
ATOM 4422 C C . PRO A 1 545 ? 33.019 0.514 -28.933 1.00 87.62 545 PRO A C 1
ATOM 4424 O O . PRO A 1 545 ? 34.011 1.196 -28.658 1.00 87.62 545 PRO A O 1
ATOM 4427 N N . ASN A 1 546 ? 33.104 -0.580 -29.696 1.00 86.06 546 ASN A N 1
ATOM 4428 C CA . ASN A 1 546 ? 34.358 -1.092 -30.244 1.00 86.06 546 ASN A CA 1
ATOM 4429 C C . ASN A 1 546 ? 34.863 -0.225 -31.406 1.00 86.06 546 ASN A C 1
ATOM 4431 O O . ASN A 1 546 ? 36.059 0.076 -31.470 1.00 86.06 546 ASN A O 1
ATOM 4435 N N . LEU A 1 547 ? 33.968 0.243 -32.282 1.00 87.00 547 LEU A N 1
ATOM 4436 C CA . LEU A 1 547 ? 34.314 1.171 -33.367 1.00 87.00 547 LEU A CA 1
ATOM 4437 C C . LEU A 1 547 ? 34.708 2.549 -32.819 1.00 87.00 547 LEU A C 1
ATOM 4439 O O . LEU A 1 547 ? 35.739 3.110 -33.209 1.00 87.00 547 LEU A O 1
ATOM 4443 N N . ILE A 1 548 ? 33.967 3.055 -31.827 1.00 85.50 548 ILE A N 1
ATOM 4444 C CA . ILE A 1 548 ? 34.282 4.328 -31.166 1.00 85.50 548 ILE A CA 1
ATOM 4445 C C . ILE A 1 548 ? 35.666 4.268 -30.504 1.00 85.50 548 ILE A C 1
ATOM 4447 O O . ILE A 1 548 ? 36.466 5.196 -30.683 1.00 85.50 548 ILE A O 1
ATOM 4451 N N . LYS A 1 549 ? 35.992 3.166 -29.808 1.00 83.44 549 LYS A N 1
ATOM 4452 C CA . LYS A 1 549 ? 37.319 2.928 -29.210 1.00 83.44 549 LYS A CA 1
ATOM 4453 C C . LYS A 1 549 ? 38.437 2.912 -30.261 1.00 83.44 549 LYS A C 1
ATOM 4455 O O . LYS A 1 549 ? 39.470 3.538 -30.026 1.00 83.44 549 LYS A O 1
ATOM 4460 N N . LYS A 1 550 ? 38.229 2.272 -31.421 1.00 80.94 550 LYS A N 1
ATOM 4461 C CA . LYS A 1 550 ? 39.203 2.228 -32.535 1.00 80.94 550 LYS A CA 1
ATOM 4462 C C . LYS A 1 550 ? 39.431 3.595 -33.192 1.00 80.94 550 LYS A C 1
ATOM 4464 O O . LYS A 1 550 ? 40.531 3.878 -33.651 1.00 80.94 550 LYS A O 1
ATOM 4469 N N . SER A 1 551 ? 38.435 4.483 -33.183 1.00 71.00 551 SER A N 1
ATOM 4470 C CA . SER A 1 551 ? 38.528 5.834 -33.771 1.00 71.00 551 SER A CA 1
ATOM 4471 C C . SER A 1 551 ? 39.372 6.845 -32.962 1.00 71.00 551 SER A C 1
ATOM 4473 O O . SER A 1 551 ? 39.394 8.042 -33.270 1.00 71.00 551 SER A O 1
ATOM 4475 N N . ARG A 1 552 ? 40.048 6.394 -31.898 1.00 70.56 552 ARG A N 1
ATOM 4476 C CA . ARG A 1 552 ? 40.809 7.221 -30.955 1.00 70.56 552 ARG A CA 1
ATOM 4477 C C . ARG A 1 552 ? 42.181 7.599 -31.535 1.00 70.56 552 ARG A C 1
ATOM 4479 O O . ARG A 1 552 ? 43.168 6.938 -31.241 1.00 70.56 552 ARG A O 1
ATOM 4486 N N . LYS A 1 553 ? 42.246 8.673 -32.333 1.00 56.53 553 LYS A N 1
ATOM 4487 C CA . LYS A 1 553 ? 43.516 9.171 -32.904 1.00 56.53 553 LYS A CA 1
ATOM 4488 C C . LYS A 1 553 ? 44.342 10.068 -31.957 1.00 56.53 553 LYS A C 1
ATOM 4490 O O . LYS A 1 553 ? 45.550 9.910 -31.942 1.00 56.53 553 LYS A O 1
ATOM 4495 N N . ASP A 1 554 ? 43.728 10.867 -31.068 1.00 52.53 554 ASP A N 1
ATOM 4496 C CA . ASP A 1 554 ? 44.462 11.897 -30.284 1.00 52.53 554 ASP A CA 1
ATOM 4497 C C . ASP A 1 554 ? 44.126 11.945 -28.778 1.00 52.53 554 ASP A C 1
ATOM 4499 O O . ASP A 1 554 ? 43.976 13.007 -28.176 1.00 52.53 554 ASP A O 1
ATOM 4503 N N . HIS A 1 555 ? 43.958 10.787 -28.131 1.00 58.00 555 HIS A N 1
ATOM 4504 C CA . HIS A 1 555 ? 43.745 10.660 -26.673 1.00 58.00 555 HIS A CA 1
ATOM 4505 C C . HIS A 1 555 ? 42.500 11.348 -26.056 1.00 58.00 555 HIS A C 1
ATOM 4507 O O . HIS A 1 555 ? 42.164 11.016 -24.917 1.00 58.00 555 HIS A O 1
ATOM 4513 N N . LYS A 1 556 ? 41.744 12.188 -26.777 1.00 61.78 556 LYS A N 1
ATOM 4514 C CA . LYS A 1 556 ? 40.481 12.804 -26.325 1.00 61.78 556 LYS A CA 1
ATOM 4515 C C . LYS A 1 556 ? 39.309 12.451 -27.245 1.00 61.78 556 LYS A C 1
ATOM 4517 O O . LYS A 1 556 ? 39.363 12.650 -28.453 1.00 61.78 556 LYS A O 1
ATOM 4522 N N . TRP A 1 557 ? 38.224 11.947 -26.658 1.00 75.25 557 TRP A N 1
ATOM 4523 C CA . TRP A 1 557 ? 36.934 11.812 -27.341 1.00 75.25 557 TRP A CA 1
ATOM 4524 C C . TRP A 1 557 ? 36.193 13.149 -27.356 1.00 75.25 557 TRP A C 1
ATOM 4526 O O . TRP A 1 557 ? 36.156 13.847 -26.338 1.00 75.25 557 TRP A O 1
ATOM 4536 N N . THR A 1 558 ? 35.559 13.467 -28.485 1.00 81.38 558 THR A N 1
ATOM 4537 C CA . THR A 1 558 ? 34.591 14.566 -28.585 1.00 81.38 558 THR A CA 1
ATOM 4538 C C . THR A 1 558 ? 33.385 14.306 -27.672 1.00 81.38 558 THR A C 1
ATOM 4540 O O . THR A 1 558 ? 33.115 13.165 -27.284 1.00 81.38 558 THR A O 1
ATOM 4543 N N . HIS A 1 559 ? 32.651 15.362 -27.305 1.00 81.62 559 HIS A N 1
ATOM 4544 C CA . HIS A 1 559 ? 31.451 15.245 -26.462 1.00 81.62 559 HIS A CA 1
ATOM 4545 C C . HIS A 1 559 ? 30.402 14.296 -27.059 1.00 81.62 559 HIS A C 1
ATOM 4547 O O . HIS A 1 559 ? 29.804 13.503 -26.333 1.00 81.62 559 HIS A O 1
ATOM 4553 N N . GLU A 1 560 ? 30.238 14.333 -28.378 1.00 84.75 560 GLU A N 1
ATOM 4554 C CA . GLU A 1 560 ? 29.326 13.471 -29.126 1.00 84.75 560 GLU A CA 1
ATOM 4555 C C . GLU A 1 560 ? 29.749 11.998 -29.075 1.00 84.75 560 GLU A C 1
ATOM 4557 O O . GLU A 1 560 ? 28.965 11.153 -28.653 1.00 84.75 560 GLU A O 1
ATOM 4562 N N . LYS A 1 561 ? 31.029 11.683 -29.324 1.00 84.81 561 LYS A N 1
ATOM 4563 C CA . LYS A 1 561 ? 31.546 10.309 -29.189 1.00 84.81 561 LYS A CA 1
ATOM 4564 C C . LYS A 1 561 ? 31.420 9.766 -27.763 1.00 84.81 561 LYS A C 1
ATOM 4566 O O . LYS A 1 561 ? 31.132 8.588 -27.582 1.00 84.81 561 LYS A O 1
ATOM 4571 N N . LYS A 1 562 ? 31.583 10.613 -26.736 1.00 85.12 562 LYS A N 1
ATOM 4572 C CA . LYS A 1 562 ? 31.328 10.236 -25.328 1.00 85.12 562 LYS A CA 1
ATOM 4573 C C . LYS A 1 562 ? 29.848 9.963 -25.051 1.00 85.12 562 LYS A C 1
ATOM 4575 O O . LYS A 1 562 ? 29.535 9.147 -24.185 1.00 85.12 562 LYS A O 1
ATOM 4580 N N . LYS A 1 563 ? 28.932 10.678 -25.710 1.00 88.25 563 LYS A N 1
ATOM 4581 C CA . LYS A 1 563 ? 27.488 10.431 -25.612 1.00 88.25 563 LYS A CA 1
ATOM 4582 C C . LYS A 1 563 ? 27.147 9.104 -26.288 1.00 88.25 563 LYS A C 1
ATOM 4584 O O . LYS A 1 563 ? 26.606 8.237 -25.614 1.00 88.25 563 LYS A O 1
ATOM 4589 N N . ASN A 1 564 ? 27.563 8.913 -27.536 1.00 89.19 564 ASN A N 1
ATOM 4590 C CA . ASN A 1 564 ? 27.292 7.698 -28.305 1.00 89.19 564 ASN A CA 1
ATOM 4591 C C . ASN A 1 564 ? 27.892 6.451 -27.654 1.00 89.19 564 ASN A C 1
ATOM 4593 O O . ASN A 1 564 ? 27.217 5.437 -27.559 1.00 89.19 564 ASN A O 1
ATOM 4597 N N . TYR A 1 565 ? 29.102 6.547 -27.092 1.00 89.25 565 TYR A N 1
ATOM 4598 C CA . TYR A 1 565 ? 29.698 5.453 -26.324 1.00 89.25 565 TYR A CA 1
ATOM 4599 C C . TYR A 1 565 ? 28.829 5.041 -25.126 1.00 89.25 565 TYR A C 1
ATOM 4601 O O . TYR A 1 565 ? 28.649 3.856 -24.870 1.00 89.25 565 TYR A O 1
ATOM 4609 N N . ARG A 1 566 ? 28.278 6.015 -24.385 1.00 87.88 566 ARG A N 1
ATOM 4610 C CA . ARG A 1 566 ? 27.395 5.743 -23.238 1.00 87.88 566 ARG A CA 1
ATOM 4611 C C . ARG A 1 566 ? 26.051 5.156 -23.660 1.00 87.88 566 ARG A C 1
ATOM 4613 O O . ARG A 1 566 ? 25.499 4.376 -22.898 1.00 87.88 566 ARG A O 1
ATOM 4620 N N . VAL A 1 567 ? 25.538 5.545 -24.826 1.00 89.62 567 VAL A N 1
ATOM 4621 C CA . VAL A 1 567 ? 24.327 4.959 -25.418 1.00 89.62 567 VAL A CA 1
ATOM 4622 C C . VAL A 1 567 ? 24.607 3.511 -25.821 1.00 89.62 567 VAL A C 1
ATOM 4624 O O . VAL A 1 567 ? 23.951 2.614 -25.316 1.00 89.62 567 VAL A O 1
ATOM 4627 N N . GLY A 1 568 ? 25.669 3.257 -26.591 1.00 90.00 568 GLY A N 1
ATOM 4628 C CA . GLY A 1 568 ? 26.037 1.903 -27.009 1.00 90.00 568 GLY A CA 1
ATOM 4629 C C . GLY A 1 568 ? 26.357 0.951 -25.858 1.00 90.00 568 GLY A C 1
ATOM 4630 O O . GLY A 1 568 ? 26.031 -0.222 -25.940 1.00 90.00 568 GLY A O 1
ATOM 4631 N N . MET A 1 569 ? 26.930 1.435 -24.749 1.00 90.50 569 MET A N 1
ATOM 4632 C CA . MET A 1 569 ? 27.136 0.622 -23.535 1.00 90.50 569 MET A CA 1
ATOM 4633 C C . MET A 1 569 ? 25.830 0.157 -22.864 1.00 90.50 569 MET A C 1
ATOM 4635 O O . MET A 1 569 ? 25.885 -0.737 -22.024 1.00 90.50 569 MET A O 1
ATOM 4639 N N . LYS A 1 570 ? 24.684 0.765 -23.198 1.00 90.88 570 LYS A N 1
ATOM 4640 C CA . LYS A 1 570 ? 23.353 0.372 -22.711 1.00 90.88 570 LYS A CA 1
ATOM 4641 C C . LYS A 1 570 ? 22.576 -0.499 -23.700 1.00 90.88 570 LYS A C 1
ATOM 4643 O O . LYS A 1 570 ? 21.541 -1.024 -23.319 1.00 90.88 570 LYS A O 1
ATOM 4648 N N . SER A 1 571 ? 23.040 -0.623 -24.942 1.00 94.00 571 SER A N 1
ATOM 4649 C CA . SER A 1 571 ? 22.390 -1.471 -25.942 1.00 94.00 571 SER A CA 1
ATOM 4650 C C . SER A 1 571 ? 22.532 -2.946 -25.572 1.00 94.00 571 SER A C 1
ATOM 4652 O O . SER A 1 571 ? 23.579 -3.365 -25.068 1.00 94.00 571 SER A O 1
ATOM 4654 N N . PHE A 1 572 ? 21.510 -3.741 -25.890 1.00 94.81 572 PHE A N 1
ATOM 4655 C CA . PHE A 1 572 ? 21.521 -5.198 -25.775 1.00 94.81 572 PHE A CA 1
ATOM 4656 C C . PHE A 1 572 ? 22.770 -5.823 -26.415 1.00 94.81 572 PHE A C 1
ATOM 4658 O O . PHE A 1 572 ? 23.357 -6.748 -25.868 1.00 94.81 572 PHE A O 1
ATOM 4665 N N . PHE A 1 573 ? 23.270 -5.280 -27.527 1.00 94.81 573 PHE A N 1
ATOM 4666 C CA . PHE A 1 573 ? 24.458 -5.822 -28.196 1.00 94.81 573 PHE A CA 1
ATOM 4667 C C . PHE A 1 573 ? 25.749 -5.688 -27.363 1.00 94.81 573 PHE A C 1
ATOM 4669 O O . PHE A 1 573 ? 26.697 -6.451 -27.565 1.00 94.81 573 PHE A O 1
ATOM 4676 N N . ALA A 1 574 ? 25.802 -4.771 -26.387 1.00 94.25 574 ALA A N 1
ATOM 4677 C CA . ALA A 1 574 ? 26.932 -4.666 -25.461 1.00 94.25 574 ALA A CA 1
ATOM 4678 C C . ALA A 1 574 ? 26.968 -5.798 -24.425 1.00 94.25 574 ALA A C 1
ATOM 4680 O O . ALA A 1 574 ? 28.060 -6.106 -23.933 1.00 94.25 574 ALA A O 1
ATOM 4681 N N . PHE A 1 575 ? 25.834 -6.455 -24.148 1.00 95.50 575 PHE A N 1
ATOM 4682 C CA . PHE A 1 575 ? 25.746 -7.623 -23.265 1.00 95.50 575 PHE A CA 1
ATOM 4683 C C . PHE A 1 575 ? 26.692 -8.747 -23.703 1.00 95.50 575 PHE A C 1
ATOM 4685 O O . PHE A 1 575 ? 27.353 -9.366 -22.872 1.00 95.50 575 PHE A O 1
ATOM 4692 N N . PHE A 1 576 ? 26.861 -8.954 -25.012 1.00 95.06 576 PHE A N 1
ATOM 4693 C CA . PHE A 1 576 ? 27.754 -9.991 -25.532 1.00 95.06 576 PHE A CA 1
ATOM 4694 C C . PHE A 1 576 ? 29.221 -9.774 -25.129 1.00 95.06 576 PHE A C 1
ATOM 4696 O O . PHE A 1 576 ? 29.934 -10.742 -24.869 1.00 95.06 576 PHE A O 1
ATOM 4703 N N . SER A 1 577 ? 29.624 -8.513 -24.938 1.00 92.81 577 SER A N 1
ATOM 4704 C CA . SER A 1 577 ? 30.968 -8.130 -24.481 1.00 92.81 577 SER A CA 1
ATOM 4705 C C . SER A 1 577 ? 31.129 -7.951 -22.970 1.00 92.81 577 SER A C 1
ATOM 4707 O O . SER A 1 577 ? 32.218 -7.623 -22.495 1.00 92.81 577 SER A O 1
ATOM 4709 N N . TRP A 1 578 ? 30.051 -8.123 -22.204 1.00 95.06 578 TRP A N 1
ATOM 4710 C CA . TRP A 1 578 ? 30.098 -8.068 -20.746 1.00 95.06 578 TRP A CA 1
ATOM 4711 C C . TRP A 1 578 ? 30.912 -9.239 -20.195 1.00 95.06 578 TRP A C 1
ATOM 4713 O O . TRP A 1 578 ? 30.835 -10.331 -20.742 1.00 95.06 578 TRP A O 1
ATOM 4723 N N . THR A 1 579 ? 31.687 -9.032 -19.133 1.00 92.94 579 THR A N 1
ATOM 4724 C CA . THR A 1 579 ? 32.429 -10.115 -18.458 1.00 92.94 579 THR A CA 1
ATOM 4725 C C . THR A 1 579 ? 32.176 -10.156 -16.955 1.00 92.94 579 THR A C 1
ATOM 4727 O O . THR A 1 579 ? 32.444 -11.166 -16.310 1.00 92.94 579 THR A O 1
ATOM 4730 N N . GLY A 1 580 ? 31.656 -9.064 -16.385 1.00 89.00 580 GLY A N 1
ATOM 4731 C CA . GLY A 1 580 ? 31.431 -8.934 -14.945 1.00 89.00 580 GLY A CA 1
ATOM 4732 C C . GLY A 1 580 ? 32.707 -8.628 -14.153 1.00 89.00 580 GLY A C 1
ATOM 4733 O O . GLY A 1 580 ? 32.663 -8.581 -12.925 1.00 89.00 580 GLY A O 1
ATOM 4734 N N . LEU A 1 581 ? 33.839 -8.402 -14.834 1.00 87.31 581 LEU A N 1
ATOM 4735 C CA . LEU A 1 581 ? 35.147 -8.138 -14.217 1.00 87.31 581 LEU A CA 1
ATOM 4736 C C . LEU A 1 581 ? 35.488 -6.645 -14.128 1.00 87.31 581 LEU A C 1
ATOM 4738 O O . LEU A 1 581 ? 36.380 -6.254 -13.375 1.00 87.31 581 LEU A O 1
ATOM 4742 N N . LYS A 1 582 ? 34.827 -5.789 -14.918 1.00 83.81 582 LYS A N 1
ATOM 4743 C CA . LYS A 1 582 ? 35.131 -4.350 -14.972 1.00 83.81 582 LYS A CA 1
ATOM 4744 C C . LYS A 1 582 ? 33.930 -3.521 -14.556 1.00 83.81 582 LYS A C 1
ATOM 4746 O O . LYS A 1 582 ? 33.087 -3.160 -15.378 1.00 83.81 582 LYS A O 1
ATOM 4751 N N . ASP A 1 583 ? 33.932 -3.141 -13.288 1.00 71.12 583 ASP A N 1
ATOM 4752 C CA . ASP A 1 583 ? 32.898 -2.287 -12.727 1.00 71.12 583 ASP A CA 1
ATOM 4753 C C . ASP A 1 583 ? 32.791 -0.942 -13.480 1.00 71.12 583 ASP A C 1
ATOM 4755 O O . ASP A 1 583 ? 33.794 -0.307 -13.832 1.00 71.12 583 ASP A O 1
ATOM 4759 N N . ASN A 1 584 ? 31.554 -0.537 -13.778 1.00 71.94 584 ASN A N 1
ATOM 4760 C CA . ASN A 1 584 ? 31.180 0.696 -14.482 1.00 71.94 584 ASN A CA 1
ATOM 4761 C C . ASN A 1 584 ? 31.783 0.916 -15.893 1.00 71.94 584 ASN A C 1
ATOM 4763 O O . ASN A 1 584 ? 31.629 1.999 -16.471 1.00 71.94 584 ASN A O 1
ATOM 4767 N N . LYS A 1 585 ? 32.469 -0.077 -16.478 1.00 80.31 585 LYS A N 1
ATOM 4768 C CA . LYS A 1 585 ? 33.108 0.015 -17.813 1.00 80.31 585 LYS A CA 1
ATOM 4769 C C . LYS A 1 585 ? 32.546 -0.968 -18.840 1.00 80.31 585 LYS A C 1
ATOM 4771 O O . LYS A 1 585 ? 33.039 -1.001 -19.972 1.00 80.31 585 LYS A O 1
ATOM 4776 N N . GLU A 1 586 ? 31.543 -1.737 -18.444 1.00 88.75 586 GLU A N 1
ATOM 4777 C CA . GLU A 1 586 ? 30.854 -2.752 -19.238 1.00 88.75 586 GLU A CA 1
ATOM 4778 C C . GLU A 1 586 ? 29.336 -2.522 -19.176 1.00 88.75 586 GLU A C 1
ATOM 4780 O O . GLU A 1 586 ? 28.868 -1.544 -18.586 1.00 88.75 586 GLU A O 1
ATOM 4785 N N . PHE A 1 587 ? 28.573 -3.401 -19.825 1.00 90.62 587 PHE A N 1
ATOM 4786 C CA . PHE A 1 587 ? 27.115 -3.407 -19.755 1.00 90.62 587 PHE A CA 1
ATOM 4787 C C . PHE A 1 587 ? 26.646 -3.501 -18.291 1.00 90.62 587 PHE A C 1
ATOM 4789 O O . PHE A 1 587 ? 27.147 -4.323 -17.526 1.00 90.62 587 PHE A O 1
ATOM 4796 N N . ARG A 1 588 ? 25.722 -2.622 -17.888 1.00 86.19 588 ARG A N 1
ATOM 4797 C CA . ARG A 1 588 ? 25.401 -2.379 -16.469 1.00 86.19 588 ARG A CA 1
ATOM 4798 C C . ARG A 1 588 ? 24.714 -3.562 -15.784 1.00 86.19 588 ARG A C 1
ATOM 4800 O O . ARG A 1 588 ? 24.992 -3.802 -14.618 1.00 86.19 588 ARG A O 1
ATOM 4807 N N . TYR A 1 589 ? 23.839 -4.262 -16.496 1.00 89.12 589 TYR A N 1
ATOM 4808 C CA . TYR A 1 589 ? 22.943 -5.266 -15.919 1.00 89.12 589 TYR A CA 1
ATOM 4809 C C . TYR A 1 589 ? 23.258 -6.683 -16.402 1.00 89.12 589 TYR A C 1
ATOM 4811 O O . TYR A 1 589 ? 22.363 -7.481 -16.660 1.00 89.12 589 TYR A O 1
ATOM 4819 N N . GLY A 1 590 ? 24.535 -6.975 -16.650 1.00 91.75 590 GLY A N 1
ATOM 4820 C CA . GLY A 1 590 ? 24.904 -8.226 -17.310 1.00 91.75 590 GLY A CA 1
ATOM 4821 C C . GLY A 1 590 ? 24.645 -9.467 -16.458 1.00 91.75 590 GLY A C 1
ATOM 4822 O O . GLY A 1 590 ? 24.272 -10.495 -17.005 1.00 91.75 590 GLY A O 1
ATOM 4823 N N . GLU A 1 591 ? 24.779 -9.359 -15.138 1.00 93.06 591 GLU A N 1
ATOM 4824 C CA . GLU A 1 591 ? 24.493 -10.458 -14.213 1.00 93.06 591 GLU A CA 1
ATOM 4825 C C . GLU A 1 591 ? 22.991 -10.750 -14.151 1.00 93.06 591 GLU A C 1
ATOM 4827 O O . GLU A 1 591 ? 22.584 -11.868 -14.449 1.00 93.06 591 GLU A O 1
ATOM 4832 N N . GLN A 1 592 ? 22.174 -9.721 -13.901 1.00 94.31 592 GLN A N 1
ATOM 4833 C CA . GLN A 1 592 ? 20.714 -9.844 -13.815 1.00 94.31 592 GLN A CA 1
ATOM 4834 C C . GLN A 1 592 ? 20.114 -10.361 -15.125 1.00 94.31 592 GLN A C 1
ATOM 4836 O O . GLN A 1 592 ? 19.263 -11.244 -15.123 1.00 94.31 592 GLN A O 1
ATOM 4841 N N . LEU A 1 593 ? 20.592 -9.848 -16.265 1.00 94.75 593 LEU A N 1
ATOM 4842 C CA . LEU A 1 593 ? 20.106 -10.283 -17.570 1.00 94.75 593 LEU A CA 1
ATOM 4843 C C . LEU A 1 593 ? 20.501 -11.740 -17.869 1.00 94.75 593 LEU A C 1
ATOM 4845 O O . LEU A 1 593 ? 19.721 -12.476 -18.469 1.00 94.75 593 LEU A O 1
ATOM 4849 N N . ALA A 1 594 ? 21.693 -12.178 -17.452 1.00 95.25 594 ALA A N 1
ATOM 4850 C CA . ALA A 1 594 ? 22.127 -13.565 -17.613 1.00 95.25 594 ALA A CA 1
ATOM 4851 C C . ALA A 1 594 ? 21.308 -14.531 -16.744 1.00 95.25 594 ALA A C 1
ATOM 4853 O O . ALA A 1 594 ? 20.894 -15.584 -17.232 1.00 95.25 594 ALA A O 1
ATOM 4854 N N . GLU A 1 595 ? 21.054 -14.157 -15.490 1.00 94.00 595 GLU A N 1
ATOM 4855 C CA . GLU A 1 595 ? 20.210 -14.909 -14.562 1.00 94.00 595 GLU A CA 1
ATOM 4856 C C . GLU A 1 595 ? 18.787 -15.047 -15.109 1.00 94.00 595 GLU A C 1
ATOM 4858 O O . GLU A 1 595 ? 18.323 -16.171 -15.300 1.00 94.00 595 GLU A O 1
ATOM 4863 N N . MET A 1 596 ? 18.170 -13.929 -15.508 1.00 94.75 596 MET A N 1
ATOM 4864 C CA . MET A 1 596 ? 16.837 -13.877 -16.115 1.00 94.75 596 MET A CA 1
ATOM 4865 C C . MET A 1 596 ? 16.719 -14.779 -17.346 1.00 94.75 596 MET A C 1
ATOM 4867 O O . MET A 1 596 ? 15.770 -15.548 -17.469 1.00 94.75 596 MET A O 1
ATOM 4871 N N . PHE A 1 597 ? 17.698 -14.759 -18.258 1.00 96.12 597 PHE A N 1
ATOM 4872 C CA . PHE A 1 597 ? 17.665 -15.675 -19.400 1.00 96.12 597 PHE A CA 1
ATOM 4873 C C . PHE A 1 597 ? 17.724 -17.146 -18.984 1.00 96.12 597 PHE A C 1
ATOM 4875 O O . PHE A 1 597 ? 17.129 -17.988 -19.653 1.00 96.12 597 PHE A O 1
ATOM 4882 N N . SER A 1 598 ? 18.474 -17.471 -17.932 1.00 93.81 598 SER A N 1
ATOM 4883 C CA . SER A 1 598 ? 18.824 -18.850 -17.596 1.00 93.81 598 SER A CA 1
ATOM 4884 C C . SER A 1 598 ? 17.875 -19.533 -16.609 1.00 93.81 598 SER A C 1
ATOM 4886 O O . SER A 1 598 ? 17.754 -20.759 -16.680 1.00 93.81 598 SER A O 1
ATOM 4888 N N . GLU A 1 599 ? 17.250 -18.772 -15.710 1.00 92.31 599 GLU A N 1
ATOM 4889 C CA . GLU A 1 599 ? 16.364 -19.266 -14.647 1.00 92.31 599 GLU A CA 1
ATOM 4890 C C . GLU A 1 599 ? 14.890 -18.898 -14.884 1.00 92.31 599 GLU A C 1
ATOM 4892 O O . GLU A 1 599 ? 14.024 -19.574 -14.338 1.00 92.31 599 GLU A O 1
ATOM 4897 N N . ASP A 1 600 ? 14.597 -17.913 -15.743 1.00 94.75 600 ASP A N 1
ATOM 4898 C CA . ASP A 1 600 ? 13.233 -17.408 -15.964 1.00 94.75 600 ASP A CA 1
ATOM 4899 C C . ASP A 1 600 ? 12.783 -17.529 -17.437 1.00 94.75 600 ASP A C 1
ATOM 4901 O O . ASP A 1 600 ? 12.101 -18.489 -17.814 1.00 94.75 600 ASP A O 1
ATOM 4905 N N . ILE A 1 601 ? 13.264 -16.641 -18.321 1.00 95.25 601 ILE A N 1
ATOM 4906 C CA . ILE A 1 601 ? 12.810 -16.537 -19.721 1.00 95.25 601 ILE A CA 1
ATOM 4907 C C . ILE A 1 601 ? 12.919 -17.874 -20.455 1.00 95.25 601 ILE A C 1
ATOM 4909 O O . ILE A 1 601 ? 11.996 -18.270 -21.167 1.00 95.25 601 ILE A O 1
ATOM 4913 N N . PHE A 1 602 ? 14.062 -18.566 -20.361 1.00 95.44 602 PHE A N 1
ATOM 4914 C CA . PHE A 1 602 ? 14.238 -19.818 -21.094 1.00 95.44 602 PHE A CA 1
ATOM 4915 C C . PHE A 1 602 ? 13.394 -20.957 -20.508 1.00 95.44 602 PHE A C 1
ATOM 4917 O O . PHE A 1 602 ? 12.717 -21.624 -21.298 1.00 95.44 602 PHE A O 1
ATOM 4924 N N . PRO A 1 603 ? 13.393 -21.237 -19.190 1.00 92.62 603 PRO A N 1
ATOM 4925 C CA . PRO A 1 603 ? 12.496 -22.237 -18.612 1.00 92.62 603 PRO A CA 1
ATOM 4926 C C . PRO A 1 603 ? 11.013 -21.978 -18.913 1.00 92.62 603 PRO A C 1
ATOM 4928 O O . PRO A 1 603 ? 10.364 -22.892 -19.425 1.00 92.62 603 PRO A O 1
ATOM 4931 N N . LEU A 1 604 ? 10.526 -20.745 -18.736 1.00 93.56 604 LEU A N 1
ATOM 4932 C CA . LEU A 1 604 ? 9.103 -20.373 -18.812 1.00 93.56 604 LEU A CA 1
ATOM 4933 C C . LEU A 1 604 ? 8.658 -19.828 -20.184 1.00 93.56 604 LEU A C 1
ATOM 4935 O O . LEU A 1 604 ? 7.556 -19.311 -20.344 1.00 93.56 604 LEU A O 1
ATOM 4939 N N . ALA A 1 605 ? 9.484 -19.978 -21.225 1.00 94.00 605 ALA A N 1
ATOM 4940 C CA . ALA A 1 605 ? 9.230 -19.389 -22.544 1.00 94.00 605 ALA A CA 1
ATOM 4941 C C . ALA A 1 605 ? 7.853 -19.733 -23.147 1.00 94.00 605 ALA A C 1
ATOM 4943 O O . ALA A 1 605 ? 7.259 -18.920 -23.847 1.00 94.00 605 ALA A O 1
ATOM 4944 N N . VAL A 1 606 ? 7.354 -20.953 -22.922 1.00 91.94 606 VAL A N 1
ATOM 4945 C CA . VAL A 1 606 ? 6.059 -21.388 -23.473 1.00 91.94 606 VAL A CA 1
ATOM 4946 C C . VAL A 1 606 ? 4.903 -20.683 -22.765 1.00 91.94 606 VAL A C 1
ATOM 4948 O O . VAL A 1 606 ? 3.984 -20.232 -23.440 1.00 91.94 606 VAL A O 1
ATOM 4951 N N . GLU A 1 607 ? 4.995 -20.513 -21.448 1.00 91.31 607 GLU A N 1
ATOM 4952 C CA . GLU A 1 607 ? 3.992 -19.833 -20.626 1.00 91.31 607 GLU A CA 1
ATOM 4953 C C . GLU A 1 607 ? 3.855 -18.358 -21.025 1.00 91.31 607 GLU A C 1
ATOM 4955 O O . GLU A 1 607 ? 2.756 -17.882 -21.324 1.00 91.31 607 GLU A O 1
ATOM 4960 N N . TYR A 1 608 ? 4.981 -17.653 -21.170 1.00 92.94 608 TYR A N 1
ATOM 4961 C CA . TYR A 1 608 ? 4.979 -16.272 -21.658 1.00 92.94 608 TYR A CA 1
ATOM 4962 C C . TYR A 1 608 ? 4.386 -16.142 -23.062 1.00 92.94 608 TYR A C 1
ATOM 4964 O O . TYR A 1 608 ? 3.660 -15.190 -23.347 1.00 92.94 608 TYR A O 1
ATOM 4972 N N . TYR A 1 609 ? 4.656 -17.103 -23.946 1.00 92.50 609 TYR A N 1
ATOM 4973 C CA . TYR A 1 609 ? 4.063 -17.102 -25.279 1.00 92.50 609 TYR A CA 1
ATOM 4974 C C . TYR A 1 609 ? 2.540 -17.300 -25.229 1.00 92.50 609 TYR A C 1
ATOM 4976 O O . TYR A 1 609 ? 1.814 -16.594 -25.930 1.00 92.50 609 TYR A O 1
ATOM 4984 N N . THR A 1 610 ? 2.044 -18.220 -24.393 1.00 88.31 610 THR A N 1
ATOM 4985 C CA . THR A 1 610 ? 0.601 -18.472 -24.244 1.00 88.31 610 THR A CA 1
ATOM 4986 C C . THR A 1 610 ? -0.137 -17.293 -23.616 1.00 88.31 610 THR A C 1
ATOM 4988 O O . THR A 1 610 ? -1.213 -16.933 -24.090 1.00 88.31 610 THR A O 1
ATOM 4991 N N . LEU A 1 611 ? 0.467 -16.626 -22.626 1.00 86.81 611 LEU A N 1
ATOM 4992 C CA . LEU A 1 611 ? -0.094 -15.424 -22.001 1.00 86.81 611 LEU A CA 1
ATOM 4993 C C . LEU A 1 611 ? -0.232 -14.261 -22.994 1.00 86.81 611 LEU A C 1
ATOM 4995 O O . LEU A 1 611 ? -1.194 -13.499 -22.927 1.00 86.81 611 LEU A O 1
ATOM 4999 N N . ALA A 1 612 ? 0.697 -14.141 -23.945 1.00 83.75 612 ALA A N 1
ATOM 5000 C CA . ALA A 1 612 ? 0.656 -13.109 -24.979 1.00 83.75 612 ALA A CA 1
ATOM 5001 C C . ALA A 1 612 ? -0.376 -13.383 -26.094 1.00 83.75 612 ALA A C 1
ATOM 5003 O O . ALA A 1 612 ? -0.712 -12.474 -26.858 1.00 83.75 612 ALA A O 1
ATOM 5004 N N . ALA A 1 613 ? -0.873 -14.619 -26.214 1.00 69.12 613 ALA A N 1
ATOM 5005 C CA . ALA A 1 613 ? -1.794 -15.043 -27.268 1.00 69.12 613 ALA A CA 1
ATOM 5006 C C . ALA A 1 613 ? -2.998 -15.842 -26.720 1.00 69.12 613 ALA A C 1
ATOM 5008 O O . ALA A 1 613 ? -3.182 -17.007 -27.095 1.00 69.12 613 ALA A O 1
ATOM 5009 N N . PRO A 1 614 ? -3.859 -15.230 -25.880 1.00 55.69 614 PRO A N 1
ATOM 5010 C CA . PRO A 1 614 ? -5.060 -15.880 -25.364 1.00 55.69 614 PRO A CA 1
ATOM 5011 C C . PRO A 1 614 ? -6.047 -16.123 -26.518 1.00 55.69 614 PRO A C 1
ATOM 5013 O O . PRO A 1 614 ? -6.774 -15.226 -26.940 1.00 55.69 614 PRO A O 1
ATOM 5016 N N . GLY A 1 615 ? -6.026 -17.330 -27.090 1.00 54.03 615 GLY A N 1
ATOM 5017 C CA . GLY A 1 615 ? -6.906 -17.726 -28.198 1.00 54.03 615 GLY A CA 1
ATOM 5018 C C . GLY A 1 615 ? -6.336 -18.772 -29.160 1.00 54.03 615 GLY A C 1
ATOM 5019 O O . GLY A 1 615 ? -7.094 -19.361 -29.925 1.00 54.03 615 GLY A O 1
ATOM 5020 N N . ILE A 1 616 ? -5.030 -19.051 -29.129 1.00 51.91 616 ILE A N 1
ATOM 5021 C CA . ILE A 1 616 ? -4.425 -20.120 -29.940 1.00 51.91 616 ILE A CA 1
ATOM 5022 C C . ILE A 1 616 ? -4.480 -21.420 -29.125 1.00 51.91 616 ILE A C 1
ATOM 5024 O O . ILE A 1 616 ? -3.536 -21.738 -28.412 1.00 51.91 616 ILE A O 1
ATOM 5028 N N . GLY A 1 617 ? -5.608 -22.138 -29.184 1.00 47.47 617 GLY A N 1
ATOM 5029 C CA . GLY A 1 617 ? -5.741 -23.450 -28.528 1.00 47.47 617 GLY A CA 1
ATOM 5030 C C . GLY A 1 617 ? -7.130 -23.853 -28.022 1.00 47.47 617 GLY A C 1
ATOM 5031 O O . GLY A 1 617 ? -7.251 -24.943 -27.487 1.00 47.47 617 GLY A O 1
ATOM 5032 N N . LYS A 1 618 ? -8.179 -23.031 -28.187 1.00 45.31 618 LYS A N 1
ATOM 5033 C CA . LYS A 1 618 ? -9.541 -23.377 -27.715 1.00 45.31 618 LYS A CA 1
ATOM 5034 C C . LYS A 1 618 ? -10.354 -24.296 -28.647 1.00 45.31 618 LYS A C 1
ATOM 5036 O O . LYS A 1 618 ? -11.457 -24.679 -28.280 1.00 45.31 618 LYS A O 1
ATOM 5041 N N . ASP A 1 619 ? -9.805 -24.701 -29.794 1.00 38.91 619 ASP A N 1
ATOM 5042 C CA . ASP A 1 619 ? -10.485 -25.573 -30.764 1.00 38.91 619 ASP A CA 1
ATOM 5043 C C . ASP A 1 619 ? -9.777 -26.938 -30.877 1.00 38.91 619 ASP A C 1
ATOM 5045 O O . ASP A 1 619 ? -9.143 -27.244 -31.889 1.00 38.91 619 ASP A O 1
ATOM 5049 N N . GLY A 1 620 ? -9.845 -27.760 -29.829 1.00 36.62 620 GLY A N 1
ATOM 5050 C CA . GLY A 1 620 ? -9.315 -29.125 -29.864 1.00 36.62 620 GLY A CA 1
ATOM 5051 C C . GLY A 1 620 ? -9.415 -29.834 -28.519 1.00 36.62 620 GLY A C 1
ATOM 5052 O O . GLY A 1 620 ? -8.527 -29.671 -27.698 1.00 36.62 620 GLY A O 1
ATOM 5053 N N . GLU A 1 621 ? -10.516 -30.568 -28.348 1.00 39.72 621 GLU A N 1
ATOM 5054 C CA . GLU A 1 621 ? -10.787 -31.674 -27.410 1.00 39.72 621 GLU A CA 1
ATOM 5055 C C . GLU A 1 621 ? -9.781 -31.905 -26.260 1.00 39.72 621 GLU A C 1
ATOM 5057 O O . GLU A 1 621 ? -8.665 -32.373 -26.470 1.00 39.72 621 GLU A O 1
ATOM 5062 N N . ASP A 1 622 ? -10.263 -31.619 -25.048 1.00 42.75 622 ASP A N 1
ATOM 5063 C CA . ASP A 1 622 ? -9.911 -32.167 -23.733 1.00 42.75 622 ASP A CA 1
ATOM 5064 C C . ASP A 1 622 ? -8.814 -33.250 -23.682 1.00 42.75 622 ASP A C 1
ATOM 5066 O O . ASP A 1 622 ? -9.081 -34.435 -23.873 1.00 42.75 622 ASP A O 1
ATOM 5070 N N . GLU A 1 623 ? -7.619 -32.858 -23.237 1.00 37.41 623 GLU A N 1
ATOM 5071 C CA . GLU A 1 623 ? -6.881 -33.608 -22.216 1.00 37.41 623 GLU A CA 1
ATOM 5072 C C . GLU A 1 623 ? -6.281 -32.595 -21.232 1.00 37.41 623 GLU A C 1
ATOM 5074 O O . GLU A 1 623 ? -5.345 -31.856 -21.549 1.00 37.41 623 GLU A O 1
ATOM 5079 N N . GLU A 1 624 ? -6.842 -32.555 -20.022 1.00 43.62 624 GLU A N 1
ATOM 5080 C CA . GLU A 1 624 ? -6.161 -32.035 -18.843 1.00 43.62 624 GLU A CA 1
ATOM 5081 C C . GLU A 1 624 ? -4.811 -32.753 -18.706 1.00 43.62 624 GLU A C 1
ATOM 5083 O O . GLU A 1 624 ? -4.731 -33.894 -18.253 1.00 43.62 624 GLU A O 1
ATOM 5088 N N . SER A 1 625 ? -3.727 -32.085 -19.096 1.00 34.53 625 SER A N 1
ATOM 5089 C CA . SER A 1 625 ? -2.401 -32.442 -18.611 1.00 34.53 625 SER A CA 1
ATOM 5090 C C . SER A 1 625 ? -2.142 -31.630 -17.352 1.00 34.53 625 SER A C 1
ATOM 5092 O O . SER A 1 625 ? -1.531 -30.563 -17.399 1.00 34.53 625 SER A O 1
ATOM 5094 N N . ASP A 1 626 ? -2.600 -32.180 -16.231 1.00 41.50 626 ASP A N 1
ATOM 5095 C CA . ASP A 1 626 ? -2.096 -31.890 -14.895 1.00 41.50 626 ASP A CA 1
ATOM 5096 C C . ASP A 1 626 ? -0.557 -31.960 -14.901 1.00 41.50 626 ASP A C 1
ATOM 5098 O O . ASP A 1 626 ? 0.063 -33.025 -14.930 1.00 41.50 626 ASP A O 1
ATOM 5102 N N . SER A 1 627 ? 0.067 -30.785 -14.931 1.00 32.22 627 SER A N 1
ATOM 5103 C CA . SER A 1 627 ? 1.401 -30.580 -14.387 1.00 32.22 627 SER A CA 1
ATOM 5104 C C . SER A 1 627 ? 1.270 -29.586 -13.245 1.00 32.22 627 SER A C 1
ATOM 5106 O O . SER A 1 627 ? 1.685 -28.436 -13.361 1.00 32.22 627 SER A O 1
ATOM 5108 N N . SER A 1 628 ? 0.692 -30.064 -12.145 1.00 32.28 628 SER A N 1
ATOM 5109 C CA . SER A 1 628 ? 0.886 -29.597 -10.778 1.00 32.28 628 SER A CA 1
ATOM 5110 C C . SER A 1 628 ? 2.211 -28.840 -10.567 1.00 32.28 628 SER A C 1
ATOM 5112 O O . SER A 1 628 ? 3.261 -29.425 -10.283 1.00 32.28 628 SER A O 1
ATOM 5114 N N . SER A 1 629 ? 2.126 -27.514 -10.590 1.00 32.06 629 SER A N 1
ATOM 5115 C CA . SER A 1 629 ? 2.552 -26.707 -9.449 1.00 32.06 629 SER A CA 1
ATOM 5116 C C . SER A 1 629 ? 1.299 -26.015 -8.918 1.00 32.06 629 SER A C 1
ATOM 5118 O O . SER A 1 629 ? 0.782 -25.099 -9.546 1.00 32.06 629 SER A O 1
ATOM 5120 N N . GLU A 1 630 ? 0.792 -26.573 -7.823 1.00 36.56 630 GLU A N 1
ATOM 5121 C CA . GLU A 1 630 ? -0.450 -26.280 -7.106 1.00 36.56 630 GLU A CA 1
ATOM 5122 C C . GLU A 1 630 ? -0.879 -24.798 -7.085 1.00 36.56 630 GLU A C 1
ATOM 5124 O O . GLU A 1 630 ? -0.358 -24.022 -6.292 1.00 36.56 630 GLU A O 1
ATOM 5129 N N . GLU A 1 631 ? -1.916 -24.448 -7.849 1.00 32.25 631 GLU A N 1
ATOM 5130 C CA . GLU A 1 631 ? -2.992 -23.549 -7.407 1.00 32.25 631 GLU A CA 1
ATOM 5131 C C . GLU A 1 631 ? -4.309 -24.109 -7.978 1.00 32.25 631 GLU A C 1
ATOM 5133 O O . GLU A 1 631 ? -4.535 -24.099 -9.185 1.00 32.25 631 GLU A O 1
ATOM 5138 N N . LEU A 1 632 ? -5.138 -24.704 -7.112 1.00 29.53 632 LEU A N 1
ATOM 5139 C CA . LEU A 1 632 ? -6.478 -25.178 -7.459 1.00 29.53 632 LEU A CA 1
ATOM 5140 C C . LEU A 1 632 ? -7.490 -24.070 -7.159 1.00 29.53 632 LEU A C 1
ATOM 5142 O O . LEU A 1 632 ? -7.838 -23.833 -5.999 1.00 29.53 632 LEU A O 1
ATOM 5146 N N . ASP A 1 633 ? -7.956 -23.436 -8.229 1.00 35.50 633 ASP A N 1
ATOM 5147 C CA . ASP A 1 633 ? -9.210 -22.694 -8.294 1.00 35.50 633 ASP A CA 1
ATOM 5148 C C . ASP A 1 633 ? -10.412 -23.654 -8.200 1.00 35.50 633 ASP A C 1
ATOM 5150 O O . ASP A 1 633 ? -10.386 -24.778 -8.707 1.00 35.50 633 ASP A O 1
ATOM 5154 N N . ILE A 1 634 ? -11.493 -23.191 -7.566 1.00 32.84 634 ILE A N 1
ATOM 5155 C CA . ILE A 1 634 ? -12.851 -23.691 -7.804 1.00 32.84 634 ILE A CA 1
ATOM 5156 C C . ILE A 1 634 ? -13.703 -22.475 -8.162 1.00 32.84 634 ILE A C 1
ATOM 5158 O O . ILE A 1 634 ? -13.972 -21.619 -7.315 1.00 32.84 634 ILE A O 1
ATOM 5162 N N . ASP A 1 635 ? -14.102 -22.444 -9.429 1.00 37.62 635 ASP A N 1
ATOM 5163 C CA . ASP A 1 635 ? -15.048 -21.515 -10.032 1.00 37.62 635 ASP A CA 1
ATOM 5164 C C . ASP A 1 635 ? -16.466 -21.652 -9.462 1.00 37.62 635 ASP A C 1
ATOM 5166 O O . ASP A 1 635 ? -16.915 -22.729 -9.059 1.00 37.62 635 ASP A O 1
ATOM 5170 N N . SER A 1 636 ? -17.225 -20.562 -9.574 1.00 33.62 636 SER A N 1
ATOM 5171 C CA . SER A 1 636 ? -18.595 -20.660 -10.079 1.00 33.62 636 SER A CA 1
ATOM 5172 C C . SER A 1 636 ? -18.988 -19.357 -10.773 1.00 33.62 636 SER A C 1
ATOM 5174 O O . SER A 1 636 ? -19.138 -18.319 -10.122 1.00 33.62 636 SER A O 1
ATOM 5176 N N . ASP A 1 637 ? -19.146 -19.469 -12.088 1.00 34.28 637 ASP A N 1
ATOM 5177 C CA . ASP A 1 637 ? -19.703 -18.503 -13.029 1.00 34.28 637 ASP A CA 1
ATOM 5178 C C . ASP A 1 637 ? -21.150 -18.098 -12.703 1.00 34.28 637 ASP A C 1
ATOM 5180 O O . ASP A 1 637 ? -21.955 -18.926 -12.275 1.00 34.28 637 ASP A O 1
ATOM 5184 N N . GLU A 1 638 ? -21.505 -16.858 -13.045 1.00 32.78 638 GLU A N 1
ATOM 5185 C CA . GLU A 1 638 ? -22.826 -16.523 -13.593 1.00 32.78 638 GLU A CA 1
ATOM 5186 C C . GLU A 1 638 ? -22.628 -15.537 -14.763 1.00 32.78 638 GLU A C 1
ATOM 5188 O O . GLU A 1 638 ? -22.343 -14.354 -14.559 1.00 32.78 638 GLU A O 1
ATOM 5193 N N . ASP A 1 639 ? -22.768 -16.057 -15.987 1.00 32.78 639 ASP A N 1
ATOM 5194 C CA . ASP A 1 639 ? -23.051 -15.307 -17.215 1.00 32.78 639 ASP A CA 1
ATOM 5195 C C . ASP A 1 639 ? -24.577 -15.123 -17.367 1.00 32.78 639 ASP A C 1
ATOM 5197 O O . ASP A 1 639 ? -25.345 -16.027 -17.040 1.00 32.78 639 ASP A O 1
ATOM 5201 N N . ASP A 1 640 ? -25.013 -13.961 -17.872 1.00 32.78 640 ASP A N 1
ATOM 5202 C CA . ASP A 1 640 ? -25.847 -13.874 -19.090 1.00 32.78 640 ASP A CA 1
ATOM 5203 C C . ASP A 1 640 ? -26.158 -12.403 -19.473 1.00 32.78 640 ASP A C 1
ATOM 5205 O O . ASP A 1 640 ? -26.875 -11.671 -18.788 1.00 32.78 640 ASP A O 1
ATOM 5209 N N . ASP A 1 641 ? -25.536 -11.986 -20.582 1.00 32.88 641 ASP A N 1
ATOM 5210 C CA . ASP A 1 641 ? -26.086 -11.349 -21.793 1.00 32.88 641 ASP A CA 1
ATOM 5211 C C . ASP A 1 641 ? -27.231 -10.300 -21.738 1.00 32.88 641 ASP A C 1
ATOM 5213 O O . ASP A 1 641 ? -28.348 -10.551 -21.299 1.00 32.88 641 ASP A O 1
ATOM 5217 N N . GLU A 1 642 ? -27.025 -9.136 -22.383 1.00 30.36 642 GLU A N 1
ATOM 5218 C CA . GLU A 1 642 ? -27.449 -8.948 -23.790 1.00 30.36 642 GLU A CA 1
ATOM 5219 C C . GLU A 1 642 ? -27.024 -7.591 -24.417 1.00 30.36 642 GLU A C 1
ATOM 5221 O O . GLU A 1 642 ? -26.847 -6.557 -23.771 1.00 30.36 642 GLU A O 1
ATOM 5226 N N . ASP A 1 643 ? -26.854 -7.667 -25.739 1.00 33.91 643 ASP A N 1
ATOM 5227 C CA . ASP A 1 643 ? -26.201 -6.793 -26.724 1.00 33.91 643 ASP A CA 1
ATOM 5228 C C . ASP A 1 643 ? -27.016 -5.533 -27.137 1.00 33.91 643 ASP A C 1
ATOM 5230 O O . ASP A 1 643 ? -28.195 -5.412 -26.833 1.00 33.91 643 ASP A O 1
ATOM 5234 N N . TYR A 1 644 ? -26.390 -4.586 -27.859 1.00 28.72 644 TYR A N 1
ATOM 5235 C CA . TYR A 1 644 ? -26.871 -3.996 -29.134 1.00 28.72 644 TYR A CA 1
ATOM 5236 C C . TYR A 1 644 ? -26.050 -2.762 -29.583 1.00 28.72 644 TYR A C 1
ATOM 5238 O O . TYR A 1 644 ? -25.998 -1.695 -28.966 1.00 28.72 644 TYR A O 1
ATOM 5246 N N . LYS A 1 645 ? -25.446 -2.905 -30.769 1.00 31.62 645 LYS A N 1
ATOM 5247 C CA . LYS A 1 645 ? -24.631 -1.933 -31.524 1.00 31.62 645 LYS A CA 1
ATOM 5248 C C . LYS A 1 645 ? -25.414 -0.755 -32.154 1.00 31.62 645 LYS A C 1
ATOM 5250 O O . LYS A 1 645 ? -26.286 -0.998 -32.977 1.00 31.62 645 LYS A O 1
ATOM 5255 N N . LYS A 1 646 ? -24.841 0.462 -31.992 1.00 32.41 646 LYS A N 1
ATOM 5256 C CA . LYS A 1 646 ? -24.623 1.581 -32.978 1.00 32.41 646 LYS A CA 1
ATOM 5257 C C . LYS A 1 646 ? -25.871 2.257 -33.631 1.00 32.41 646 LYS A C 1
ATOM 5259 O O . LYS A 1 646 ? -26.938 1.672 -33.583 1.00 32.41 646 LYS A O 1
ATOM 5264 N N . PRO A 1 647 ? -25.791 3.446 -34.308 1.00 33.88 647 PRO A N 1
ATOM 5265 C CA . PRO A 1 647 ? -24.613 4.198 -34.791 1.00 33.88 647 PRO A CA 1
ATOM 5266 C C . PRO A 1 647 ? -24.628 5.747 -34.630 1.00 33.88 647 PRO A C 1
ATOM 5268 O O . PRO A 1 647 ? -25.621 6.391 -34.304 1.00 33.88 647 PRO A O 1
ATOM 5271 N N . ALA A 1 648 ? -23.483 6.354 -34.965 1.00 30.09 648 ALA A N 1
ATOM 5272 C CA . ALA A 1 648 ? -23.272 7.793 -35.127 1.00 30.09 648 ALA A CA 1
ATOM 5273 C C . ALA A 1 648 ? -24.013 8.383 -36.348 1.00 30.09 648 ALA A C 1
ATOM 5275 O O . ALA A 1 648 ? -23.953 7.830 -37.449 1.00 30.09 648 ALA A O 1
ATOM 5276 N N . SER A 1 649 ? -24.638 9.555 -36.175 1.00 28.58 649 SER A N 1
ATOM 5277 C CA . SER A 1 649 ? -25.305 10.319 -37.236 1.00 28.58 649 SER A CA 1
ATOM 5278 C C . SER A 1 649 ? -24.467 11.518 -37.716 1.00 28.58 649 SER A C 1
ATOM 5280 O O . SER A 1 649 ? -23.956 12.329 -36.943 1.00 28.58 649 SER A O 1
ATOM 5282 N N . LYS A 1 650 ? -24.328 11.619 -39.045 1.00 27.48 650 LYS A N 1
ATOM 5283 C CA . LYS A 1 650 ? -23.752 12.750 -39.791 1.00 27.48 650 LYS A CA 1
ATOM 5284 C C . LYS A 1 650 ? -24.709 13.950 -39.772 1.00 27.48 650 LYS A C 1
ATOM 5286 O O . LYS A 1 650 ? -25.889 13.795 -40.068 1.00 27.48 650 LYS A O 1
ATOM 5291 N N . LYS A 1 651 ? -24.182 15.162 -39.553 1.00 29.34 651 LYS A N 1
ATOM 5292 C CA . LYS A 1 651 ? -24.880 16.430 -39.836 1.00 29.34 651 LYS A CA 1
ATOM 5293 C C . LYS A 1 651 ? -24.594 16.899 -41.268 1.00 29.34 651 LYS A C 1
ATOM 5295 O O . LYS A 1 651 ? -23.438 17.114 -41.626 1.00 29.34 651 LYS A O 1
ATOM 5300 N N . GLN A 1 652 ? -25.653 17.106 -42.050 1.00 27.30 652 GLN A N 1
ATOM 5301 C CA . GLN A 1 652 ? -25.652 17.919 -43.271 1.00 27.30 652 GLN A CA 1
ATOM 5302 C C . GLN A 1 652 ? -25.768 19.411 -42.913 1.00 27.30 652 GLN A C 1
ATOM 5304 O O . GLN A 1 652 ? -26.578 19.794 -42.070 1.00 27.30 652 GLN A O 1
ATOM 5309 N N . LYS A 1 653 ? -24.973 20.250 -43.588 1.00 27.70 653 LYS A N 1
ATOM 5310 C CA . LYS A 1 653 ? -25.211 21.692 -43.766 1.00 27.70 653 LYS A CA 1
ATOM 5311 C C . LYS A 1 653 ? -26.018 21.884 -45.055 1.00 27.70 653 LYS A C 1
ATOM 5313 O O . LYS A 1 653 ? -25.696 21.243 -46.053 1.00 27.70 653 LYS A O 1
ATOM 5318 N N . ILE A 1 654 ? -27.001 22.784 -45.047 1.00 32.28 654 ILE A N 1
ATOM 5319 C CA . ILE A 1 654 ? -27.714 23.256 -46.244 1.00 32.28 654 ILE A CA 1
ATOM 5320 C C . ILE A 1 654 ? -27.533 24.779 -46.379 1.00 32.28 654 ILE A C 1
ATOM 5322 O O . ILE A 1 654 ? -27.683 25.501 -45.398 1.00 32.28 654 ILE A O 1
ATOM 5326 N N . HIS A 1 655 ? -27.179 25.168 -47.611 1.00 32.25 655 HIS A N 1
ATOM 5327 C CA . HIS A 1 655 ? -27.293 26.433 -48.363 1.00 32.25 655 HIS A CA 1
ATOM 5328 C C . HIS A 1 655 ? -27.284 27.799 -47.656 1.00 32.25 655 HIS A C 1
ATOM 5330 O O . HIS A 1 655 ? -28.208 28.133 -46.923 1.00 32.25 655 HIS A O 1
ATOM 5336 N N . GLN A 1 656 ? -26.355 28.675 -48.059 1.00 31.66 656 GLN A N 1
ATOM 5337 C CA . GLN A 1 656 ? -26.404 29.443 -49.318 1.00 31.66 656 GLN A CA 1
ATOM 5338 C C . GLN A 1 656 ? -24.992 29.704 -49.840 1.00 31.66 656 GLN A C 1
ATOM 5340 O O . GLN A 1 656 ? -24.068 29.739 -48.994 1.00 31.66 656 GLN A O 1
#

Organism: Eeniella nana (NCBI:txid13502)

InterPro domains:
  IPR002164 Nucleosome assembly protein [PF00956] (394-610)
  IPR014729 Rossmann-like alpha/beta/alpha sandwich fold [G3DSA:3.40.50.620] (6-359)
  IPR019407 Cytoplasmic tRNA 2-thiolation protein 2 [MF_03054] (5-383)
  IPR019407 Cytoplasmic tRNA 2-thiolation protein 2 [PF10288] (293-387)
  IPR019407 Cytoplasmic tRNA 2-thiolation protein 2 [PTHR20882] (3-360)
  IPR037231 NAP-like superfamily [SSF143113] (373-642)

pLDDT: mean 81.7, std 17.2, range [27.3, 98.56]

Radius of gyration: 33.52 Å; chains: 1; bounding box: 78×83×93 Å

Sequence (656 aa):
MGSDDICRRCHERETVVVSRKEHFCEKCFLRFIRSKQRKQMKDEKFKVKYGKDEDRIKEETPKIMIPLRFTTSSLVLLDILLNWLDEQLSMSPRAHIGFDLVVLAMNSFQSLSWTTEKVSQLEEKYGGAKEMQRLHVSMEIVDLDEMVRKNTQIREVYLRNYTSFCAKGLQKVGSLHEMVGQITDKSLQEDFLLVLEEDVIVKRCIANRCSCLVFSDSMSELAVSVLGLTARGRGEKISEKLGGDMVKETSIESLYPLRDVLGTEVKRYAELCDLTSFVVPRESKGKSVKNKTINELVEEYFESVEPEYPEVVSTVVKAGSKLTRKTCVSDPLRCSLCDGIIPEDPGEWLENRTVTDGIPAETDEERANYQKYILSVTEKPSTEAEMYKMPSGESDIILEKALIELQKVEKEQQEIDKKVQKYRVQLTKPLFAERRKAIRQIPKFWYIVLAQHEDFQEYIQTEDMKYLEFIKDLYVEKMADEKGPNEDPKTFALTFTFESPNKEIDSQTVTKYFYTEVNPDTGYESIKSHDAKIEWPKEFDDINPNLIKKSRKDHKWTHEKKKNYRVGMKSFFAFFSWTGLKDNKEFRYGEQLAEMFSEDIFPLAVEYYTLAAPGIGKDGEDEESDSSSEELDIDSDEDDDEDYKKPASKKQKIHQ

Foldseek 3Di:
DDPQQAAPPPRPDGFDDQDPNGTHDLVRLLVVQLVLLCVLVVDPLQAKDFDDPVVVLVVSAFEEEEEQALALLSLLVVVSLLVRLVVQCVPDVRIDGSHAYEYEYECLPHDLVLSVVLVQVVCVLQPHPVSCVVSNYHYHYDYVLVVQQPDPQDAAFDDDPNDTDDDPDDDHDRGLCSRLVVDPDPQVSVVLSVLSVVVVRVVVCVVVVGQEYEYRQALLNLLLVLVLCVVVVNLLCLQVSLFDDVDPVDNYGYTHSNNHPDPVSSVVNCVSSVSVVSHDDDDPAPPDPRRDHSSRVSSVVCVVQCVPCVVVSVVSSVVSNPDHHDDAPDDFDADPRNRDGDRDDVVVCVVPVDCPDDDPDPDPVSVVVVVVVVVVVVDDDDDPVVVPDDDPPVVVVVVVVVVVVVVVVVVVVVVVVLVVLLVVLVVCVVVLVVVQVVQLVDQQLQLLLLVLPPCNPVQADPVQSVQSSQFSGWDKRAQADPVGGHSGRQKIKIKTFGDDPVPQDPTDIKIKIKDWDQDPVPRDIFIFIDAIDGDDGPVLCLLALVNLVVPPPDVDDDPSSVVSPVNSQRHPVQLNGGGPPDPPNGNPCNRVNVCCSHVPSSVCSVVSSCVSPVPVPPPDDDDPPDPDPDDDDDDDDDDDDDDDDDDDDDDDDDDD